Protein 6I44 (pdb70)

Nearest PDB structures (foldseek):
  6i44-assembly1_A  TM=1.002E+00  e=0.000E+00  Homo sapiens
  7qox-assembly1_A  TM=9.922E-01  e=7.176E-69  Homo sapiens
  5tjx-assembly1_A  TM=9.947E-01  e=2.016E-44  Homo sapiens
  6t7p-assembly1_A  TM=9.907E-01  e=2.516E-44  Homo sapiens
  7qot-assembly2_B  TM=9.501E-01  e=1.130E-45  Homo sapiens

Secondary structure (DSSP, 8-state):
-----EEEEEEE-S-EEEEEE-SSHHHHHHHHHHSSS--EEEEE-GGG---TTTTTEEEEE--TTS---EEEEEEEEEEE--TT-GGG--------EEEEEEESEEEEEEE-SSHHHHHHHHHTSTT-SEEEEE-TT-SSGGGTTEEEEEE-GGGS-SEEEEEEEEEEEE-SGGGT--SS------EEEEE--SEEEEEEE-SSHHHHHHHHHHSTT-SEEEEE-TT-SSGGGTTEEEEEE-TTSS-S--EEEEEEEEEE--TT-SS----SS----EET-EE--EEEEEEEESSHHHHHHHHHHSTT--EEEEE--GGGB-SS-EEEEEEE-SSSS-S-EE-S-SEEEEE--TT-------BS-EE--TTSSTTEEEEEEESSSEEEEEEEEEEETTEEEE-GGGGSS---GGGEEEE-S-SBGGG--TTS--B-EEEEEE-TT--TT--TT--EEEEESSPPPPBTTB-PPBPP-----EEEEESS-SSTT----SBPEEEE--EE-HHHHHHH-TTS---TTEEEE--TT---B--TT-TT-EEEEEETTEEEEEEEEEE-SSSS-TT--EEEEEGGGGHHHHHHHHHHH-

Solvent-accessible surface area: 25996 Å² total

Foldseek 3Di:
DFWPDKDAQKDFPDQFQDKAADQDVVLLLLCQQLFLAFFKKKFADQVQDVPQVRHSMITGGHDLVSDGDMDGGHGMMMTTHRFQVAQVRFNFDPDKAAQKDFAAAQPDKDADDDVVVLLLVLQQDLLFFKWKAADQVRPPNVRHRMIGGHAHAQSGGPHMDRHHRMMMTTHRLRLQPYPNAFDPDKDAQKDFDAAFPDKFFDQDVVLLQLVLQPGRAAFKWKFADQVDPPRVRHRIITGHAHPNRDGPDMDGHHRMMMGGHRSNHHFFHPFNFWPDKAAQKDFAAAFSDKDKDQDDVVLLVVQQVSRSFFKWKWAPPPVQDDPGIGIITGHAHSGSGGPDIDGNGRIMMGTHCSRGNWLAQFAQWAFDDFLPQQQKKFKWFPDPDIDTFEIWGDNHQFKTKFFQQSCLPPVPQQRIWMGGLDFFPVPDDPPHHTWGFPDKAQPPPDDHPAQPRGMIMTGTPGTHTDGSNHDGAHAHVPFAWKKAKFQDANFLPGDGHGGITMDTWGWDDLVLQCVLCVPDRRDPQKTWTADQQFRGWDYGSHGTTFIWTQDPNGIHGQWGFTDWDRHRHHSITTMTGGRVVCVVVVVCVVVVVD

CATH classification: 3.50.4.10 (+2 more: 3.50.4.10, 3.50.4.10)

InterPro domains:
  IPR000177 Apple domain [PR00005] (224-243)
  IPR000177 Apple domain [PR00005] (253-269)
  IPR000177 Apple domain [PR00005] (271-286)
  IPR000177 Apple domain [PS00495] (292-375)
  IPR000177 Apple domain [SM00223] (21-104)
  IPR000177 Apple domain [SM00223] (111-194)
  IPR000177 Apple domain [SM00223] (201-284)
  IPR000177 Apple domain [SM00223] (292-375)
  IPR000177 Apple domain [cd01100] (17-101)
  IPR000177 Apple domain [cd01100] (107-191)
  IPR000177 Apple domain [cd01100] (197-281)
  IPR000177 Apple domain [cd01100] (288-372)
  IPR001254 Serine proteases, trypsin domain [PF00089] (391-621)
  IPR001254 Serine proteases, trypsin domain [PS50240] (391-626)
  IPR001254 Serine proteases, trypsin domain [SM00020] (390-621)
  IPR001254 Serine proteases, trypsin domain [cd00190] (391-621)
  IPR001314 Peptidase S1A, chymotrypsin family [PR00722] (420-435)
  IPR001314 Peptidase S1A, chymotrypsin family [PR00722] (479-493)
  IPR001314 Peptidase S1A, chymotrypsin family [PR00722] (571-583)
  IPR003609 PAN/Apple domain [PF00024] (22-104)

Sequence (594 aa):
GCLTQLYENAFFRGGDVASMYTPNAQQYCQMMRCTFHPRCLLFSFLPASSINDMEKRFGCFLKDSVTGTLPKVHRTGAVSGHSLKQCGHQISACHRDIYKGVDMMRGVNFNVSKVSSVEECQKRRCTNNIRCQFFSSYATQTTFHKAEYRNNNCLLKYSSPGGTPTAIKVLSNVVESGFSLKPCALSSEIIGCHMMNIFQHLAFSDVDVARRVLTPDAFVCRTICTYHPNNCLFFTFYTNNVWKIESQRNVCLLKTSSESGTPSSSTPQENTTISGYSLLTCKRTTLPEPCHSSKKIYPGVVDDFGGEEELNNVTTFVKGVNVCQETCTKMMIRCQFFTYSLLPEDCKAEACKCFLLRLSMDGSPTRRIAYGTQGSSGYSLRLCNTVCTIVGGTQSSWGEWPWQVSLQVKLTAQRHLCGGSLIGHQWVLTAAHCFDGLPLQDDVWRIYSGIILQLSDITKDTPFSQIKEIIIHQNYKVSEGNHDIALIKLQAPLQYTEFQKPICLPSIYTNCWVVTGWGFSAEAGEIQNILQKVNIPLVTNNEEECQKRYQDYKITQRMVCAGYKEGGKDACKGDAGGPLVCKHNGMWRLVGITSWGEGCARREQPGVYTKVAEYMDWILEKTQSSD

Organism: Homo sapiens (NCBI:txid9606)

Radius of gyration: 26.04 Å; Cα contacts (8 Å, |Δi|>4): 1711; chains: 1; bounding box: 73×70×59 Å

GO terms:
  GO:0005515 protein binding (F, IPI)
  GO:0004252 serine-type endopeptidase activity (F, TAS)
  GO:0006508 proteolysis (P, TAS)
  GO:0005576 extracellular region (C, TAS)
  GO:0005886 plasma membrane (C, TAS)
  GO:0005576 extracellular region (C, IDA)
  GO:0031639 plasminogen activation (P, IDA)
  GO:0051919 positive regulation of fibrinolysis (P, IDA)
  GO:0002542 Factor XII activation (P, TAS)
  GO:0031638 zymogen activation (P, TAS)
  GO:0070062 extracellular exosome (C, HDA)
  GO:0031638 zymogen activation (P, IDA)
  GO:0006508 proteolysis (P, IDA)
  GO:0007597 blood coagulation, intrinsic pathway (P, IDA)

B-factor: mean 20.86, std 10.67, range [4.62, 79.02]

Structure (mmCIF, N/CA/C/O backbone):
data_6I44
#
_entry.id   6I44
#
_cell.length_a   90.611
_cell.length_b   129.633
_cell.length_c   55.840
_cell.angle_alpha   90.00
_cell.angle_beta   90.00
_cell.angle_gamma   90.00
#
_symmetry.space_group_name_H-M   'P 21 21 2'
#
loop_
_entity.id
_entity.type
_entity.pdbx_description
1 polymer 'Plasma kallikrein'
2 branched 2-acetamido-2-deoxy-beta-D-glucopyranose-(1-4)-2-acetamido-2-deoxy-beta-D-glucopyranose
3 non-polymer BENZAMIDINE
4 non-polymer (4S)-2-METHYL-2,4-PENTANEDIOL
5 non-polymer 2-{2-[2-(2-{2-[2-(2-ETHOXY-ETHOXY)-ETHOXY]-ETHOXY}-ETHOXY)-ETHOXY]-ETHOXY}-ETHANOL
6 non-polymer 'SULFATE ION'
7 non-polymer 'CHLORIDE ION'
8 non-polymer 'SODIUM ION'
9 non-polymer DI(HYDROXYETHYL)ETHER
10 non-polymer GLYCEROL
11 non-polymer 'FORMIC ACID'
12 non-polymer 'ACETATE ION'
13 non-polymer GLYCINE
14 non-polymer SERINE
15 water water
#
loop_
_atom_site.group_PDB
_atom_site.id
_atom_site.type_symbol
_atom_site.label_atom_id
_atom_site.label_alt_id
_atom_site.label_comp_id
_atom_site.label_asym_id
_atom_site.label_entity_id
_atom_site.label_seq_id
_atom_site.pdbx_PDB_ins_code
_atom_site.Cartn_x
_atom_site.Cartn_y
_atom_site.Cartn_z
_atom_site.occupancy
_atom_site.B_iso_or_equiv
_atom_site.auth_seq_id
_atom_site.auth_comp_id
_atom_site.auth_asym_id
_atom_site.auth_atom_id
_atom_site.pdbx_PDB_model_num
ATOM 1 N N . GLY A 1 9 ? 100.440 41.717 5.209 1.00 33.66 1 GLY A N 1
ATOM 2 C CA . GLY A 1 9 ? 100.472 40.479 6.006 1.00 25.74 1 GLY A CA 1
ATOM 3 C C . GLY A 1 9 ? 101.889 40.017 6.285 1.00 20.17 1 GLY A C 1
ATOM 4 O O . GLY A 1 9 ? 102.809 40.813 6.198 1.00 24.73 1 GLY A O 1
ATOM 5 N N . CYS A 1 10 ? 102.072 38.773 6.659 1.00 19.37 2 CYS A N 1
ATOM 6 C CA . CYS A 1 10 ? 103.394 38.210 7.007 1.00 17.90 2 CYS A CA 1
ATOM 7 C C . CYS A 1 10 ? 104.257 38.113 5.750 1.00 17.40 2 CYS A C 1
ATOM 8 O O . CYS A 1 10 ? 103.827 37.403 4.779 1.00 21.46 2 CYS A O 1
ATOM 11 N N . LEU A 1 11 ? 105.428 38.669 5.728 1.00 16.10 3 LEU A N 1
ATOM 12 C CA . LEU A 1 11 ? 106.337 38.613 4.564 1.00 15.59 3 LEU A CA 1
ATOM 13 C C . LEU A 1 11 ? 107.661 38.035 5.004 1.00 16.95 3 LEU A C 1
ATOM 14 O O . LEU A 1 11 ? 108.499 38.803 5.540 1.00 16.34 3 LEU A O 1
ATOM 19 N N . THR A 1 12 ? 107.891 36.758 4.781 1.00 16.79 4 THR A N 1
ATOM 20 C CA . THR A 1 12 ? 109.155 36.068 5.116 1.00 17.45 4 THR A CA 1
ATOM 21 C C . THR A 1 12 ? 110.136 36.082 3.948 1.00 17.36 4 THR A C 1
ATOM 22 O O . THR A 1 12 ? 111.272 35.629 4.154 1.00 19.32 4 THR A O 1
ATOM 26 N N . GLN A 1 13 ? 109.770 36.609 2.810 1.00 18.99 5 GLN A N 1
ATOM 27 C CA . GLN A 1 13 ? 110.708 36.600 1.662 1.00 21.06 5 GLN A CA 1
ATOM 28 C C . GLN A 1 13 ? 111.954 37.436 1.975 1.00 19.51 5 GLN A C 1
ATOM 29 O O . GLN A 1 13 ? 111.847 38.549 2.519 1.00 18.77 5 GLN A O 1
ATOM 35 N N . LEU A 1 14 ? 113.087 36.929 1.529 1.00 20.05 6 LEU A N 1
ATOM 36 C CA . LEU A 1 14 ? 114.370 37.641 1.579 1.00 17.16 6 LEU A CA 1
ATOM 37 C C . LEU A 1 14 ? 114.782 38.070 0.184 1.00 21.66 6 LEU A C 1
ATOM 38 O O . LEU A 1 14 ? 114.388 37.407 -0.773 1.00 25.41 6 LEU A O 1
ATOM 43 N N . TYR A 1 15 ? 115.577 39.117 0.105 1.00 16.97 7 TYR A N 1
ATOM 44 C CA . TYR A 1 15 ? 116.092 39.691 -1.159 1.00 17.14 7 TYR A CA 1
ATOM 45 C C . TYR A 1 15 ? 117.600 39.548 -1.155 1.00 17.79 7 TYR A C 1
ATOM 46 O O . TYR A 1 15 ? 118.294 40.250 -0.388 1.00 17.04 7 TYR A O 1
ATOM 55 N N . GLU A 1 16 ? 118.131 38.720 -2.065 1.00 18.39 8 GLU A N 1
ATOM 56 C CA . GLU A 1 16 ? 119.580 38.507 -2.178 1.00 18.66 8 GLU A CA 1
ATOM 57 C C . GLU A 1 16 ? 120.220 39.609 -3.003 1.00 15.40 8 GLU A C 1
ATOM 58 O O . GLU A 1 16 ? 119.581 40.167 -3.905 1.00 15.90 8 GLU A O 1
ATOM 64 N N . ASN A 1 17 ? 121.407 39.986 -2.639 1.00 13.92 9 ASN A N 1
ATOM 65 C CA . ASN A 1 17 ? 122.243 40.956 -3.339 1.00 14.65 9 ASN A CA 1
ATOM 66 C C . ASN A 1 17 ? 121.506 42.277 -3.387 1.00 14.55 9 ASN A C 1
ATOM 67 O O . ASN A 1 17 ? 121.587 42.989 -4.394 1.00 15.07 9 ASN A O 1
ATOM 72 N N . ALA A 1 18 ? 120.835 42.657 -2.294 1.00 12.62 10 ALA A N 1
ATOM 73 C CA . ALA A 1 18 ? 119.969 43.865 -2.306 1.00 13.20 10 ALA A CA 1
ATOM 74 C C . ALA A 1 18 ? 120.140 44.698 -1.043 1.00 11.47 10 ALA A C 1
ATOM 75 O O . ALA A 1 18 ? 120.220 44.072 0.043 1.00 12.62 10 ALA A O 1
ATOM 77 N N . PHE A 1 19 ? 120.118 45.987 -1.180 1.00 11.13 11 PHE A N 1
ATOM 78 C CA . PHE A 1 19 ? 120.242 46.903 -0.040 1.00 11.35 11 PHE A CA 1
ATOM 79 C C . PHE A 1 19 ? 119.191 47.977 -0.220 1.00 12.14 11 PHE A C 1
ATOM 80 O O . PHE A 1 19 ? 119.126 48.587 -1.306 1.00 11.94 11 PHE A O 1
ATOM 88 N N . PHE A 1 20 ? 118.353 48.248 0.755 1.00 10.75 12 PHE A N 1
ATOM 89 C CA . PHE A 1 20 ? 117.323 49.295 0.653 1.00 10.41 12 PHE A CA 1
ATOM 90 C C . PHE A 1 20 ? 117.921 50.652 0.861 1.00 9.96 12 PHE A C 1
ATOM 91 O O . PHE A 1 20 ? 118.718 50.885 1.785 1.00 11.47 12 PHE A O 1
ATOM 99 N N . ARG A 1 21 ? 117.539 51.660 0.055 1.00 11.03 13 ARG A N 1
ATOM 100 C CA . ARG A 1 21 ? 118.068 53.008 0.219 1.00 11.31 13 ARG A CA 1
ATOM 101 C C . ARG A 1 21 ? 117.145 53.845 1.097 1.00 11.84 13 ARG A C 1
ATOM 102 O O . ARG A 1 21 ? 115.982 53.997 0.777 1.00 12.37 13 ARG A O 1
ATOM 110 N N . GLY A 1 22 ? 117.676 54.384 2.191 1.00 11.73 14 GLY A N 1
ATOM 111 C CA . GLY A 1 22 ? 116.951 55.325 3.024 1.00 11.15 14 GLY A CA 1
ATOM 112 C C . GLY A 1 22 ? 116.035 54.635 4.048 1.00 9.86 14 GLY A C 1
ATOM 113 O O . GLY A 1 22 ? 116.106 53.400 4.265 1.00 10.87 14 GLY A O 1
ATOM 114 N N . GLY A 1 23 ? 115.162 55.445 4.606 1.00 11.16 15 GLY A N 1
ATOM 115 C CA . GLY A 1 23 ? 114.254 55.014 5.643 1.00 11.70 15 GLY A CA 1
ATOM 116 C C . GLY A 1 23 ? 114.931 54.598 6.947 1.00 10.86 15 GLY A C 1
ATOM 117 O O . GLY A 1 23 ? 114.220 54.008 7.747 1.00 11.53 15 GLY A O 1
ATOM 118 N N . ASP A 1 24 ? 116.138 54.960 7.187 1.00 10.96 16 ASP A N 1
ATOM 119 C CA . ASP A 1 24 ? 116.910 54.410 8.331 1.00 11.64 16 ASP A CA 1
ATOM 120 C C . ASP A 1 24 ? 116.348 54.935 9.644 1.00 11.96 16 ASP A C 1
ATOM 121 O O . ASP A 1 24 ? 116.235 56.152 9.827 1.00 13.70 16 ASP A O 1
ATOM 126 N N . VAL A 1 25 ? 116.051 54.001 10.536 1.00 10.90 17 VAL A N 1
ATOM 127 C CA . VAL A 1 25 ? 115.581 54.309 11.917 1.00 11.96 17 VAL A CA 1
ATOM 128 C C . VAL A 1 25 ? 116.573 53.864 12.982 1.00 11.91 17 VAL A C 1
ATOM 129 O O . VAL A 1 25 ? 116.526 54.448 14.091 1.00 13.92 17 VAL A O 1
ATOM 133 N N . ALA A 1 26 ? 117.410 52.866 12.750 1.00 10.62 18 ALA A N 1
ATOM 134 C CA . ALA A 1 26 ? 118.368 52.352 13.760 1.00 10.57 18 ALA A CA 1
ATOM 135 C C . ALA A 1 26 ? 119.390 51.507 13.049 1.00 11.71 18 ALA A C 1
ATOM 136 O O . ALA A 1 26 ? 119.068 50.939 11.988 1.00 11.55 18 ALA A O 1
ATOM 138 N N . SER A 1 27 ? 120.582 51.425 13.571 1.00 11.70 19 SER A N 1
ATOM 139 C CA . SER A 1 27 ? 121.591 50.517 13.017 1.00 12.79 19 SER A CA 1
ATOM 140 C C . SER A 1 27 ? 122.401 49.922 14.177 1.00 12.30 19 SER A C 1
ATOM 141 O O . SER A 1 27 ? 122.460 50.515 15.272 1.00 13.18 19 SER A O 1
ATOM 144 N N . MET A 1 28 ? 122.996 48.792 13.890 1.00 11.12 20 MET A N 1
ATOM 145 C CA . MET A 1 28 ? 123.709 48.022 14.935 1.00 11.20 20 MET A CA 1
ATOM 146 C C . MET A 1 28 ? 124.515 46.979 14.215 1.00 11.98 20 MET A C 1
ATOM 147 O O . MET A 1 28 ? 124.389 46.790 12.991 1.00 12.58 20 MET A O 1
ATOM 152 N N . TYR A 1 29 ? 125.328 46.227 14.930 1.00 11.20 21 TYR A N 1
ATOM 153 C CA . TYR A 1 29 ? 126.054 45.083 14.385 1.00 11.20 21 TYR A CA 1
ATOM 154 C C . TYR A 1 29 ? 125.387 43.787 14.751 1.00 10.85 21 TYR A C 1
ATOM 155 O O . TYR A 1 29 ? 124.988 43.598 15.930 1.00 11.44 21 TYR A O 1
ATOM 164 N N . THR A 1 30 ? 125.171 42.909 13.813 1.00 10.33 22 THR A N 1
ATOM 165 C CA . THR A 1 30 ? 124.566 41.613 14.048 1.00 10.14 22 THR A CA 1
ATOM 166 C C . THR A 1 30 ? 125.393 40.538 13.334 1.00 11.16 22 THR A C 1
ATOM 167 O O . THR A 1 30 ? 126.033 40.860 12.333 1.00 12.21 22 THR A O 1
ATOM 171 N N . PRO A 1 31 ? 125.407 39.306 13.805 1.00 10.91 23 PRO A N 1
ATOM 172 C CA . PRO A 1 31 ? 126.274 38.316 13.166 1.00 13.13 23 PRO A CA 1
ATOM 173 C C . PRO A 1 31 ? 125.718 37.808 11.848 1.00 14.03 23 PRO A C 1
ATOM 174 O O . PRO A 1 31 ? 126.486 37.301 11.027 1.00 13.74 23 PRO A O 1
ATOM 178 N N . ASN A 1 32 ? 124.427 37.905 11.623 1.00 12.26 24 ASN A N 1
ATOM 179 C CA . ASN A 1 32 ? 123.859 37.468 10.337 1.00 14.35 24 ASN A CA 1
ATOM 180 C C . ASN A 1 32 ? 122.574 38.219 10.078 1.00 14.08 24 ASN A C 1
ATOM 181 O O . ASN A 1 32 ? 122.104 38.995 10.932 1.00 13.43 24 ASN A O 1
ATOM 186 N N . ALA A 1 33 ? 121.993 37.952 8.933 1.00 12.54 25 ALA A N 1
ATOM 187 C CA . ALA A 1 33 ? 120.799 38.700 8.494 1.00 11.86 25 ALA A CA 1
ATOM 188 C C . ALA A 1 33 ? 119.605 38.239 9.288 1.00 12.52 25 ALA A C 1
ATOM 189 O O . ALA A 1 33 ? 118.688 39.053 9.542 1.00 11.56 25 ALA A O 1
ATOM 191 N N . GLN A 1 34 ? 119.517 37.002 9.712 1.00 11.32 26 GLN A N 1
ATOM 192 C CA A GLN A 1 34 ? 118.347 36.534 10.484 0.50 11.87 26 GLN A CA 1
ATOM 193 C CA B GLN A 1 34 ? 118.350 36.514 10.496 0.50 13.71 26 GLN A CA 1
ATOM 194 C C . GLN A 1 34 ? 118.262 37.227 11.856 1.00 11.83 26 GLN A C 1
ATOM 195 O O . GLN A 1 34 ? 117.141 37.586 12.319 1.00 11.09 26 GLN A O 1
ATOM 206 N N . TYR A 1 35 ? 119.380 37.428 12.505 1.00 10.33 27 TYR A N 1
ATOM 207 C CA . TYR A 1 35 ? 119.381 38.171 13.791 1.00 10.46 27 TYR A CA 1
ATOM 208 C C . TYR A 1 35 ? 118.985 39.616 13.500 1.00 9.94 27 TYR A C 1
ATOM 209 O O . TYR A 1 35 ? 118.189 40.196 14.248 1.00 9.78 27 TYR A O 1
ATOM 218 N N . CYS A 1 36 ? 119.492 40.245 12.450 1.00 9.72 28 CYS A N 1
ATOM 219 C CA . CYS A 1 36 ? 119.053 41.599 12.043 1.00 9.70 28 CYS A CA 1
ATOM 220 C C . CYS A 1 36 ? 117.542 41.610 11.834 1.00 9.12 28 CYS A C 1
ATOM 221 O O . CYS A 1 36 ? 116.863 42.562 12.328 1.00 9.18 28 CYS A O 1
ATOM 224 N N . GLN A 1 37 ? 116.992 40.647 11.155 1.00 8.80 29 GLN A N 1
ATOM 225 C CA . GLN A 1 37 ? 115.544 40.582 10.924 1.00 9.11 29 GLN A CA 1
ATOM 226 C C . GLN A 1 37 ? 114.804 40.510 12.259 1.00 9.77 29 GLN A C 1
ATOM 227 O O . GLN A 1 37 ? 113.732 41.153 12.413 1.00 9.88 29 GLN A O 1
ATOM 233 N N . MET A 1 38 ? 115.308 39.740 13.192 1.00 9.50 30 MET A N 1
ATOM 234 C CA A MET A 1 38 ? 114.678 39.630 14.539 0.50 9.63 30 MET A CA 1
ATOM 235 C CA B MET A 1 38 ? 114.659 39.642 14.522 0.50 10.22 30 MET A CA 1
ATOM 236 C C . MET A 1 38 ? 114.686 41.015 15.224 1.00 9.03 30 MET A C 1
ATOM 237 O O . MET A 1 38 ? 113.638 41.426 15.793 1.00 8.48 30 MET A O 1
ATOM 246 N N . ARG A 1 39 ? 115.757 41.756 15.110 1.00 8.82 31 ARG A N 1
ATOM 247 C CA . ARG A 1 39 ? 115.789 43.082 15.687 1.00 9.59 31 ARG A CA 1
ATOM 248 C C . ARG A 1 39 ? 114.740 43.950 14.991 1.00 9.13 31 ARG A C 1
ATOM 249 O O . ARG A 1 39 ? 114.082 44.766 15.620 1.00 9.53 31 ARG A O 1
ATOM 257 N N . CYS A 1 40 ? 114.604 43.825 13.670 1.00 8.08 32 CYS A N 1
ATOM 258 C CA . CYS A 1 40 ? 113.575 44.547 12.961 1.00 8.81 32 CYS A CA 1
ATOM 259 C C . CYS A 1 40 ? 112.188 44.166 13.443 1.00 8.01 32 CYS A C 1
ATOM 260 O O . CYS A 1 40 ? 111.366 45.081 13.700 1.00 8.34 32 CYS A O 1
ATOM 263 N N . THR A 1 41 ? 111.894 42.914 13.576 1.00 8.06 33 THR A N 1
ATOM 264 C CA . THR A 1 41 ? 110.611 42.457 14.085 1.00 8.23 33 THR A CA 1
ATOM 265 C C . THR A 1 41 ? 110.246 43.156 15.396 1.00 8.19 33 THR A C 1
ATOM 266 O O . THR A 1 41 ? 109.114 43.635 15.543 1.00 8.98 33 THR A O 1
ATOM 270 N N . PHE A 1 42 ? 111.165 43.182 16.372 1.00 7.99 34 PHE A N 1
ATOM 271 C CA . PHE A 1 42 ? 110.887 43.710 17.718 1.00 8.67 34 PHE A CA 1
ATOM 272 C C . PHE A 1 42 ? 111.037 45.203 17.784 1.00 9.52 34 PHE A C 1
ATOM 273 O O . PHE A 1 42 ? 110.467 45.793 18.721 1.00 11.53 34 PHE A O 1
ATOM 281 N N . HIS A 1 43 ? 111.634 45.849 16.837 1.00 8.72 35 HIS A N 1
ATOM 282 C CA . HIS A 1 43 ? 111.814 47.310 16.877 1.00 9.04 35 HIS A CA 1
ATOM 283 C C . HIS A 1 43 ? 110.452 47.955 16.646 1.00 9.38 35 HIS A C 1
ATOM 284 O O . HIS A 1 43 ? 109.705 47.519 15.798 1.00 11.29 35 HIS A O 1
ATOM 291 N N . PRO A 1 44 ? 110.041 49.017 17.341 1.00 9.00 36 PRO A N 1
ATOM 292 C CA . PRO A 1 44 ? 108.692 49.540 17.216 1.00 9.70 36 PRO A CA 1
ATOM 293 C C . PRO A 1 44 ? 108.409 50.118 15.834 1.00 9.51 36 PRO A C 1
ATOM 294 O O . PRO A 1 44 ? 107.212 50.215 15.543 1.00 11.54 36 PRO A O 1
ATOM 298 N N . ARG A 1 45 ? 109.383 50.546 15.074 1.00 9.42 37 ARG A N 1
ATOM 299 C CA . ARG A 1 45 ? 109.050 51.158 13.770 1.00 10.82 37 ARG A CA 1
ATOM 300 C C . ARG A 1 45 ? 109.598 50.371 12.604 1.00 12.81 37 ARG A C 1
ATOM 301 O O . ARG A 1 45 ? 109.077 50.568 11.479 1.00 15.09 37 ARG A O 1
ATOM 309 N N . CYS A 1 46 ? 110.439 49.400 12.759 1.00 9.48 38 CYS A N 1
ATOM 310 C CA . CYS A 1 46 ? 111.093 48.744 11.612 1.00 8.98 38 CYS A CA 1
ATOM 311 C C . CYS A 1 46 ? 110.091 47.889 10.864 1.00 8.71 38 CYS A C 1
ATOM 312 O O . CYS A 1 46 ? 109.429 46.999 11.392 1.00 9.76 38 CYS A O 1
ATOM 315 N N . LEU A 1 47 ? 110.063 48.146 9.534 1.00 8.06 39 LEU A N 1
ATOM 316 C CA . LEU A 1 47 ? 109.345 47.291 8.561 1.00 8.17 39 LEU A CA 1
ATOM 317 C C . LEU A 1 47 ? 110.302 46.520 7.632 1.00 8.71 39 LEU A C 1
ATOM 318 O O . LEU A 1 47 ? 109.843 45.489 7.120 1.00 10.02 39 LEU A O 1
ATOM 323 N N . LEU A 1 48 ? 111.454 47.049 7.400 1.00 9.25 40 LEU A N 1
ATOM 324 C CA . LEU A 1 48 ? 112.371 46.556 6.356 1.00 9.66 40 LEU A CA 1
ATOM 325 C C . LEU A 1 48 ? 113.767 46.604 6.948 1.00 10.03 40 LEU A C 1
ATOM 326 O O . LEU A 1 48 ? 114.088 47.499 7.697 1.00 9.29 40 LEU A O 1
ATOM 331 N N . PHE A 1 49 ? 114.646 45.695 6.511 1.00 9.21 41 PHE A N 1
ATOM 332 C CA . PHE A 1 49 ? 116.038 45.726 6.972 1.00 9.60 41 PHE A CA 1
ATOM 333 C C . PHE A 1 49 ? 116.956 45.425 5.810 1.00 9.53 41 PHE A C 1
ATOM 334 O O . PHE A 1 49 ? 116.549 44.779 4.825 1.00 9.99 41 PHE A O 1
ATOM 342 N N . SER A 1 50 ? 118.177 45.834 5.960 1.00 9.47 42 SER A N 1
ATOM 343 C CA . SER A 1 50 ? 119.285 45.454 5.057 1.00 10.46 42 SER A CA 1
ATOM 344 C C . SER A 1 50 ? 120.480 45.100 5.916 1.00 10.28 42 SER A C 1
ATOM 345 O O . SER A 1 50 ? 120.736 45.792 6.943 1.00 10.91 42 SER A O 1
ATOM 348 N N . PHE A 1 51 ? 121.185 44.052 5.537 1.00 10.11 43 PHE A N 1
ATOM 349 C CA . PHE A 1 51 ? 122.340 43.528 6.312 1.00 10.48 43 PHE A CA 1
ATOM 350 C C . PHE A 1 51 ? 123.545 43.353 5.391 1.00 11.73 43 PHE A C 1
ATOM 351 O O . PHE A 1 51 ? 123.378 42.872 4.235 1.00 12.75 43 PHE A O 1
ATOM 359 N N . LEU A 1 52 ? 124.710 43.723 5.907 1.00 12.31 44 LEU A N 1
ATOM 360 C CA . LEU A 1 52 ? 126.002 43.579 5.170 1.00 13.37 44 LEU A CA 1
ATOM 361 C C . LEU A 1 52 ? 126.875 42.536 5.834 1.00 14.69 44 LEU A C 1
ATOM 362 O O . LEU A 1 52 ? 127.563 42.855 6.814 1.00 16.52 44 LEU A O 1
ATOM 367 N N . PRO A 1 53 ? 126.984 41.346 5.279 1.00 16.74 45 PRO A N 1
ATOM 368 C CA . PRO A 1 53 ? 128.052 40.433 5.709 1.00 19.53 45 PRO A CA 1
ATOM 369 C C . PRO A 1 53 ? 129.449 41.048 5.490 1.00 21.83 45 PRO A C 1
ATOM 370 O O . PRO A 1 53 ? 129.645 42.004 4.753 1.00 22.70 45 PRO A O 1
ATOM 374 N N . ALA A 1 54 ? 130.437 40.621 6.306 1.00 20.86 46 ALA A N 1
ATOM 375 C CA . ALA A 1 54 ? 131.795 41.226 6.279 1.00 22.83 46 ALA A CA 1
ATOM 376 C C . ALA A 1 54 ? 132.421 41.168 4.864 1.00 24.94 46 ALA A C 1
ATOM 377 O O . ALA A 1 54 ? 133.139 42.139 4.506 1.00 26.57 46 ALA A O 1
ATOM 379 N N . SER A 1 55 ? 132.128 40.130 4.075 1.00 27.98 47 SER A N 1
ATOM 380 C CA . SER A 1 55 ? 132.650 40.001 2.684 1.00 30.82 47 SER A CA 1
ATOM 381 C C . SER A 1 55 ? 132.077 41.069 1.750 1.00 31.69 47 SER A C 1
ATOM 382 O O . SER A 1 55 ? 132.655 41.291 0.668 1.00 40.60 47 SER A O 1
ATOM 385 N N . SER A 1 56 ? 130.974 41.699 2.100 1.00 26.05 48 SER A N 1
ATOM 386 C CA . SER A 1 56 ? 130.181 42.513 1.157 1.00 27.32 48 SER A CA 1
ATOM 387 C C . SER A 1 56 ? 130.675 43.957 1.181 1.00 28.18 48 SER A C 1
ATOM 388 O O . SER A 1 56 ? 130.264 44.701 0.294 1.00 29.35 48 SER A O 1
ATOM 391 N N . ILE A 1 57 ? 131.468 44.378 2.178 1.00 25.40 49 ILE A N 1
ATOM 392 C CA . ILE A 1 57 ? 131.882 45.801 2.266 1.00 26.99 49 ILE A CA 1
ATOM 393 C C . ILE A 1 57 ? 133.282 45.881 2.888 1.00 32.16 49 ILE A C 1
ATOM 394 O O . ILE A 1 57 ? 133.553 45.154 3.872 1.00 33.47 49 ILE A O 1
ATOM 399 N N . ASN A 1 58 ? 134.182 46.639 2.246 1.00 32.66 50 ASN A N 1
ATOM 400 C CA . ASN A 1 58 ? 135.551 46.872 2.760 1.00 31.60 50 ASN A CA 1
ATOM 401 C C . ASN A 1 58 ? 135.449 47.704 4.042 1.00 30.23 50 ASN A C 1
ATOM 402 O O . ASN A 1 58 ? 136.109 47.333 5.005 1.00 38.49 50 ASN A O 1
ATOM 407 N N . ASP A 1 59 ? 134.667 48.778 4.019 1.00 30.18 51 ASP A N 1
ATOM 408 C CA . ASP A 1 59 ? 134.607 49.789 5.096 1.00 31.03 51 ASP A CA 1
ATOM 409 C C . ASP A 1 59 ? 134.398 49.061 6.418 1.00 34.36 51 ASP A C 1
ATOM 410 O O . ASP A 1 59 ? 133.330 48.445 6.627 1.00 32.95 51 ASP A O 1
ATOM 415 N N . MET A 1 60 ? 135.407 49.119 7.274 1.00 35.15 52 MET A N 1
ATOM 416 C CA . MET A 1 60 ? 135.455 48.331 8.525 1.00 36.34 52 MET A CA 1
ATOM 417 C C . MET A 1 60 ? 134.224 48.626 9.368 1.00 29.52 52 MET A C 1
ATOM 418 O O . MET A 1 60 ? 133.727 47.700 10.058 1.00 27.80 52 MET A O 1
ATOM 423 N N . GLU A 1 61 ? 133.791 49.876 9.363 1.00 28.32 53 GLU A N 1
ATOM 424 C CA . GLU A 1 61 ? 132.686 50.357 10.216 1.00 29.72 53 GLU A CA 1
ATOM 425 C C . GLU A 1 61 ? 131.358 49.739 9.759 1.00 28.53 53 GLU A C 1
ATOM 426 O O . GLU A 1 61 ? 130.426 49.776 10.549 1.00 23.42 53 GLU A O 1
ATOM 432 N N . LYS A 1 62 ? 131.253 49.249 8.521 1.00 24.10 54 LYS A N 1
ATOM 433 C CA . LYS A 1 62 ? 129.958 48.784 7.915 1.00 22.38 54 LYS A CA 1
ATOM 434 C C . LYS A 1 62 ? 129.857 47.255 7.882 1.00 19.05 54 LYS A C 1
ATOM 435 O O . LYS A 1 62 ? 128.758 46.711 7.720 1.00 17.79 54 LYS A O 1
ATOM 441 N N . ARG A 1 63 ? 130.937 46.516 8.031 1.00 19.02 55 ARG A N 1
ATOM 442 C CA . ARG A 1 63 ? 130.889 45.035 8.072 1.00 16.98 55 ARG A CA 1
ATOM 443 C C . ARG A 1 63 ? 129.982 44.527 9.253 1.00 14.89 55 ARG A C 1
ATOM 444 O O . ARG A 1 63 ? 130.124 45.079 10.365 1.00 15.43 55 ARG A O 1
ATOM 452 N N . PHE A 1 64 ? 129.130 43.555 8.999 1.00 14.34 56 PHE A N 1
ATOM 453 C CA . PHE A 1 64 ? 128.086 43.058 9.965 1.00 13.13 56 PHE A CA 1
ATOM 454 C C . PHE A 1 64 ? 127.066 44.173 10.283 1.00 13.09 56 PHE A C 1
ATOM 455 O O . PHE A 1 64 ? 126.334 44.048 11.277 1.00 12.71 56 PHE A O 1
ATOM 463 N N . GLY A 1 65 ? 126.957 45.205 9.468 1.00 12.72 57 GLY A N 1
ATOM 464 C CA . GLY A 1 65 ? 126.010 46.283 9.685 1.00 11.37 57 GLY A CA 1
ATOM 465 C C . GLY A 1 65 ? 124.599 45.822 9.379 1.00 11.18 57 GLY A C 1
ATOM 466 O O . GLY A 1 65 ? 124.304 45.240 8.353 1.00 12.07 57 GLY A O 1
ATOM 467 N N . CYS A 1 66 ? 123.726 46.081 10.350 1.00 10.96 58 CYS A N 1
ATOM 468 C CA . CYS A 1 66 ? 122.294 45.794 10.323 1.00 9.99 58 CYS A CA 1
ATOM 469 C C . CYS A 1 66 ? 121.575 47.124 10.349 1.00 9.95 58 CYS A C 1
ATOM 470 O O . CYS A 1 66 ? 121.741 47.968 11.240 1.00 11.38 58 CYS A O 1
ATOM 473 N N . PHE A 1 67 ? 120.801 47.383 9.286 1.00 9.39 59 PHE A N 1
ATOM 474 C CA . PHE A 1 67 ? 120.173 48.697 9.050 1.00 9.26 59 PHE A CA 1
ATOM 475 C C . PHE A 1 67 ? 118.679 48.519 9.082 1.00 9.50 59 PHE A C 1
ATOM 476 O O . PHE A 1 67 ? 118.084 47.924 8.172 1.00 10.92 59 PHE A O 1
ATOM 484 N N . LEU A 1 68 ? 118.042 49.028 10.127 1.00 9.06 60 LEU A N 1
ATOM 485 C CA . LEU A 1 68 ? 116.608 48.935 10.360 1.00 8.61 60 LEU A CA 1
ATOM 486 C C . LEU A 1 68 ? 115.912 50.124 9.753 1.00 8.24 60 LEU A C 1
ATOM 487 O O . LEU A 1 68 ? 116.417 51.233 9.914 1.00 8.74 60 LEU A O 1
ATOM 492 N N . LYS A 1 69 ? 114.794 49.903 9.061 1.00 8.90 61 LYS A N 1
ATOM 493 C CA . LYS A 1 69 ? 114.217 50.975 8.205 1.00 8.64 61 LYS A CA 1
ATOM 494 C C . LYS A 1 69 ? 112.714 50.983 8.330 1.00 8.13 61 LYS A C 1
ATOM 495 O O . LYS A 1 69 ? 112.051 49.945 8.551 1.00 9.64 61 LYS A O 1
ATOM 501 N N . ASP A 1 70 ? 112.104 52.150 8.099 1.00 9.80 62 ASP A N 1
ATOM 502 C CA . ASP A 1 70 ? 110.652 52.309 8.021 1.00 9.81 62 ASP A CA 1
ATOM 503 C C . ASP A 1 70 ? 110.294 53.016 6.712 1.00 9.97 62 ASP A C 1
ATOM 504 O O . ASP A 1 70 ? 111.186 53.671 6.167 1.00 11.65 62 ASP A O 1
ATOM 509 N N . SER A 1 71 ? 109.066 52.868 6.285 1.00 10.80 63 SER A N 1
ATOM 510 C CA . SER A 1 71 ? 108.558 53.591 5.109 1.00 11.69 63 SER A CA 1
ATOM 511 C C . SER A 1 71 ? 107.063 53.712 5.317 1.00 11.36 63 SER A C 1
ATOM 512 O O . SER A 1 71 ? 106.392 52.744 5.550 1.00 12.13 63 SER A O 1
ATOM 515 N N . VAL A 1 72 ? 106.561 54.903 4.948 1.00 12.97 64 VAL A N 1
ATOM 516 C CA . VAL A 1 72 ? 105.092 55.087 5.066 1.00 14.55 64 VAL A CA 1
ATOM 517 C C . VAL A 1 72 ? 104.341 54.219 4.056 1.00 16.01 64 VAL A C 1
ATOM 518 O O . VAL A 1 72 ? 103.152 53.956 4.253 1.00 17.63 64 VAL A O 1
ATOM 522 N N . THR A 1 73 ? 104.990 53.708 3.010 1.00 15.49 65 THR A N 1
ATOM 523 C CA . THR A 1 73 ? 104.320 52.808 2.053 1.00 16.49 65 THR A CA 1
ATOM 524 C C . THR A 1 73 ? 104.671 51.355 2.278 1.00 17.45 65 THR A C 1
ATOM 525 O O . THR A 1 73 ? 104.183 50.476 1.582 1.00 18.99 65 THR A O 1
ATOM 529 N N . GLY A 1 74 ? 105.574 51.060 3.226 1.00 13.65 66 GLY A N 1
ATOM 530 C CA . GLY A 1 74 ? 106.016 49.695 3.411 1.00 15.34 66 GLY A CA 1
ATOM 531 C C . GLY A 1 74 ? 107.007 49.233 2.347 1.00 13.09 66 GLY A C 1
ATOM 532 O O . GLY A 1 74 ? 107.372 48.079 2.352 1.00 15.05 66 GLY A O 1
ATOM 533 N N . THR A 1 75 ? 107.450 50.157 1.501 1.00 14.72 67 THR A N 1
ATOM 534 C CA . THR A 1 75 ? 108.354 49.820 0.384 1.00 13.72 67 THR A CA 1
ATOM 535 C C . THR A 1 75 ? 109.436 50.886 0.338 1.00 11.57 67 THR A C 1
ATOM 536 O O . THR A 1 75 ? 109.253 52.014 0.749 1.00 12.57 67 THR A O 1
ATOM 540 N N . LEU A 1 76 ? 110.601 50.528 -0.204 1.00 11.65 68 LEU A N 1
ATOM 541 C CA . LEU A 1 76 ? 111.715 51.454 -0.367 1.00 10.30 68 LEU A CA 1
ATOM 542 C C . LEU A 1 76 ? 112.422 51.143 -1.677 1.00 10.00 68 LEU A C 1
ATOM 543 O O . LEU A 1 76 ? 112.362 50.032 -2.121 1.00 10.00 68 LEU A O 1
ATOM 548 N N . PRO A 1 77 ? 113.154 52.108 -2.218 1.00 9.97 69 PRO A N 1
ATOM 549 C CA . PRO A 1 77 ? 114.045 51.813 -3.351 1.00 11.36 69 PRO A CA 1
ATOM 550 C C . PRO A 1 77 ? 115.093 50.821 -2.893 1.00 12.37 69 PRO A C 1
ATOM 551 O O . PRO A 1 77 ? 115.507 50.827 -1.680 1.00 12.01 69 PRO A O 1
ATOM 555 N N . LYS A 1 78 ? 115.566 49.968 -3.769 1.00 12.80 70 LYS A N 1
ATOM 556 C CA . LYS A 1 78 ? 116.672 49.091 -3.423 1.00 14.04 70 LYS A CA 1
ATOM 557 C C . LYS A 1 78 ? 117.684 49.021 -4.538 1.00 14.17 70 LYS A C 1
ATOM 558 O O . LYS A 1 78 ? 117.324 49.326 -5.695 1.00 14.83 70 LYS A O 1
ATOM 564 N N . VAL A 1 79 ? 118.913 48.805 -4.168 1.00 12.57 71 VAL A N 1
ATOM 565 C CA . VAL A 1 79 ? 120.022 48.738 -5.130 1.00 13.75 71 VAL A CA 1
ATOM 566 C C . VAL A 1 79 ? 120.619 47.355 -5.069 1.00 14.57 71 VAL A C 1
ATOM 567 O O . VAL A 1 79 ? 120.629 46.658 -3.989 1.00 14.63 71 VAL A O 1
ATOM 571 N N . HIS A 1 80 ? 121.218 46.971 -6.172 1.00 13.39 72 HIS A N 1
ATOM 572 C CA . HIS A 1 80 ? 121.985 45.727 -6.222 1.00 15.51 72 HIS A CA 1
ATOM 573 C C . HIS A 1 80 ? 123.278 45.955 -5.482 1.00 15.79 72 HIS A C 1
ATOM 574 O O . HIS A 1 80 ? 123.988 46.907 -5.703 1.00 19.61 72 HIS A O 1
ATOM 581 N N . ARG A 1 81 ? 123.553 45.089 -4.504 1.00 14.98 73 ARG A N 1
ATOM 582 C CA . ARG A 1 81 ? 124.840 45.150 -3.782 1.00 17.30 73 ARG A CA 1
ATOM 583 C C . ARG A 1 81 ? 125.249 43.720 -3.489 1.00 16.62 73 ARG A C 1
ATOM 584 O O . ARG A 1 81 ? 124.542 42.989 -2.752 1.00 13.95 73 ARG A O 1
ATOM 592 N N . THR A 1 82 ? 126.286 43.239 -4.163 1.00 16.61 74 THR A N 1
ATOM 593 C CA . THR A 1 82 ? 126.665 41.822 -4.039 1.00 16.41 74 THR A CA 1
ATOM 594 C C . THR A 1 82 ? 126.807 41.443 -2.533 1.00 13.69 74 THR A C 1
ATOM 595 O O . THR A 1 82 ? 127.557 42.100 -1.842 1.00 16.60 74 THR A O 1
ATOM 599 N N . GLY A 1 83 ? 126.158 40.375 -2.151 1.00 14.47 75 GLY A N 1
ATOM 600 C CA . GLY A 1 83 ? 126.296 39.839 -0.778 1.00 15.09 75 GLY A CA 1
ATOM 601 C C . GLY A 1 83 ? 125.331 40.446 0.229 1.00 17.25 75 GLY A C 1
ATOM 602 O O . GLY A 1 83 ? 125.135 39.842 1.282 1.00 15.36 75 GLY A O 1
ATOM 603 N N . ALA A 1 84 ? 124.793 41.623 -0.019 1.00 13.28 76 ALA A N 1
ATOM 604 C CA . ALA A 1 84 ? 123.848 42.260 0.929 1.00 13.03 76 ALA 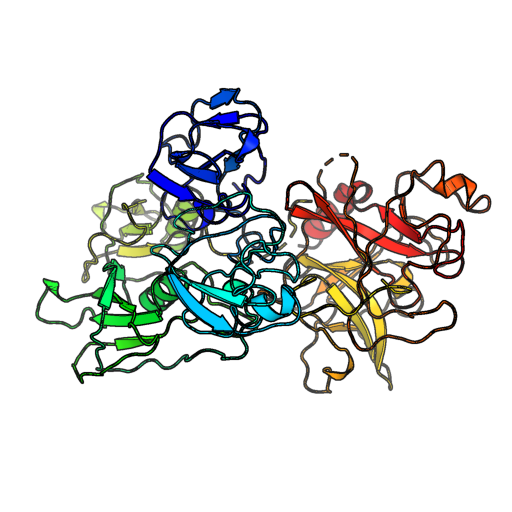A CA 1
ATOM 605 C C . ALA A 1 84 ? 122.611 41.408 0.990 1.00 12.32 76 ALA A C 1
ATOM 606 O O . ALA A 1 84 ? 122.159 40.824 -0.013 1.00 13.72 76 ALA A O 1
ATOM 608 N N . VAL A 1 85 ? 121.935 41.400 2.133 1.00 12.35 77 VAL A N 1
ATOM 609 C CA . VAL A 1 85 ? 120.695 40.665 2.312 1.00 12.50 77 VAL A CA 1
ATOM 610 C C . VAL A 1 85 ? 119.647 41.620 2.830 1.00 12.67 77 VAL A C 1
ATOM 611 O O . VAL A 1 85 ? 119.906 42.315 3.856 1.00 13.09 77 VAL A O 1
ATOM 615 N N . SER A 1 86 ? 118.487 41.682 2.220 1.00 11.46 78 SER A N 1
ATOM 616 C CA . SER A 1 86 ? 117.388 42.564 2.686 1.00 11.62 78 SER A CA 1
ATOM 617 C C . SER A 1 86 ? 116.153 41.727 2.900 1.00 11.42 78 SER A C 1
ATOM 618 O O . SER A 1 86 ? 116.020 40.627 2.434 1.00 12.05 78 SER A O 1
ATOM 621 N N . GLY A 1 87 ? 115.205 42.282 3.663 1.00 11.15 79 GLY A N 1
ATOM 622 C CA . GLY A 1 87 ? 113.968 41.590 3.947 1.00 10.42 79 GLY A CA 1
ATOM 623 C C . GLY A 1 87 ? 112.998 42.450 4.737 1.00 8.59 79 GLY A C 1
ATOM 624 O O . GLY A 1 87 ? 113.227 43.646 4.853 1.00 9.89 79 GLY A O 1
ATOM 625 N N . HIS A 1 88 ? 112.011 41.790 5.245 1.00 10.10 80 HIS A N 1
ATOM 626 C CA . HIS A 1 88 ? 110.949 42.467 6.017 1.00 9.81 80 HIS A CA 1
ATOM 627 C C . HIS A 1 88 ? 111.076 42.079 7.498 1.00 10.21 80 HIS A C 1
ATOM 628 O O . HIS A 1 88 ? 111.592 41.011 7.851 1.00 10.59 80 HIS A O 1
ATOM 635 N N . SER A 1 89 ? 110.496 42.915 8.364 1.00 10.02 81 SER A N 1
ATOM 636 C CA . SER A 1 89 ? 110.143 42.453 9.718 1.00 10.24 81 SER A CA 1
ATOM 637 C C . SER A 1 89 ? 109.215 41.261 9.644 1.00 10.54 81 SER A C 1
ATOM 638 O O . SER A 1 89 ? 108.521 41.091 8.612 1.00 10.72 81 SER A O 1
ATOM 641 N N . LEU A 1 90 ? 109.127 40.515 10.715 1.00 9.60 82 LEU A N 1
ATOM 642 C CA . LEU A 1 90 ? 108.126 39.472 10.870 1.00 9.66 82 LEU A CA 1
ATOM 643 C C . LEU A 1 90 ? 106.926 39.942 11.681 1.00 8.66 82 LEU A C 1
ATOM 644 O O . LEU A 1 90 ? 106.152 39.139 12.171 1.00 9.41 82 LEU A O 1
ATOM 649 N N . LYS A 1 91 ? 106.692 41.253 11.753 1.00 9.30 83 LYS A N 1
ATOM 650 C CA . LYS A 1 91 ? 105.413 41.723 12.263 1.00 9.58 83 LYS A CA 1
ATOM 651 C C . LYS A 1 91 ? 104.278 41.059 11.480 1.00 9.29 83 LYS A C 1
ATOM 652 O O . LYS A 1 91 ? 104.430 40.855 10.262 1.00 10.06 83 LYS A O 1
ATOM 658 N N . GLN A 1 92 ? 103.192 40.717 12.127 1.00 9.60 84 GLN A N 1
ATOM 659 C CA . GLN A 1 92 ? 102.021 40.053 11.523 1.00 10.07 84 GLN A CA 1
ATOM 660 C C . GLN A 1 92 ? 102.300 38.586 11.239 1.00 11.92 84 GLN A C 1
ATOM 661 O O . GLN A 1 92 ? 101.405 37.944 10.680 1.00 13.94 84 GLN A O 1
ATOM 667 N N . CYS A 1 93 ? 103.369 37.998 11.719 1.00 10.63 85 CYS A N 1
ATOM 668 C CA . CYS A 1 93 ? 103.692 36.577 11.387 1.00 12.12 85 CYS A CA 1
ATOM 669 C C . CYS A 1 93 ? 103.340 35.620 12.495 1.00 12.77 85 CYS A C 1
ATOM 670 O O . CYS A 1 93 ? 103.746 34.437 12.394 1.00 13.90 85 CYS A O 1
ATOM 673 N N . GLY A 1 94 ? 102.617 35.990 13.518 1.00 12.58 86 GLY A N 1
ATOM 674 C CA . GLY A 1 94 ? 102.081 35.053 14.523 1.00 13.65 86 GLY A CA 1
ATOM 675 C C . GLY A 1 94 ? 103.193 34.261 15.166 1.00 13.23 86 GLY A C 1
ATOM 676 O O . GLY A 1 94 ? 104.170 34.826 15.663 1.00 12.66 86 GLY A O 1
ATOM 677 N N . HIS A 1 95 ? 103.040 32.932 15.177 1.00 13.75 87 HIS A N 1
ATOM 678 C CA . HIS A 1 95 ? 103.972 32.071 15.933 1.00 14.46 87 HIS A CA 1
ATOM 679 C C . HIS A 1 95 ? 105.365 32.098 15.352 1.00 15.00 87 HIS A C 1
ATOM 680 O O . HIS A 1 95 ? 106.250 31.559 16.025 1.00 16.22 87 HIS A O 1
ATOM 687 N N . GLN A 1 96 ? 105.591 32.622 14.176 1.00 12.97 88 GLN A N 1
ATOM 688 C CA . GLN A 1 96 ? 106.972 32.760 13.676 1.00 14.08 88 GLN A CA 1
ATOM 689 C C . GLN A 1 96 ? 107.725 33.844 14.410 1.00 14.42 88 GLN A C 1
ATOM 690 O O . GLN A 1 96 ? 108.927 33.967 14.223 1.00 15.97 88 GLN A O 1
ATOM 696 N N . ILE A 1 97 ? 107.047 34.646 15.208 1.00 12.65 89 ILE A N 1
ATOM 697 C CA . ILE A 1 97 ? 107.722 35.729 15.957 1.00 11.92 89 ILE A CA 1
ATOM 698 C C . ILE A 1 97 ? 108.336 35.133 17.212 1.00 12.51 89 ILE A C 1
ATOM 699 O O . ILE A 1 97 ? 107.629 34.588 18.051 1.00 13.45 89 ILE A O 1
ATOM 704 N N . SER A 1 98 ? 109.658 35.302 17.362 1.00 12.13 90 SER A N 1
ATOM 705 C CA . SER A 1 98 ? 110.355 34.816 18.567 1.00 13.34 90 SER A CA 1
ATOM 706 C C . SER A 1 98 ? 111.645 35.590 18.633 1.00 10.61 90 SER A C 1
ATOM 707 O O . SER A 1 98 ? 112.243 35.928 17.632 1.00 12.14 90 SER A O 1
ATOM 710 N N . ALA A 1 99 ? 112.086 35.861 19.857 1.00 11.03 91 ALA A N 1
ATOM 711 C CA . ALA A 1 99 ? 113.405 36.408 20.111 1.00 11.79 91 ALA A CA 1
ATOM 712 C C . ALA A 1 99 ? 114.472 35.342 20.328 1.00 12.36 91 ALA A C 1
ATOM 713 O O . ALA A 1 99 ? 115.637 35.692 20.515 1.00 13.99 91 ALA A O 1
ATOM 715 N N . CYS A 1 100 ? 114.095 34.096 20.238 1.00 10.40 92 CYS A N 1
ATOM 716 C CA . CYS A 1 100 ? 115.050 32.955 20.416 1.00 11.18 92 CYS A CA 1
ATOM 717 C C . CYS A 1 100 ? 116.004 32.833 19.254 1.00 12.94 92 CYS A C 1
ATOM 718 O O . CYS A 1 100 ? 115.539 32.771 18.070 1.00 15.78 92 CYS A O 1
ATOM 721 N N . HIS A 1 101 ? 117.305 32.890 19.466 1.00 10.81 93 HIS A N 1
ATOM 722 C CA . HIS A 1 101 ? 118.277 32.805 18.368 1.00 12.22 93 HIS A CA 1
ATOM 723 C C . HIS A 1 101 ? 119.369 31.870 18.820 1.00 11.79 93 HIS A C 1
ATOM 724 O O . HIS A 1 101 ? 120.234 32.265 19.631 1.00 12.49 93 HIS A O 1
ATOM 731 N N . ARG A 1 102 ? 119.316 30.623 18.400 1.00 12.88 94 ARG A N 1
ATOM 732 C CA . ARG A 1 102 ? 120.210 29.562 18.895 1.00 12.84 94 ARG A CA 1
ATOM 733 C C . ARG A 1 102 ? 121.536 29.517 18.142 1.00 14.12 94 ARG A C 1
ATOM 734 O O . ARG A 1 102 ? 122.440 28.764 18.625 1.00 14.69 94 ARG A O 1
ATOM 742 N N . ASP A 1 103 ? 121.673 30.189 17.042 1.00 13.84 95 ASP A N 1
ATOM 743 C CA . ASP A 1 103 ? 122.848 29.934 16.176 1.00 14.98 95 ASP A CA 1
ATOM 744 C C . ASP A 1 103 ? 124.178 30.272 16.882 1.00 14.00 95 ASP A C 1
ATOM 745 O O . ASP A 1 103 ? 124.307 31.245 17.605 1.00 13.34 95 ASP A O 1
ATOM 750 N N . ILE A 1 104 ? 125.175 29.422 16.614 1.00 13.83 96 ILE A N 1
ATOM 751 C CA . ILE A 1 104 ? 126.561 29.647 17.064 1.00 15.74 96 ILE A CA 1
ATOM 752 C C . ILE A 1 104 ? 127.402 30.013 15.842 1.00 14.32 96 ILE A C 1
ATOM 753 O O . ILE A 1 104 ? 127.262 29.383 14.762 1.00 17.00 96 ILE A O 1
ATOM 758 N N . TYR A 1 105 ? 128.212 31.015 15.949 1.00 13.10 97 TYR A N 1
ATOM 759 C CA . TYR A 1 105 ? 129.012 31.607 14.879 1.00 14.74 97 TYR A CA 1
ATOM 760 C C . TYR A 1 105 ? 130.466 31.190 15.067 1.00 16.13 97 TYR A C 1
ATOM 761 O O . TYR A 1 105 ? 131.145 31.776 15.895 1.00 15.66 97 TYR A O 1
ATOM 770 N N . LYS A 1 106 ? 130.936 30.208 14.292 1.00 17.07 98 LYS A N 1
ATOM 771 C CA . LYS A 1 106 ? 132.367 29.787 14.387 1.00 19.15 98 LYS A CA 1
ATOM 772 C C . LYS A 1 106 ? 133.221 30.757 13.605 1.00 16.99 98 LYS A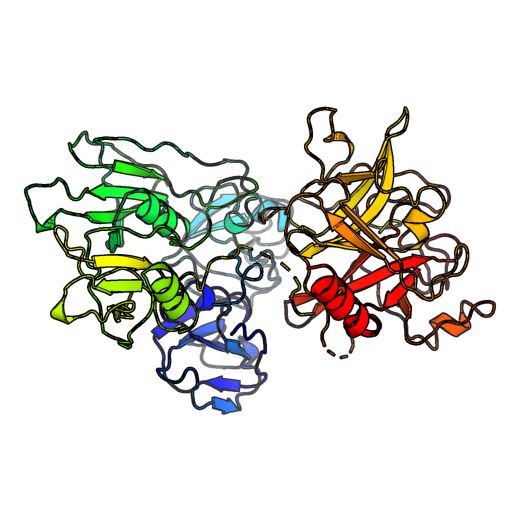 C 1
ATOM 773 O O . LYS A 1 106 ? 132.847 31.125 12.498 1.00 21.25 98 LYS A O 1
ATOM 779 N N . GLY A 1 107 ? 134.357 31.206 14.127 1.00 16.95 99 GLY A N 1
ATOM 780 C CA . GLY A 1 107 ? 135.236 32.151 13.440 1.00 16.21 99 GLY A CA 1
ATOM 781 C C . GLY A 1 107 ? 134.783 33.563 13.486 1.00 17.05 99 GLY A C 1
ATOM 782 O O . GLY A 1 107 ? 135.149 34.384 12.682 1.00 16.85 99 GLY A O 1
ATOM 783 N N . VAL A 1 108 ? 133.977 33.868 14.512 1.00 17.94 100 VAL A N 1
ATOM 784 C CA . VAL A 1 108 ? 133.397 35.201 14.710 1.00 16.29 100 VAL A CA 1
ATOM 785 C C . VAL A 1 108 ? 133.568 35.612 16.170 1.00 12.63 100 VAL A C 1
ATOM 786 O O . VAL A 1 108 ? 133.232 34.815 17.002 1.00 14.12 100 VAL A O 1
ATOM 790 N N . ASP A 1 109 ? 134.073 36.802 16.375 1.00 12.55 101 ASP A N 1
ATOM 791 C CA . ASP A 1 109 ? 134.236 37.414 17.710 1.00 14.34 101 ASP A CA 1
ATOM 792 C C . ASP A 1 109 ? 133.231 38.556 17.864 1.00 14.63 101 ASP A C 1
ATOM 793 O O . ASP A 1 109 ? 133.325 39.550 17.226 1.00 16.60 101 ASP A O 1
ATOM 798 N N . MET A 1 110 ? 132.286 38.418 18.779 1.00 15.36 102 MET A N 1
ATOM 799 C CA A MET A 1 110 ? 131.298 39.484 19.097 0.50 16.54 102 MET A CA 1
ATOM 800 C CA B MET A 1 110 ? 131.294 39.483 19.093 0.50 14.62 102 MET A CA 1
ATOM 801 C C . MET A 1 110 ? 131.740 40.249 20.363 1.00 16.18 102 MET A C 1
ATOM 802 O O . MET A 1 110 ? 131.648 39.731 21.498 1.00 23.12 102 MET A O 1
ATOM 811 N N . ARG A 1 111 ? 132.124 41.487 20.194 1.00 13.49 103 ARG A N 1
ATOM 812 C CA . ARG A 1 111 ? 132.676 42.297 21.286 1.00 15.68 103 ARG A CA 1
ATOM 813 C C . ARG A 1 111 ? 131.640 42.992 22.149 1.00 13.57 103 ARG A C 1
ATOM 814 O O . ARG A 1 111 ? 130.616 43.490 21.678 1.00 13.40 103 ARG A O 1
ATOM 822 N N . GLY A 1 112 ? 131.968 43.118 23.425 1.00 13.57 104 GLY A N 1
ATOM 823 C CA . GLY A 1 112 ? 131.179 43.882 24.378 1.00 13.86 104 GLY A CA 1
ATOM 824 C C . GLY A 1 112 ? 131.951 43.999 25.646 1.00 15.06 104 GLY A C 1
ATOM 825 O O . GLY A 1 112 ? 133.185 43.789 25.600 1.00 17.34 104 GLY A O 1
ATOM 826 N N . VAL A 1 113 ? 131.245 44.224 26.729 1.00 14.30 105 VAL A N 1
ATOM 827 C CA . VAL A 1 113 ? 131.883 44.253 28.073 1.00 14.27 105 VAL A CA 1
ATOM 828 C C . VAL A 1 113 ? 132.091 42.844 28.571 1.00 14.83 105 VAL A C 1
ATOM 829 O O . VAL A 1 113 ? 131.098 42.130 28.759 1.00 14.23 105 VAL A O 1
ATOM 833 N N . ASN A 1 114 ? 133.314 42.411 28.793 1.00 13.14 106 ASN A N 1
ATOM 834 C CA . ASN A 1 114 ? 133.706 41.024 29.099 1.00 15.79 106 ASN A CA 1
ATOM 835 C C . ASN A 1 114 ? 133.599 40.808 30.602 1.00 15.50 106 ASN A C 1
ATOM 836 O O . ASN A 1 114 ? 134.661 40.777 31.306 1.00 16.25 106 ASN A O 1
ATOM 841 N N . PHE A 1 115 ? 132.406 40.906 31.178 1.00 11.54 107 PHE A N 1
ATOM 842 C CA . PHE A 1 115 ? 132.241 41.072 32.645 1.00 11.96 107 PHE A CA 1
ATOM 843 C C . PHE A 1 115 ? 132.571 39.790 33.389 1.00 12.29 107 PHE A C 1
ATOM 844 O O . PHE A 1 115 ? 132.677 39.853 34.645 1.00 13.40 107 PHE A O 1
ATOM 852 N N . ASN A 1 116 ? 132.664 38.639 32.747 1.00 12.10 108 ASN A N 1
ATOM 853 C CA . ASN A 1 116 ? 132.897 37.363 33.446 1.00 12.41 108 ASN A CA 1
ATOM 854 C C . ASN A 1 116 ? 133.644 36.452 32.514 1.00 12.76 108 ASN A C 1
ATOM 855 O O . ASN A 1 116 ? 133.285 36.348 31.334 1.00 13.10 108 ASN A O 1
ATOM 860 N N . VAL A 1 117 ? 134.728 35.842 32.972 1.00 12.87 109 VAL A N 1
ATOM 861 C CA . VAL A 1 117 ? 135.593 34.995 32.137 1.00 14.12 109 VAL A CA 1
ATOM 862 C C . VAL A 1 117 ? 135.892 33.723 32.921 1.00 16.06 109 VAL A C 1
ATOM 863 O O . VAL A 1 117 ? 136.314 33.824 34.122 1.00 20.28 109 VAL A O 1
ATOM 867 N N . SER A 1 118 ? 135.719 32.571 32.333 1.00 14.35 110 SER A N 1
ATOM 868 C CA . SER A 1 118 ? 135.830 31.269 33.038 1.00 18.77 110 SER A CA 1
ATOM 869 C C . SER A 1 118 ? 136.313 30.230 32.046 1.00 18.57 110 SER A C 1
ATOM 870 O O . SER A 1 118 ? 136.115 30.377 30.883 1.00 19.36 110 SER A O 1
ATOM 873 N N . LYS A 1 119 ? 136.878 29.146 32.519 1.00 17.97 111 LYS A N 1
ATOM 874 C CA . LYS A 1 119 ? 137.216 28.039 31.609 1.00 20.12 111 LYS A CA 1
ATOM 875 C C . LYS A 1 119 ? 136.025 27.146 31.339 1.00 14.89 111 LYS A C 1
ATOM 876 O O . LYS A 1 119 ? 135.224 26.829 32.277 1.00 21.21 111 LYS A O 1
ATOM 882 N N . VAL A 1 120 ? 135.895 26.686 30.114 1.00 14.76 112 VAL A N 1
ATOM 883 C CA . VAL A 1 120 ? 134.879 25.721 29.687 1.00 14.82 112 VAL A CA 1
ATOM 884 C C . VAL A 1 120 ? 135.478 24.757 28.689 1.00 14.85 112 VAL A C 1
ATOM 885 O O . VAL A 1 120 ? 136.549 24.977 28.193 1.00 15.56 112 VAL A O 1
ATOM 889 N N . SER A 1 121 ? 134.764 23.698 28.357 1.00 14.87 113 SER A N 1
ATOM 890 C CA . SER A 1 121 ? 135.242 22.622 27.479 1.00 15.98 113 SER A CA 1
ATOM 891 C C . SER A 1 121 ? 134.633 22.676 26.103 1.00 17.27 113 SER A C 1
ATOM 892 O O . SER A 1 121 ? 135.031 21.910 25.226 1.00 19.47 113 SER A O 1
ATOM 895 N N . SER A 1 122 ? 133.608 23.520 25.871 1.00 15.27 114 SER A N 1
ATOM 896 C CA . SER A 1 122 ? 132.910 23.557 24.564 1.00 16.40 114 SER A CA 1
ATOM 897 C C . SER A 1 122 ? 132.162 24.879 24.449 1.00 13.57 114 SER A C 1
ATOM 898 O O . SER A 1 122 ? 131.862 25.501 25.473 1.00 13.94 114 SER A O 1
ATOM 901 N N . VAL A 1 123 ? 131.836 25.203 23.234 1.00 14.16 115 VAL A N 1
ATOM 902 C CA . VAL A 1 123 ? 131.038 26.413 22.967 1.00 14.81 115 VAL A CA 1
ATOM 903 C C . VAL A 1 123 ? 129.652 26.201 23.533 1.00 13.76 115 VAL A C 1
ATOM 904 O O . VAL A 1 123 ? 129.051 27.196 24.068 1.00 14.24 115 VAL A O 1
ATOM 908 N N . GLU A 1 124 ? 129.103 25.001 23.509 1.00 14.03 116 GLU A N 1
ATOM 909 C CA . GLU A 1 124 ? 127.759 24.755 24.077 1.00 16.53 116 GLU A CA 1
ATOM 910 C C . GLU A 1 124 ? 127.754 25.041 25.571 1.00 14.61 116 GLU A C 1
ATOM 911 O O . GLU A 1 124 ? 126.754 25.563 26.155 1.00 15.27 116 GLU A O 1
ATOM 917 N N . GLU A 1 125 ? 128.822 24.715 26.300 1.00 13.97 117 GLU A N 1
ATOM 918 C CA . GLU A 1 125 ? 128.843 24.948 27.747 1.00 12.98 117 GLU A CA 1
ATOM 919 C C . GLU A 1 125 ? 128.937 26.465 27.990 1.00 12.99 117 GLU A C 1
ATOM 920 O O . GLU A 1 125 ? 128.358 26.971 28.936 1.00 13.16 117 GLU A O 1
ATOM 926 N N . CYS A 1 126 ? 129.663 27.159 27.175 1.00 11.60 118 CYS A N 1
ATOM 927 C CA . CYS A 1 126 ? 129.780 28.619 27.282 1.00 12.50 118 CYS A CA 1
ATOM 928 C C . CYS A 1 126 ? 128.376 29.215 27.093 1.00 12.47 118 CYS A C 1
ATOM 929 O O . CYS A 1 126 ? 127.931 30.102 27.835 1.00 11.80 118 CYS A O 1
ATOM 932 N N . GLN A 1 127 ? 127.654 28.746 26.064 1.00 11.58 119 GLN A N 1
ATOM 933 C CA . GLN A 1 127 ? 126.297 29.264 25.809 1.00 10.74 119 GLN A CA 1
ATOM 934 C C . GLN A 1 127 ? 125.423 29.008 27.014 1.00 11.63 119 GLN A C 1
ATOM 935 O O . GLN A 1 127 ? 124.612 29.914 27.372 1.00 11.49 119 GLN A O 1
ATOM 941 N N . LYS A 1 128 ? 125.480 27.864 27.643 1.00 11.53 120 LYS A N 1
ATOM 942 C CA . LYS A 1 128 ? 124.659 27.564 28.814 1.00 11.96 120 LYS A CA 1
ATOM 943 C C . LYS A 1 128 ? 125.046 28.518 29.932 1.00 11.71 120 LYS A C 1
ATOM 944 O O . LYS A 1 128 ? 124.164 29.013 30.674 1.00 12.63 120 LYS A O 1
ATOM 950 N N . ARG A 1 129 ? 126.311 28.785 30.122 1.00 10.68 121 ARG A N 1
ATOM 951 C CA A ARG A 1 129 ? 126.741 29.740 31.184 0.50 12.61 121 ARG A CA 1
ATOM 952 C CA B ARG A 1 129 ? 126.733 29.729 31.175 0.50 11.03 121 ARG A CA 1
ATOM 953 C C . ARG A 1 129 ? 126.130 31.126 30.919 1.00 11.50 121 ARG A C 1
ATOM 954 O O . ARG A 1 129 ? 125.679 31.809 31.867 1.00 12.22 121 ARG A O 1
ATOM 969 N N . CYS A 1 130 ? 126.165 31.549 29.667 1.00 11.31 122 CYS A N 1
ATOM 970 C CA . CYS A 1 130 ? 125.581 32.850 29.262 1.00 9.89 122 CYS A CA 1
ATOM 971 C C . CYS A 1 130 ? 124.072 32.842 29.543 1.00 10.12 122 CYS A C 1
ATOM 972 O O . CYS A 1 130 ? 123.550 33.758 30.242 1.00 10.54 122 CYS A O 1
ATOM 975 N N . THR A 1 131 ? 123.392 31.792 29.157 1.00 9.24 123 THR A N 1
ATOM 976 C CA . THR A 1 131 ? 121.949 31.701 29.392 1.00 9.68 123 THR A CA 1
ATOM 977 C C . THR A 1 131 ? 121.649 31.836 30.868 1.00 11.66 123 THR A C 1
ATOM 978 O O . THR A 1 131 ? 120.669 32.508 31.258 1.00 12.10 123 THR A O 1
ATOM 982 N N . ASN A 1 132 ? 122.426 31.224 31.759 1.00 10.91 124 ASN A N 1
ATOM 983 C CA . ASN A 1 132 ? 122.140 31.149 33.206 1.00 11.57 124 ASN A CA 1
ATOM 984 C C . ASN A 1 132 ? 122.794 32.260 34.000 1.00 12.07 124 ASN A C 1
ATOM 985 O O . ASN A 1 132 ? 122.728 32.237 35.266 1.00 14.86 124 ASN A O 1
ATOM 990 N N . ASN A 1 133 ? 123.445 33.217 33.385 1.00 10.14 125 ASN A N 1
ATOM 991 C CA . ASN A 1 133 ? 123.972 34.399 34.059 1.00 10.64 125 ASN A CA 1
ATOM 992 C C . ASN A 1 133 ? 123.062 35.583 33.762 1.00 10.68 125 ASN A C 1
ATOM 993 O O . ASN A 1 133 ? 122.902 35.943 32.611 1.00 10.76 125 ASN A O 1
ATOM 998 N N . ILE A 1 134 ? 122.538 36.236 34.788 1.00 11.80 126 ILE A N 1
ATOM 999 C CA . ILE A 1 134 ? 121.476 37.257 34.614 1.00 13.30 126 ILE A CA 1
ATOM 1000 C C . ILE A 1 134 ? 121.944 38.408 33.722 1.00 12.35 126 ILE A C 1
ATOM 1001 O O . ILE A 1 134 ? 121.102 38.970 33.023 1.00 13.01 126 ILE A O 1
ATOM 1006 N N . ARG A 1 135 ? 123.217 38.776 33.737 1.00 11.18 127 ARG A N 1
ATOM 1007 C CA . ARG A 1 135 ? 123.684 39.946 32.957 1.00 10.65 127 ARG A CA 1
ATOM 1008 C C . ARG A 1 135 ? 124.133 39.539 31.544 1.00 10.34 127 ARG A C 1
ATOM 1009 O O . ARG A 1 135 ? 124.391 40.457 30.715 1.00 13.57 127 ARG A O 1
ATOM 1017 N N . CYS A 1 136 ? 124.269 38.271 31.234 1.00 8.76 128 CYS A N 1
ATOM 1018 C CA . CYS A 1 136 ? 124.863 37.897 29.944 1.00 9.62 128 CYS A CA 1
ATOM 1019 C C . CYS A 1 136 ? 123.883 38.028 28.775 1.00 8.92 128 CYS A C 1
ATOM 1020 O O . CYS A 1 136 ? 122.786 37.446 28.859 1.00 10.17 128 CYS A O 1
ATOM 1023 N N . GLN A 1 137 ? 124.265 38.748 27.756 1.00 8.64 129 GLN A N 1
ATOM 1024 C CA . GLN A 1 137 ? 123.440 38.851 26.517 1.00 8.73 129 GLN A CA 1
ATOM 1025 C C . GLN A 1 137 ? 124.038 38.002 25.390 1.00 8.54 129 GLN A C 1
ATOM 1026 O O . GLN A 1 137 ? 123.313 37.461 24.555 1.00 9.49 129 GLN A O 1
ATOM 1032 N N . PHE A 1 138 ? 125.367 37.915 25.337 1.00 8.83 130 PHE A N 1
ATOM 1033 C CA . PHE A 1 138 ? 126.068 37.203 24.245 1.00 9.10 130 PHE A CA 1
ATOM 1034 C C . PHE A 1 138 ? 127.426 36.790 24.771 1.00 9.79 130 PHE A C 1
ATOM 1035 O O . PHE A 1 138 ? 127.847 37.324 25.779 1.00 10.09 130 PHE A O 1
ATOM 1043 N N . PHE A 1 139 ? 128.110 35.929 24.065 1.00 9.75 131 PHE A N 1
ATOM 1044 C CA . PHE A 1 139 ? 129.389 35.382 24.577 1.00 10.96 131 PHE A CA 1
ATOM 1045 C C . PHE A 1 139 ? 130.312 35.104 23.427 1.00 12.96 131 PHE A C 1
ATOM 1046 O O . PHE A 1 139 ? 129.934 34.993 22.288 1.00 11.41 131 PHE A O 1
ATOM 1054 N N . SER A 1 140 ? 131.592 34.931 23.786 1.00 13.06 132 SER A N 1
ATOM 1055 C CA A SER A 1 140 ? 132.588 34.316 22.898 0.50 12.88 132 SER A CA 1
ATOM 1056 C CA B SER A 1 140 ? 132.620 34.369 22.883 0.50 14.19 132 SER A CA 1
ATOM 1057 C C . SER A 1 140 ? 133.361 33.255 23.628 1.00 13.74 132 SER A C 1
ATOM 1058 O O . SER A 1 140 ? 133.627 33.400 24.855 1.00 13.27 132 SER A O 1
ATOM 1063 N N . TYR A 1 141 ? 133.653 32.180 22.923 1.00 14.72 133 TYR A N 1
ATOM 1064 C CA . TYR A 1 141 ? 134.419 31.003 23.410 1.00 14.15 133 TYR A CA 1
ATOM 1065 C C . TYR A 1 141 ? 135.710 30.969 22.594 1.00 15.80 133 TYR A C 1
ATOM 1066 O O . TYR A 1 141 ? 135.654 30.869 21.376 1.00 15.39 133 TYR A O 1
ATOM 1075 N N . ALA A 1 142 ? 136.874 31.080 23.253 1.00 15.08 134 ALA A N 1
ATOM 1076 C CA . ALA A 1 142 ? 138.175 31.012 22.607 1.00 16.44 134 ALA A CA 1
ATOM 1077 C C . ALA A 1 142 ? 138.667 29.550 22.687 1.00 13.53 134 ALA A C 1
ATOM 1078 O O . ALA A 1 142 ? 138.717 29.036 23.755 1.00 14.38 134 ALA A O 1
ATOM 1080 N N . THR A 1 143 ? 138.858 28.912 21.556 1.00 16.10 135 THR A N 1
ATOM 1081 C CA . THR A 1 143 ? 139.171 27.472 21.536 1.00 16.52 135 THR A CA 1
ATOM 1082 C C . THR A 1 143 ? 140.645 27.252 21.956 1.00 19.34 135 THR A C 1
ATOM 1083 O O . THR A 1 143 ? 141.415 28.235 22.170 1.00 20.11 135 THR A O 1
ATOM 1087 N N . GLN A 1 144 ? 141.065 25.987 21.987 1.00 19.51 136 GLN A N 1
ATOM 1088 C CA . GLN A 1 144 ? 142.456 25.605 22.343 1.00 20.95 136 GLN A CA 1
ATOM 1089 C C . GLN A 1 144 ? 143.456 26.251 21.430 1.00 20.88 136 GLN A C 1
ATOM 1090 O O . GLN A 1 144 ? 144.646 26.263 21.807 1.00 25.06 136 GLN A O 1
ATOM 1096 N N . THR A 1 145 ? 143.108 26.683 20.249 1.00 18.80 137 THR A N 1
ATOM 1097 C CA A THR A 1 145 ? 144.050 27.259 19.268 0.50 21.56 137 THR A CA 1
ATOM 1098 C CA B THR A 1 145 ? 144.071 27.266 19.284 0.50 22.10 137 THR A CA 1
ATOM 1099 C C . THR A 1 145 ? 143.912 28.784 19.149 1.00 19.75 137 THR A C 1
ATOM 1100 O O . THR A 1 145 ? 144.578 29.325 18.283 1.00 22.92 137 THR A O 1
ATOM 1107 N N . PHE A 1 146 ? 143.152 29.404 20.028 1.00 18.97 138 PHE A N 1
ATOM 1108 C CA . PHE A 1 146 ? 143.011 30.886 19.988 1.00 20.45 138 PHE A CA 1
ATOM 1109 C C . PHE A 1 146 ? 144.416 31.501 20.052 1.00 21.67 138 PHE A C 1
ATOM 1110 O O . PHE A 1 146 ? 145.306 31.053 20.767 1.00 20.31 138 PHE A O 1
ATOM 1118 N N . HIS A 1 147 ? 144.637 32.567 19.295 1.00 21.55 139 HIS A N 1
ATOM 1119 C CA . HIS A 1 147 ? 145.981 33.163 19.179 1.00 21.86 139 HIS A CA 1
ATOM 1120 C C . HIS A 1 147 ? 146.501 33.694 20.527 1.00 19.81 139 HIS A C 1
ATOM 1121 O O . HIS A 1 147 ? 147.751 33.684 20.659 1.00 24.72 139 HIS A O 1
ATOM 1128 N N . LYS A 1 148 ? 145.669 34.220 21.401 1.00 19.82 140 LYS A N 1
ATOM 1129 C CA . LYS A 1 148 ? 146.093 34.743 22.719 1.00 21.50 140 LYS A CA 1
ATOM 1130 C C . LYS A 1 148 ? 146.063 33.573 23.674 1.00 18.16 140 LYS A C 1
ATOM 1131 O O . LYS A 1 148 ? 144.966 33.103 24.031 1.00 17.48 140 LYS A O 1
ATOM 1137 N N . ALA A 1 149 ? 147.217 33.059 24.037 1.00 15.05 141 ALA A N 1
ATOM 1138 C CA . ALA A 1 149 ? 147.308 31.856 24.911 1.00 14.94 141 ALA A CA 1
ATOM 1139 C C . ALA A 1 149 ? 146.513 32.005 26.181 1.00 13.77 141 ALA A C 1
ATOM 1140 O O . ALA A 1 149 ? 145.905 31.029 26.634 1.00 13.93 141 ALA A O 1
ATOM 1142 N N . GLU A 1 150 ? 146.416 33.219 26.735 1.00 13.93 142 GLU A N 1
ATOM 1143 C CA . GLU A 1 150 ? 145.787 33.472 28.034 1.00 13.27 142 GLU A CA 1
ATOM 1144 C C . GLU A 1 150 ? 144.244 33.469 27.953 1.00 12.36 142 GLU A C 1
ATOM 1145 O O . GLU A 1 150 ? 143.665 33.426 29.014 1.00 16.62 142 GLU A O 1
ATOM 1151 N N . TYR A 1 151 ? 143.695 33.315 26.774 1.00 14.04 143 TYR A N 1
ATOM 1152 C CA . TYR A 1 151 ? 142.233 33.163 26.600 1.00 15.55 143 TYR A CA 1
ATOM 1153 C C . TYR A 1 151 ? 141.895 31.772 26.111 1.00 15.16 143 TYR A C 1
ATOM 1154 O O . TYR A 1 151 ? 140.721 31.471 25.965 1.00 14.02 143 TYR A O 1
ATOM 1163 N N . ARG A 1 152 ? 142.858 30.891 25.841 1.00 12.91 144 ARG A N 1
ATOM 1164 C CA . ARG A 1 152 ? 142.489 29.548 25.316 1.00 12.87 144 ARG A CA 1
ATOM 1165 C C . ARG A 1 152 ? 141.582 28.842 26.309 1.00 11.81 144 ARG A C 1
ATOM 1166 O O . ARG A 1 152 ? 141.820 28.818 27.496 1.00 13.53 144 ARG A O 1
ATOM 1174 N N . ASN A 1 153 ? 140.522 28.208 25.777 1.00 13.40 145 ASN A N 1
ATOM 1175 C CA . ASN A 1 153 ? 139.510 27.451 26.549 1.00 14.01 145 ASN A CA 1
ATOM 1176 C C . ASN A 1 153 ? 138.662 28.351 27.446 1.00 14.08 145 ASN A C 1
ATOM 1177 O O . ASN A 1 153 ? 138.049 27.765 28.378 1.00 19.35 145 ASN A O 1
ATOM 1182 N N . ASN A 1 154 ? 138.674 29.647 27.228 1.00 13.54 146 ASN A N 1
ATOM 1183 C CA A ASN A 1 154 ? 137.876 30.541 28.104 0.50 13.98 146 ASN A CA 1
ATOM 1184 C CA B ASN A 1 154 ? 137.893 30.559 28.099 0.50 14.53 146 ASN A CA 1
ATOM 1185 C C . ASN A 1 154 ? 136.569 30.964 27.395 1.00 14.16 146 ASN A C 1
ATOM 1186 O O . ASN A 1 154 ? 136.515 31.139 26.165 1.00 14.06 146 ASN A O 1
ATOM 1195 N N . CYS A 1 155 ? 135.589 31.106 28.245 1.00 14.55 147 CYS A N 1
ATOM 1196 C CA . CYS A 1 155 ? 134.218 31.563 27.930 1.00 12.04 147 CYS A CA 1
ATOM 1197 C C . CYS A 1 155 ? 134.099 32.980 28.456 1.00 12.36 147 CYS A C 1
ATOM 1198 O O . CYS A 1 155 ? 134.307 33.206 29.663 1.00 13.11 147 CYS A O 1
ATOM 1201 N N . LEU A 1 156 ? 133.846 33.939 27.615 1.00 11.72 148 LEU A N 1
ATOM 1202 C CA . LEU A 1 156 ? 133.728 35.350 27.966 1.00 11.42 148 LEU A CA 1
ATOM 1203 C C . LEU A 1 156 ? 132.243 35.702 27.876 1.00 11.36 148 LEU A C 1
ATOM 1204 O O . LEU A 1 156 ? 131.649 35.649 26.747 1.00 11.29 148 LEU A O 1
ATOM 1209 N N . LEU A 1 157 ? 131.647 36.066 28.997 1.00 10.16 149 LEU A N 1
ATOM 1210 C CA . LEU A 1 157 ? 130.235 36.531 29.065 1.00 10.22 149 LEU A CA 1
ATOM 1211 C C . LEU A 1 157 ? 130.249 38.015 28.847 1.00 10.19 149 LEU A C 1
ATOM 1212 O O . LEU A 1 157 ? 131.060 38.744 29.423 1.00 10.26 149 LEU A O 1
ATOM 1217 N N . LYS A 1 158 ? 129.272 38.558 28.100 1.00 9.32 150 LYS A N 1
ATOM 1218 C CA . LYS A 1 158 ? 129.285 39.941 27.663 1.00 9.67 150 LYS A CA 1
ATOM 1219 C C . LYS A 1 158 ? 127.922 40.637 27.694 1.00 8.69 150 LYS A C 1
ATOM 1220 O O . LYS A 1 158 ? 126.862 39.933 27.567 1.00 9.03 150 LYS A O 1
ATOM 1226 N N . TYR A 1 159 ? 127.931 41.924 27.834 1.00 8.98 151 TYR A N 1
ATOM 1227 C CA . TYR A 1 159 ? 126.737 42.752 27.603 1.00 9.76 151 TYR A CA 1
ATOM 1228 C C . TYR A 1 159 ? 127.150 44.002 26.868 1.00 10.30 151 TYR A C 1
ATOM 1229 O O . TYR A 1 159 ? 128.356 44.311 26.782 1.00 11.10 151 TYR A O 1
ATOM 1238 N N . SER A 1 160 ? 126.186 44.718 26.340 1.00 10.49 152 SER A N 1
ATOM 1239 C CA A SER A 1 160 ? 126.440 45.976 25.614 0.50 10.43 152 SER A CA 1
ATOM 1240 C CA B SER A 1 160 ? 126.479 46.015 25.717 0.50 12.03 152 SER A CA 1
ATOM 1241 C C . SER A 1 160 ? 125.184 46.793 25.607 1.00 11.06 152 SER A C 1
ATOM 1242 O O . SER A 1 160 ? 124.091 46.253 25.734 1.00 12.85 152 SER A O 1
ATOM 1247 N N . PRO A 1 161 ? 125.234 48.100 25.318 1.00 11.92 153 PRO A N 1
ATOM 1248 C CA . PRO A 1 161 ? 124.004 48.843 25.127 1.00 13.73 153 PRO A CA 1
ATOM 1249 C C . PRO A 1 161 ? 123.186 48.258 23.976 1.00 12.86 153 PRO A C 1
ATOM 1250 O O . PRO A 1 161 ? 123.704 48.023 22.860 1.00 14.84 153 PRO A O 1
ATOM 1254 N N . GLY A 1 162 ? 121.914 48.017 24.204 1.00 11.01 154 GLY A N 1
ATOM 1255 C CA . GLY A 1 162 ? 121.040 47.453 23.198 1.00 11.48 154 GLY A CA 1
ATOM 1256 C C . GLY A 1 162 ? 121.212 45.972 23.006 1.00 11.36 154 GLY A C 1
ATOM 1257 O O . GLY A 1 162 ? 120.485 45.375 22.208 1.00 10.93 154 GLY A O 1
ATOM 1258 N N . GLY A 1 163 ? 122.129 45.313 23.697 1.00 10.37 155 GLY A N 1
ATOM 1259 C CA . GLY A 1 163 ? 122.311 43.877 23.529 1.00 11.41 155 GLY A CA 1
ATOM 1260 C C . GLY A 1 163 ? 122.927 43.440 22.227 1.00 10.41 155 GLY A C 1
ATOM 1261 O O . GLY A 1 163 ? 122.903 42.251 21.971 1.00 12.41 155 GLY A O 1
ATOM 1262 N N . THR A 1 164 ? 123.464 44.362 21.453 1.00 10.72 156 THR A N 1
ATOM 1263 C CA . THR A 1 164 ? 124.152 44.018 20.183 1.00 12.44 156 THR A CA 1
ATOM 1264 C C . THR A 1 164 ? 125.631 44.302 20.382 1.00 11.50 156 THR A C 1
ATOM 1265 O O . THR A 1 164 ? 126.016 45.214 21.082 1.00 11.94 156 THR A O 1
ATOM 1269 N N . PRO A 1 165 ? 126.497 43.500 19.759 1.00 11.94 157 PRO A N 1
ATOM 1270 C CA . PRO A 1 165 ? 127.925 43.705 19.963 1.00 13.50 157 PRO A CA 1
ATOM 1271 C C . PRO A 1 165 ? 128.390 45.086 19.561 1.00 13.78 157 PRO A C 1
ATOM 1272 O O . PRO A 1 165 ? 127.904 45.662 18.552 1.00 13.89 157 PRO A O 1
ATOM 1276 N N . THR A 1 166 ? 129.366 45.626 20.243 1.00 13.90 158 THR A N 1
ATOM 1277 C CA . THR A 1 166 ? 129.886 46.954 19.873 1.00 15.95 158 THR A CA 1
ATOM 1278 C C . THR A 1 166 ? 130.721 46.842 18.607 1.00 15.24 158 THR A C 1
ATOM 1279 O O . THR A 1 166 ? 130.946 47.903 17.994 1.00 17.53 158 THR A O 1
ATOM 1283 N N . ALA A 1 167 ? 131.238 45.665 18.341 1.00 14.24 159 ALA A N 1
ATOM 1284 C CA . ALA A 1 167 ? 131.982 45.335 17.111 1.00 15.89 159 ALA A CA 1
ATOM 1285 C C . ALA A 1 167 ? 131.871 43.844 16.899 1.00 14.12 159 ALA A C 1
ATOM 1286 O O . ALA A 1 167 ? 131.733 43.092 17.892 1.00 14.47 159 ALA A O 1
ATOM 1288 N N . ILE A 1 168 ? 131.907 43.410 15.657 1.00 15.38 160 ILE A N 1
ATOM 1289 C CA . ILE A 1 168 ? 131.940 41.991 15.294 1.00 14.23 160 ILE A CA 1
ATOM 1290 C C . ILE A 1 168 ? 133.123 41.793 14.341 1.00 18.46 160 ILE A C 1
ATOM 1291 O O . ILE A 1 168 ? 133.167 42.526 13.353 1.00 18.49 160 ILE A O 1
ATOM 1296 N N . LYS A 1 169 ? 134.026 40.856 14.658 1.00 18.63 161 LYS A N 1
ATOM 1297 C CA . LYS A 1 169 ? 135.224 40.605 13.815 1.00 20.49 161 LYS A CA 1
ATOM 1298 C C . LYS A 1 169 ? 135.222 39.166 13.338 1.00 20.59 161 LYS A C 1
ATOM 1299 O O . LYS A 1 169 ? 134.910 38.256 14.077 1.00 19.14 161 LYS A O 1
ATOM 1305 N N . VAL A 1 170 ? 135.629 38.949 12.082 1.00 22.05 162 VAL A N 1
ATOM 1306 C CA . VAL A 1 170 ? 136.012 37.604 11.610 1.00 20.46 162 VAL A CA 1
ATOM 1307 C C . VAL A 1 170 ? 137.383 37.296 12.236 1.00 18.47 162 VAL A C 1
ATOM 1308 O O . VAL A 1 170 ? 138.317 38.064 12.067 1.00 22.46 162 VAL A O 1
ATOM 1312 N N . LEU A 1 171 ? 137.447 36.236 13.003 1.00 19.17 163 LEU A N 1
ATOM 1313 C CA . LEU A 1 171 ? 138.657 35.894 13.771 1.00 18.74 163 LEU A CA 1
ATOM 1314 C C . LEU A 1 171 ? 138.618 34.394 13.963 1.00 19.28 163 LEU A C 1
ATOM 1315 O O . LEU A 1 171 ? 137.692 33.857 14.536 1.00 17.41 163 LEU A O 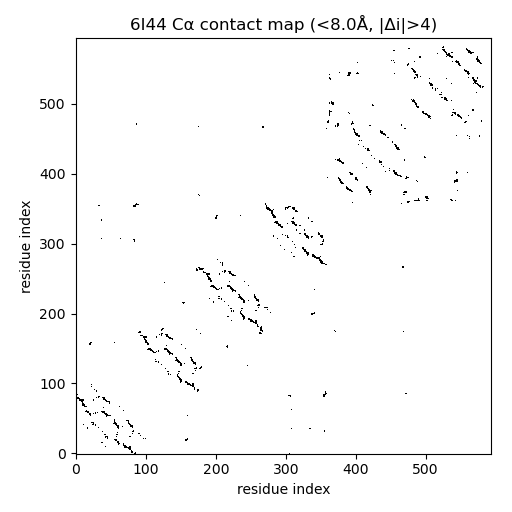1
ATOM 1320 N N . SER A 1 172 ? 139.701 33.692 13.536 1.00 19.87 164 SER A N 1
ATOM 1321 C CA . SER A 1 172 ? 139.793 32.237 13.682 1.00 19.49 164 SER A CA 1
ATOM 1322 C C . SER A 1 172 ? 139.831 31.812 15.155 1.00 15.29 164 SER A C 1
ATOM 1323 O O . SER A 1 172 ? 140.319 32.586 15.959 1.00 17.34 164 SER A O 1
ATOM 1326 N N . ASN A 1 173 ? 139.270 30.671 15.469 1.00 17.10 165 ASN A N 1
ATOM 1327 C CA . ASN A 1 173 ? 139.398 29.936 16.747 1.00 18.14 165 ASN A CA 1
ATOM 1328 C C . ASN A 1 173 ? 138.651 30.658 17.887 1.00 17.26 165 ASN A C 1
ATOM 1329 O O . ASN A 1 173 ? 139.005 30.482 19.036 1.00 16.21 165 ASN A O 1
ATOM 1334 N N . VAL A 1 174 ? 137.662 31.470 17.506 1.00 18.30 166 VAL A N 1
ATOM 1335 C CA A VAL A 1 174 ? 136.667 32.117 18.430 0.50 16.57 166 VAL A CA 1
ATOM 1336 C CA B VAL A 1 174 ? 136.679 32.038 18.471 0.50 17.54 166 VAL A CA 1
ATOM 1337 C C . VAL A 1 174 ? 135.267 31.698 17.956 1.00 16.38 166 VAL A C 1
ATOM 1338 O O . VAL A 1 174 ? 135.057 31.740 16.723 1.00 16.85 166 VAL A O 1
ATOM 1345 N N . GLU A 1 175 ? 134.366 31.361 18.874 1.00 13.80 167 GLU A N 1
ATOM 1346 C CA . GLU A 1 175 ? 132.997 30.942 18.513 1.00 13.87 167 GLU A CA 1
ATOM 1347 C C . GLU A 1 175 ? 132.037 31.744 19.379 1.00 14.28 167 GLU A C 1
ATOM 1348 O O . GLU A 1 175 ? 132.172 31.711 20.613 1.00 15.30 167 GLU A O 1
ATOM 1354 N N . SER A 1 176 ? 131.098 32.463 18.773 1.00 13.10 168 SER A N 1
ATOM 1355 C CA . SER A 1 176 ? 130.256 33.423 19.524 1.00 12.30 168 SER A CA 1
ATOM 1356 C C . SER A 1 176 ? 128.794 33.063 19.340 1.00 12.08 168 SER A C 1
ATOM 1357 O O . SER A 1 176 ? 128.380 32.352 18.430 1.00 13.49 168 SER A O 1
ATOM 1360 N N . GLY A 1 177 ? 127.962 33.550 20.236 1.00 10.63 169 GLY A N 1
ATOM 1361 C CA . GLY A 1 177 ? 126.510 33.316 20.171 1.00 10.86 169 GLY A CA 1
ATOM 1362 C C . GLY A 1 177 ? 125.813 34.140 21.237 1.00 10.15 169 GLY A C 1
ATOM 1363 O O . GLY A 1 177 ? 126.423 34.972 21.895 1.00 9.76 169 GLY A O 1
ATOM 1364 N N . PHE A 1 178 ? 124.517 33.915 21.359 1.00 10.09 170 PHE A N 1
ATOM 1365 C CA . PHE A 1 178 ? 123.660 34.696 22.259 1.00 9.17 170 PHE A CA 1
ATOM 1366 C C . PHE A 1 178 ? 123.205 33.848 23.430 1.00 10.26 170 PHE A C 1
ATOM 1367 O O . PHE A 1 178 ? 123.113 32.616 23.361 1.00 10.92 170 PHE A O 1
ATOM 1375 N N . SER A 1 179 ? 122.839 34.521 24.515 1.00 9.66 171 SER A N 1
ATOM 1376 C CA . SER A 1 179 ? 122.083 33.888 25.596 1.00 9.79 171 SER A CA 1
ATOM 1377 C C . SER A 1 179 ? 120.797 33.265 25.051 1.00 9.66 171 SER A C 1
ATOM 1378 O O . SER A 1 179 ? 120.151 33.918 24.207 1.00 10.20 171 SER A O 1
ATOM 1381 N N . LEU A 1 180 ? 120.382 32.152 25.600 1.00 8.11 172 LEU A N 1
ATOM 1382 C CA . LEU A 1 180 ? 119.143 31.466 25.225 1.00 9.08 172 LEU A CA 1
ATOM 1383 C C . LEU A 1 180 ? 118.042 31.775 26.209 1.00 8.55 172 LEU A C 1
ATOM 1384 O O . LEU A 1 180 ? 116.997 31.077 26.196 1.00 9.36 172 LEU A O 1
ATOM 1389 N N . LYS A 1 181 ? 118.137 32.845 26.993 1.00 7.76 173 LYS A N 1
ATOM 1390 C CA . LYS A 1 181 ? 117.010 33.342 27.800 1.00 7.83 173 LYS A CA 1
ATOM 1391 C C . LYS A 1 181 ? 115.739 33.468 26.961 1.00 8.41 173 LYS A C 1
ATOM 1392 O O . LYS A 1 181 ? 114.666 33.051 27.357 1.00 8.71 173 LYS A O 1
ATOM 1398 N N . PRO A 1 182 ? 115.789 34.072 25.774 1.00 8.46 174 PRO A N 1
ATOM 1399 C CA . PRO A 1 182 ? 114.523 34.263 25.019 1.00 10.08 174 PRO A CA 1
ATOM 1400 C C . PRO A 1 182 ? 114.008 32.974 24.375 1.00 10.43 174 PRO A C 1
ATOM 1401 O O . PRO A 1 182 ? 112.934 33.010 23.766 1.00 12.10 174 PRO A O 1
ATOM 1405 N N . CYS A 1 183 ? 114.733 31.870 24.510 1.00 9.36 175 CYS A N 1
ATOM 1406 C CA . CYS A 1 183 ? 114.247 30.526 24.189 1.00 9.67 175 CYS A CA 1
ATOM 1407 C C . CYS A 1 183 ? 113.557 29.904 25.355 1.00 9.72 175 CYS A C 1
ATOM 1408 O O . CYS A 1 183 ? 113.131 28.732 25.268 1.00 11.33 175 CYS A O 1
ATOM 1411 N N . ALA A 1 184 ? 113.456 30.597 26.484 1.00 9.20 176 ALA A N 1
ATOM 1412 C CA . ALA A 1 184 ? 112.831 30.088 27.696 1.00 9.32 176 ALA A CA 1
ATOM 1413 C C . ALA A 1 184 ? 113.614 28.903 28.273 1.00 9.71 176 ALA A C 1
ATOM 1414 O O . ALA A 1 184 ? 113.039 28.079 28.928 1.00 11.18 176 ALA A O 1
ATOM 1416 N N . LEU A 1 185 ? 114.920 28.985 28.161 1.00 10.63 177 LEU A N 1
ATOM 1417 C CA . LEU A 1 185 ? 115.818 27.890 28.602 1.00 11.20 177 LEU A CA 1
ATOM 1418 C C . LEU A 1 185 ? 116.543 28.227 29.889 1.00 12.50 177 LEU A C 1
ATOM 1419 O O . LEU A 1 185 ? 117.344 27.367 30.342 1.00 13.69 177 LEU A O 1
ATOM 1424 N N . SER A 1 186 ? 116.372 29.377 30.524 1.00 12.25 178 SER A N 1
ATOM 1425 C CA A SER A 1 186 ? 117.141 29.680 31.746 0.50 13.77 178 SER A CA 1
ATOM 1426 C CA B SER A 1 186 ? 117.175 29.666 31.729 0.50 14.00 178 SER A CA 1
ATOM 1427 C C . SER A 1 186 ? 116.802 28.701 32.858 1.00 16.96 178 SER A C 1
ATOM 1428 O O . SER A 1 186 ? 115.610 28.364 33.035 1.00 20.39 178 SER A O 1
ATOM 1433 N N . GLU A 1 187 ? 117.814 28.320 33.609 1.00 19.23 179 GLU A N 1
ATOM 1434 C CA . GLU A 1 187 ? 117.620 27.545 34.838 1.00 24.47 179 GLU A CA 1
ATOM 1435 C C . GLU A 1 187 ? 117.524 28.541 35.989 1.00 21.16 179 GLU A C 1
ATOM 1436 O O . GLU A 1 187 ? 117.350 28.063 37.130 1.00 35.00 179 GLU A O 1
ATOM 1442 N N A ILE A 1 188 ? 117.686 29.835 35.856 0.50 25.19 180 ILE A N 1
ATOM 1443 N N B ILE A 1 188 ? 117.655 29.853 35.803 0.50 25.17 180 ILE A N 1
ATOM 1444 C CA A ILE A 1 188 ? 117.627 30.524 37.165 0.50 28.71 180 ILE A CA 1
ATOM 1445 C CA B ILE A 1 188 ? 117.743 30.743 36.995 0.50 26.82 180 ILE A CA 1
ATOM 1446 C C A ILE A 1 188 ? 116.127 30.616 37.486 0.50 27.41 180 ILE A C 1
ATOM 1447 C C B ILE A 1 188 ? 116.321 31.222 37.327 0.50 28.05 180 ILE A C 1
ATOM 1448 O O A ILE A 1 188 ? 115.677 30.163 38.560 0.50 26.96 180 ILE A O 1
ATOM 1449 O O B ILE A 1 188 ? 116.167 31.783 38.466 0.50 29.25 180 ILE A O 1
ATOM 1458 N N . GLY A 1 189 ? 115.366 30.845 36.430 1.00 25.33 181 GLY A N 1
ATOM 1459 C CA . GLY A 1 189 ? 113.915 31.067 36.499 1.00 25.12 181 GLY A CA 1
ATOM 1460 C C . GLY A 1 189 ? 113.671 32.536 36.664 1.00 22.04 181 GLY A C 1
ATOM 1461 O O . GLY A 1 189 ? 114.658 33.273 36.652 1.00 23.29 181 GLY A O 1
ATOM 1462 N N . CYS A 1 190 ? 112.466 32.880 37.026 1.00 26.61 182 CYS A N 1
ATOM 1463 C CA . CYS A 1 190 ? 112.121 34.315 37.043 1.00 24.60 182 CYS A CA 1
ATOM 1464 C C . CYS A 1 190 ? 111.239 34.637 38.230 1.00 24.92 182 CYS A C 1
ATOM 1465 O O . CYS A 1 190 ? 110.559 33.756 38.780 1.00 26.38 182 CYS A O 1
ATOM 1468 N N . HIS A 1 191 ? 111.321 35.877 38.628 1.00 21.34 183 HIS A N 1
ATOM 1469 C CA . HIS A 1 191 ? 110.530 36.386 39.743 1.00 20.98 183 HIS A CA 1
ATOM 1470 C C . HIS A 1 191 ? 109.276 37.019 39.146 1.00 16.35 183 HIS A C 1
ATOM 1471 O O . HIS A 1 191 ? 109.379 38.061 38.530 1.00 14.47 183 HIS A O 1
ATOM 1478 N N . MET A 1 192 ? 108.135 36.400 39.384 1.00 14.90 184 MET A N 1
ATOM 1479 C CA A MET A 1 192 ? 106.783 36.936 39.061 0.50 14.43 184 MET A CA 1
ATOM 1480 C CA B MET A 1 192 ? 106.807 36.977 39.023 0.50 14.85 184 MET A CA 1
ATOM 1481 C C . MET A 1 192 ? 106.299 37.966 40.090 1.00 14.41 184 MET A C 1
ATOM 1482 O O . MET A 1 192 ? 105.212 38.548 39.957 1.00 15.91 184 MET A O 1
ATOM 1491 N N . ASN A 1 193 ? 107.120 38.184 41.085 1.00 14.98 185 ASN A N 1
ATOM 1492 C CA . ASN A 1 193 ? 106.758 39.041 42.219 1.00 17.68 185 ASN A CA 1
ATOM 1493 C C . ASN A 1 193 ? 106.382 40.412 41.695 1.00 16.13 185 ASN A C 1
ATOM 1494 O O . ASN A 1 193 ? 107.145 40.977 40.941 1.00 16.44 185 ASN A O 1
ATOM 1499 N N . ILE A 1 194 ? 105.294 40.963 42.160 1.00 15.72 186 ILE A N 1
ATOM 1500 C CA . ILE A 1 194 ? 104.911 42.377 41.950 1.00 15.66 186 ILE A CA 1
ATOM 1501 C C . ILE A 1 194 ? 104.883 43.015 43.323 1.00 16.36 186 ILE A C 1
ATOM 1502 O O . ILE A 1 194 ? 104.134 42.487 44.195 1.00 19.02 186 ILE A O 1
ATOM 1507 N N . PHE A 1 195 ? 105.669 44.042 43.567 1.00 12.47 187 PHE A N 1
ATOM 1508 C CA . PHE A 1 195 ? 105.724 44.715 44.895 1.00 13.83 187 PHE A CA 1
ATOM 1509 C C . PHE A 1 195 ? 104.844 45.941 44.836 1.00 13.79 187 PHE A C 1
ATOM 1510 O O . PHE A 1 195 ? 105.144 46.888 44.114 1.00 13.04 187 PHE A O 1
ATOM 1518 N N . GLN A 1 196 ? 103.775 45.972 45.622 1.00 12.88 188 GLN A N 1
ATOM 1519 C CA . GLN A 1 196 ? 102.892 47.143 45.725 1.00 13.68 188 GLN A CA 1
ATOM 1520 C C . GLN A 1 196 ? 103.504 48.178 46.613 1.00 13.48 188 GLN A C 1
ATOM 1521 O O . GLN A 1 196 ? 104.116 47.850 47.650 1.00 14.04 188 GLN A O 1
ATOM 1527 N N . HIS A 1 197 ? 103.340 49.420 46.266 1.00 12.34 189 HIS A N 1
ATOM 1528 C CA . HIS A 1 197 ? 103.796 50.590 47.029 1.00 12.63 189 HIS A CA 1
ATOM 1529 C C . HIS A 1 197 ? 105.278 50.457 47.318 1.00 13.24 189 HIS A C 1
ATOM 1530 O O . HIS A 1 197 ? 105.789 50.767 48.425 1.00 13.06 189 HIS A O 1
ATOM 1537 N N . LEU A 1 198 ? 106.063 50.211 46.283 1.00 11.20 190 LEU A N 1
ATOM 1538 C CA . LEU A 1 198 ? 107.515 50.035 46.392 1.00 11.43 190 LEU A CA 1
ATOM 1539 C C . LEU A 1 198 ? 108.187 50.464 45.091 1.00 9.62 190 LEU A C 1
ATOM 1540 O O . LEU A 1 198 ? 107.713 50.065 44.018 1.00 11.12 190 LEU A O 1
ATOM 1545 N N . ALA A 1 199 ? 109.227 51.244 45.219 1.00 10.01 191 ALA A N 1
ATOM 1546 C CA . ALA A 1 199 ? 110.024 51.777 44.098 1.00 8.87 191 ALA A CA 1
ATOM 1547 C C . ALA A 1 199 ? 111.440 51.194 44.149 1.00 10.09 191 ALA A C 1
ATOM 1548 O O . ALA A 1 199 ? 112.028 51.007 45.244 1.00 11.97 191 ALA A O 1
ATOM 1550 N N . PHE A 1 200 ? 112.058 51.043 42.991 1.00 9.74 192 PHE A N 1
ATOM 1551 C CA . PHE A 1 200 ? 113.476 50.755 42.824 1.00 9.66 192 PHE A CA 1
ATOM 1552 C C . PHE A 1 200 ? 114.189 52.043 42.410 1.00 9.76 192 PHE A C 1
ATOM 1553 O O . PHE A 1 200 ? 113.529 53.021 41.963 1.00 11.07 192 PHE A O 1
ATOM 1561 N N . SER A 1 201 ? 115.502 52.063 42.498 1.00 11.35 193 SER A N 1
ATOM 1562 C CA . SER A 1 201 ? 116.358 53.195 42.104 1.00 11.45 193 SER A CA 1
ATOM 1563 C C . SER A 1 201 ? 117.387 53.050 40.987 1.00 12.19 193 SER A C 1
ATOM 1564 O O . SER A 1 201 ? 117.043 53.214 39.826 1.00 12.22 193 SER A O 1
ATOM 1567 N N . ASP A 1 202 ? 118.557 52.616 41.243 1.00 11.54 194 ASP A N 1
ATOM 1568 C CA . ASP A 1 202 ? 119.541 52.092 40.262 1.00 11.67 194 ASP A CA 1
ATOM 1569 C C . ASP A 1 202 ? 119.780 52.917 39.001 1.00 12.55 194 ASP A C 1
ATOM 1570 O O . ASP A 1 202 ? 120.012 54.129 39.075 1.00 13.47 194 ASP A O 1
ATOM 1575 N N . VAL A 1 203 ? 119.805 52.271 37.855 1.00 11.99 195 VAL A N 1
ATOM 1576 C CA . VAL A 1 203 ? 120.104 53.013 36.598 1.00 12.56 195 VAL A CA 1
ATOM 1577 C C . VAL A 1 203 ? 118.867 52.925 35.703 1.00 12.02 195 VAL A C 1
ATOM 1578 O O . VAL A 1 203 ? 118.423 51.814 35.368 1.00 12.12 195 VAL A O 1
ATOM 1582 N N . ASP A 1 204 ? 118.298 54.060 35.331 1.00 12.47 196 ASP A N 1
ATOM 1583 C CA . ASP A 1 204 ? 117.173 54.131 34.378 1.00 12.47 196 ASP A CA 1
ATOM 1584 C C . ASP A 1 204 ? 117.665 53.972 32.929 1.00 13.68 196 ASP A C 1
ATOM 1585 O O . ASP A 1 204 ? 118.518 54.796 32.508 1.00 16.66 196 ASP A O 1
ATOM 1590 N N . VAL A 1 205 ? 117.202 52.975 32.219 1.00 11.44 197 VAL A N 1
ATOM 1591 C CA . VAL A 1 205 ? 117.636 52.752 30.822 1.00 12.23 197 VAL A CA 1
ATOM 1592 C C . VAL A 1 205 ? 116.584 53.273 29.876 1.00 13.89 197 VAL A C 1
ATOM 1593 O O . VAL A 1 205 ? 116.935 53.535 28.713 1.00 16.18 197 VAL A O 1
ATOM 1597 N N . ALA A 1 206 ? 115.352 53.444 30.277 1.00 12.34 198 ALA A N 1
ATOM 1598 C CA . ALA A 1 206 ? 114.318 54.011 29.397 1.00 12.39 198 ALA A CA 1
ATOM 1599 C C . ALA A 1 206 ? 113.157 54.472 30.230 1.00 10.61 198 ALA A C 1
ATOM 1600 O O . ALA A 1 206 ? 113.000 53.985 31.391 1.00 11.49 198 ALA A O 1
ATOM 1602 N N . ARG A 1 207 ? 112.319 55.316 29.708 1.00 11.07 199 ARG A N 1
ATOM 1603 C CA A ARG A 1 207 ? 111.143 55.874 30.388 0.50 12.62 199 ARG A CA 1
ATOM 1604 C CA B ARG A 1 207 ? 111.144 55.878 30.388 0.50 12.83 199 ARG A CA 1
ATOM 1605 C C . ARG A 1 207 ? 110.001 55.905 29.382 1.00 13.07 199 ARG A C 1
ATOM 1606 O O . ARG A 1 207 ? 110.165 56.543 28.298 1.00 15.87 199 ARG A O 1
ATOM 1621 N N . VAL A 1 208 ? 108.909 55.211 29.668 1.00 9.85 200 VAL A N 1
ATOM 1622 C CA . VAL A 1 208 ? 107.765 55.205 28.729 1.00 10.01 200 VAL A CA 1
ATOM 1623 C C . VAL A 1 208 ? 106.509 55.290 29.522 1.00 10.20 200 VAL A C 1
ATOM 1624 O O . VAL A 1 208 ? 106.526 55.063 30.759 1.00 12.25 200 VAL A O 1
ATOM 1628 N N . LEU A 1 209 ? 105.402 55.650 28.929 1.00 8.97 201 LEU A N 1
ATOM 1629 C CA . LEU A 1 209 ? 104.112 55.677 29.634 1.00 9.25 201 LEU A CA 1
ATOM 1630 C C . LEU A 1 209 ? 103.394 54.361 29.349 1.00 8.78 201 LEU A C 1
ATOM 1631 O O . LEU A 1 209 ? 103.322 53.938 28.187 1.00 9.97 201 LEU A O 1
ATOM 1636 N N . THR A 1 210 ? 102.839 53.728 30.380 1.00 7.99 202 THR A N 1
ATOM 1637 C CA . THR A 1 210 ? 102.049 52.488 30.243 1.00 7.93 202 THR A CA 1
ATOM 1638 C C . THR A 1 210 ? 100.751 52.641 31.019 1.00 8.38 202 THR A C 1
ATOM 1639 O O . THR A 1 210 ? 100.721 53.409 32.001 1.00 9.38 202 THR A O 1
ATOM 1643 N N . PRO A 1 211 ? 99.698 51.920 30.639 1.00 8.82 203 PRO A N 1
ATOM 1644 C CA . PRO A 1 211 ? 98.437 52.040 31.369 1.00 9.75 203 PRO A CA 1
ATOM 1645 C C . PRO A 1 211 ? 98.510 51.328 32.714 1.00 11.41 203 PRO A C 1
ATOM 1646 O O . PRO A 1 211 ? 97.758 51.674 33.646 1.00 13.49 203 PRO A O 1
ATOM 1650 N N . ASP A 1 212 ? 99.369 50.328 32.857 1.00 10.49 204 ASP A N 1
ATOM 1651 C CA . ASP A 1 212 ? 99.441 49.540 34.097 1.00 10.57 204 ASP A CA 1
ATOM 1652 C C . ASP A 1 212 ? 100.838 48.942 34.242 1.00 9.70 204 ASP A C 1
ATOM 1653 O O . ASP A 1 212 ? 101.649 49.094 33.322 1.00 9.24 204 ASP A O 1
ATOM 1658 N N . ALA A 1 213 ? 101.128 48.352 35.350 1.00 9.48 205 ALA A N 1
ATOM 1659 C CA . ALA A 1 213 ? 102.441 47.781 35.644 1.00 8.36 205 ALA A CA 1
ATOM 1660 C C . ALA A 1 213 ? 102.714 46.540 34.808 1.00 8.58 205 ALA A C 1
ATOM 1661 O O . ALA A 1 213 ? 103.884 46.226 34.632 1.00 8.45 205 ALA A O 1
ATOM 1663 N N . PHE A 1 214 ? 101.690 45.845 34.330 1.00 8.95 206 PHE A N 1
ATOM 1664 C CA . PHE A 1 214 ? 101.879 44.584 33.583 1.00 9.37 206 PHE A CA 1
ATOM 1665 C C . PHE A 1 214 ? 102.396 44.848 32.205 1.00 9.00 206 PHE A C 1
ATOM 1666 O O . PHE A 1 214 ? 103.291 44.155 31.733 1.00 9.81 206 PHE A O 1
ATOM 1674 N N . VAL A 1 215 ? 101.901 45.899 31.562 1.00 9.12 207 VAL A N 1
ATOM 1675 C CA . VAL A 1 215 ? 102.494 46.345 30.281 1.00 9.16 207 VAL A CA 1
ATOM 1676 C C . VAL A 1 215 ? 103.947 46.755 30.520 1.00 8.30 207 VAL A C 1
ATOM 1677 O O . VAL A 1 215 ? 104.825 46.397 29.735 1.00 8.85 207 VAL A O 1
ATOM 1681 N N . CYS A 1 216 ? 104.190 47.513 31.594 1.00 7.85 208 CYS A N 1
ATOM 1682 C CA . CYS A 1 216 ? 105.574 47.904 31.914 1.00 7.74 208 CYS A CA 1
ATOM 1683 C C . CYS A 1 216 ? 106.489 46.652 32.012 1.00 7.36 208 CYS A C 1
ATOM 1684 O O . CYS A 1 216 ? 107.591 46.654 31.467 1.00 7.94 208 CYS A O 1
ATOM 1687 N N . ARG A 1 217 ? 106.010 45.639 32.739 1.00 6.99 209 ARG A N 1
ATOM 1688 C CA . ARG A 1 217 ? 106.804 44.412 32.916 1.00 6.95 209 ARG A CA 1
ATOM 1689 C C . ARG A 1 217 ? 107.091 43.778 31.549 1.00 7.36 209 ARG A C 1
ATOM 1690 O O . ARG A 1 217 ? 108.216 43.229 31.368 1.00 7.77 209 ARG A O 1
ATOM 1698 N N . THR A 1 218 ? 106.099 43.656 30.673 1.00 7.54 210 THR A N 1
ATOM 1699 C CA . THR A 1 218 ? 106.361 43.035 29.362 1.00 7.49 210 THR A CA 1
ATOM 1700 C C . THR A 1 218 ? 107.364 43.862 28.576 1.00 8.12 210 THR A C 1
ATOM 1701 O O . THR A 1 218 ? 108.238 43.311 27.919 1.00 8.02 210 THR A O 1
ATOM 1705 N N . ILE A 1 219 ? 107.239 45.198 28.591 1.00 7.20 211 ILE A N 1
ATOM 1706 C CA . ILE A 1 219 ? 108.224 46.049 27.900 1.00 8.37 211 ILE A CA 1
ATOM 1707 C C . ILE A 1 219 ? 109.595 45.799 28.503 1.00 8.33 211 ILE A C 1
ATOM 1708 O O . ILE A 1 219 ? 110.589 45.632 27.752 1.00 8.67 211 ILE A O 1
ATOM 1713 N N . CYS A 1 220 ? 109.729 45.748 29.826 1.00 7.85 212 CYS A N 1
ATOM 1714 C CA . CYS A 1 220 ? 111.028 45.442 30.423 1.00 7.31 212 CYS A CA 1
ATOM 1715 C C . CYS A 1 220 ? 111.575 44.105 29.940 1.00 7.01 212 CYS A C 1
ATOM 1716 O O . CYS A 1 220 ? 112.763 44.033 29.595 1.00 8.69 212 CYS A O 1
ATOM 1719 N N . THR A 1 221 ? 110.732 43.088 29.894 1.00 7.31 213 THR A N 1
ATOM 1720 C CA . THR A 1 221 ? 111.146 41.737 29.498 1.00 7.95 213 THR A CA 1
ATOM 1721 C C . THR A 1 221 ? 111.868 41.793 28.157 1.00 8.45 213 THR A C 1
ATOM 1722 O O . THR A 1 221 ? 112.874 41.066 27.967 1.00 9.79 213 THR A O 1
ATOM 1726 N N . TYR A 1 222 ? 111.334 42.530 27.188 1.00 8.73 214 TYR A N 1
ATOM 1727 C CA . TYR A 1 222 ? 111.870 42.529 25.827 1.00 9.17 214 TYR A CA 1
ATOM 1728 C C . TYR A 1 222 ? 112.837 43.657 25.578 1.00 10.05 214 TYR A C 1
ATOM 1729 O O . TYR A 1 222 ? 113.307 43.813 24.448 1.00 11.96 214 TYR A O 1
ATOM 1738 N N . HIS A 1 223 ? 113.148 44.466 26.564 1.00 9.29 215 HIS A N 1
ATOM 1739 C CA . HIS A 1 223 ? 114.116 45.549 26.377 1.00 9.77 215 HIS A CA 1
ATOM 1740 C C . HIS A 1 223 ? 115.474 45.003 26.733 1.00 11.20 215 HIS A C 1
ATOM 1741 O O . HIS A 1 223 ? 115.678 44.530 27.843 1.00 11.37 215 HIS A O 1
ATOM 1748 N N . PRO A 1 224 ? 116.488 45.006 25.833 1.00 11.74 216 PRO A N 1
ATOM 1749 C CA . PRO A 1 224 ? 117.775 44.407 26.133 1.00 13.43 216 PRO A CA 1
ATOM 1750 C C . PRO A 1 224 ? 118.491 44.926 27.368 1.00 14.20 216 PRO A C 1
ATOM 1751 O O . PRO A 1 224 ? 119.173 44.108 28.017 1.00 17.99 216 PRO A O 1
ATOM 1755 N N . ASN A 1 225 ? 118.244 46.163 27.715 1.00 13.33 217 ASN A N 1
ATOM 1756 C CA A ASN A 1 225 ? 118.986 46.481 28.966 0.50 14.11 217 ASN A CA 1
ATOM 1757 C CA B ASN A 1 225 ? 118.919 46.851 28.857 0.50 15.07 217 ASN A CA 1
ATOM 1758 C C . ASN A 1 225 ? 118.105 46.692 30.176 1.00 13.70 217 ASN A C 1
ATOM 1759 O O . ASN A 1 225 ? 118.612 47.224 31.199 1.00 15.64 217 ASN A O 1
ATOM 1768 N N . CYS A 1 226 ? 116.951 46.041 30.203 1.00 11.92 218 CYS A N 1
ATOM 1769 C CA . CYS A 1 226 ? 116.065 46.118 31.415 1.00 10.42 218 CYS A CA 1
ATOM 1770 C C . CYS A 1 226 ? 116.163 44.855 32.197 1.00 11.30 218 CYS A C 1
ATOM 1771 O O . CYS A 1 226 ? 115.880 43.785 31.653 1.00 11.85 218 CYS A O 1
ATOM 1774 N N . LEU A 1 227 ? 116.422 44.937 33.504 1.00 9.60 219 LEU A N 1
ATOM 1775 C CA . LEU A 1 227 ? 116.319 43.819 34.415 1.00 10.48 219 LEU A CA 1
ATOM 1776 C C . LEU A 1 227 ? 115.156 43.947 35.399 1.00 8.92 219 LEU A C 1
ATOM 1777 O O . LEU A 1 227 ? 114.699 42.917 35.912 1.00 9.47 219 LEU A O 1
ATOM 1782 N N . PHE A 1 228 ? 114.710 45.143 35.682 1.00 8.47 220 PHE A N 1
ATOM 1783 C CA . PHE A 1 228 ? 113.609 45.312 36.678 1.00 8.20 220 PHE A CA 1
ATOM 1784 C C . PHE A 1 228 ? 113.008 46.674 36.386 1.00 8.17 220 PHE A C 1
ATOM 1785 O O . PHE A 1 228 ? 113.578 47.452 35.591 1.00 7.87 220 PHE A O 1
ATOM 1793 N N . PHE A 1 229 ? 111.895 47.002 37.007 1.00 7.39 221 PHE A N 1
ATOM 1794 C CA . PHE A 1 229 ? 111.179 48.228 36.647 1.00 7.47 221 PHE A CA 1
ATOM 1795 C C . PHE A 1 229 ? 110.419 48.793 37.834 1.00 7.50 221 PHE A C 1
ATOM 1796 O O . PHE A 1 229 ? 110.124 48.033 38.795 1.00 7.90 221 PHE A O 1
ATOM 1804 N N . THR A 1 230 ? 110.048 50.039 37.758 1.00 7.20 222 THR A N 1
ATOM 1805 C CA . THR A 1 230 ? 109.087 50.656 38.645 1.00 7.93 222 THR A CA 1
ATOM 1806 C C . THR A 1 230 ? 108.049 51.425 37.844 1.00 7.81 222 THR A C 1
ATOM 1807 O O . THR A 1 230 ? 108.435 52.202 36.933 1.00 9.10 222 THR A O 1
ATOM 1811 N N . PHE A 1 231 ? 106.793 51.190 38.154 1.00 7.81 223 PHE A N 1
ATOM 1812 C CA . PHE A 1 231 ? 105.644 51.853 37.502 1.00 7.92 223 PHE A CA 1
ATOM 1813 C C . PHE A 1 231 ? 105.016 52.821 38.500 1.00 8.30 223 PHE A C 1
ATOM 1814 O O . PHE A 1 231 ? 104.731 52.373 39.633 1.00 9.06 223 PHE A O 1
ATOM 1822 N N . TYR A 1 232 ? 104.674 53.991 38.063 1.00 8.44 224 TYR A N 1
ATOM 1823 C CA . TYR A 1 232 ? 103.956 54.995 38.873 1.00 8.73 224 TYR A CA 1
ATOM 1824 C C . TYR A 1 232 ? 102.531 55.065 38.404 1.00 8.86 224 TYR A C 1
ATOM 1825 O O . TYR A 1 232 ? 102.315 55.341 37.221 1.00 9.62 224 TYR A O 1
ATOM 1834 N N . THR A 1 233 ? 101.544 54.776 39.222 1.00 9.78 225 THR A N 1
ATOM 1835 C CA . THR A 1 233 ? 100.162 54.607 38.775 1.00 10.63 225 THR A CA 1
ATOM 1836 C C . THR A 1 233 ? 99.483 55.959 38.459 1.00 10.99 225 THR A C 1
ATOM 1837 O O . THR A 1 233 ? 100.038 57.014 38.746 1.00 11.24 225 THR A O 1
ATOM 1841 N N . ASN A 1 234 ? 98.316 55.854 37.854 1.00 13.38 226 ASN A N 1
ATOM 1842 C CA A ASN A 1 234 ? 97.550 57.072 37.517 0.50 13.92 226 ASN A CA 1
ATOM 1843 C CA B ASN A 1 234 ? 97.520 57.051 37.516 0.50 14.64 226 ASN A CA 1
ATOM 1844 C C . ASN A 1 234 ? 96.945 57.739 38.754 1.00 15.95 226 ASN A C 1
ATOM 1845 O O . ASN A 1 234 ? 96.455 58.866 38.586 1.00 18.96 226 ASN A O 1
ATOM 1854 N N . VAL A 1 235 ? 97.088 57.165 39.939 1.00 14.22 227 VAL A N 1
ATOM 1855 C CA . VAL A 1 235 ? 96.528 57.732 41.206 1.00 15.75 227 VAL A CA 1
ATOM 1856 C C . VAL A 1 235 ? 97.385 58.925 41.637 1.00 18.43 227 VAL A C 1
ATOM 1857 O O . VAL A 1 235 ? 96.897 59.757 42.415 1.00 19.38 227 VAL A O 1
ATOM 1861 N N . TRP A 1 236 ? 98.638 59.037 41.203 1.00 17.51 228 TRP A N 1
ATOM 1862 C CA . TRP A 1 236 ? 99.511 60.172 41.607 1.00 17.15 228 TRP A CA 1
ATOM 1863 C C . TRP A 1 236 ? 98.786 61.509 41.465 1.00 20.68 228 TRP A C 1
ATOM 1864 O O . TRP A 1 236 ? 98.299 61.794 40.382 1.00 21.01 228 TRP A O 1
ATOM 1875 N N . LYS A 1 237 ? 98.884 62.339 42.503 1.00 23.29 229 LYS A N 1
ATOM 1876 C CA . LYS A 1 237 ? 98.295 63.701 42.470 1.00 29.30 229 LYS A CA 1
ATOM 1877 C C . LYS A 1 237 ? 99.222 64.565 41.631 1.00 31.50 229 LYS A C 1
ATOM 1878 O O . LYS A 1 237 ? 98.757 65.427 40.874 1.00 33.78 229 LYS A O 1
ATOM 1884 N N . ILE A 1 238 ? 100.513 64.249 41.673 1.00 26.43 230 ILE A N 1
ATOM 1885 C CA . ILE A 1 238 ? 101.483 64.970 40.815 1.00 25.53 230 ILE A CA 1
ATOM 1886 C C . ILE A 1 238 ? 101.311 64.478 39.400 1.00 23.71 230 ILE A C 1
ATOM 1887 O O . ILE A 1 238 ? 101.705 63.305 39.085 1.00 21.25 230 ILE A O 1
ATOM 1892 N N . GLU A 1 239 ? 100.792 65.308 38.500 1.00 25.48 231 GLU A N 1
ATOM 1893 C CA . GLU A 1 239 ? 100.427 64.890 37.134 1.00 23.73 231 GLU A CA 1
ATOM 1894 C C . GLU A 1 239 ? 101.617 64.320 36.366 1.00 25.92 231 GLU A C 1
ATOM 1895 O O . GLU A 1 239 ? 101.437 63.315 35.664 1.00 23.07 231 GLU A O 1
ATOM 1901 N N . SER A 1 240 ? 102.796 64.950 36.419 1.00 20.73 232 SER A N 1
ATOM 1902 C CA . SER A 1 240 ? 103.946 64.531 35.608 1.00 19.37 232 SER A CA 1
ATOM 1903 C C . SER A 1 240 ? 104.466 63.166 36.104 1.00 16.18 232 SER A C 1
ATOM 1904 O O . SER A 1 240 ? 105.330 62.670 35.467 1.00 18.95 232 SER A O 1
ATOM 1907 N N . GLN A 1 241 ? 104.035 62.686 37.256 1.00 16.84 233 GLN A N 1
ATOM 1908 C CA . GLN A 1 241 ? 104.526 61.363 37.716 1.00 14.16 233 GLN A CA 1
ATOM 1909 C C . GLN A 1 241 ? 103.645 60.227 37.123 1.00 13.52 233 GLN A C 1
ATOM 1910 O O . GLN A 1 241 ? 104.076 59.066 37.113 1.00 13.40 233 GLN A O 1
ATOM 1916 N N . ARG A 1 242 ? 102.427 60.489 36.695 1.00 11.58 234 ARG A N 1
ATOM 1917 C CA . ARG A 1 242 ? 101.417 59.454 36.409 1.00 10.69 234 ARG A CA 1
ATOM 1918 C C . ARG A 1 242 ? 101.826 58.613 35.214 1.00 10.75 234 ARG A C 1
ATOM 1919 O O . ARG A 1 242 ? 102.208 59.125 34.164 1.00 12.34 234 ARG A O 1
ATOM 1927 N N . ASN A 1 243 ? 101.637 57.312 35.375 1.00 10.29 235 ASN A N 1
ATOM 1928 C CA . ASN A 1 243 ? 101.767 56.295 34.295 1.00 9.79 235 ASN A CA 1
ATOM 1929 C C . ASN A 1 243 ? 103.178 56.112 33.846 1.00 10.20 235 ASN A C 1
ATOM 1930 O O . ASN A 1 243 ? 103.372 55.506 32.762 1.00 10.45 235 ASN A O 1
ATOM 1935 N N . VAL A 1 244 ? 104.147 56.610 34.542 1.00 9.61 236 VAL A N 1
ATOM 1936 C CA . VAL A 1 244 ? 105.545 56.498 34.143 1.00 9.29 236 VAL A CA 1
ATOM 1937 C C . VAL A 1 244 ? 106.005 55.065 34.437 1.00 9.81 236 VAL A C 1
ATOM 1938 O O . VAL A 1 244 ? 105.899 54.601 35.573 1.00 9.62 236 VAL A O 1
ATOM 1942 N N . CYS A 1 245 ? 106.556 54.431 33.415 1.00 9.00 237 CYS A N 1
ATOM 1943 C CA . CYS A 1 245 ? 107.226 53.100 33.509 1.00 8.27 237 CYS A CA 1
ATOM 1944 C C . CYS A 1 245 ? 108.714 53.328 33.356 1.00 8.59 237 CYS A C 1
ATOM 1945 O O . CYS A 1 245 ? 109.153 53.770 32.259 1.00 8.63 237 CYS A O 1
ATOM 1948 N N . LEU A 1 246 ? 109.478 53.131 34.425 1.00 9.39 238 LEU A N 1
ATOM 1949 C CA . LEU A 1 246 ? 110.938 53.244 34.403 1.00 9.42 238 LEU A CA 1
ATOM 1950 C C . LEU A 1 246 ? 111.559 51.890 34.227 1.00 9.34 238 LEU A C 1
ATOM 1951 O O . LEU A 1 246 ? 111.348 51.001 35.129 1.00 10.07 238 LEU A O 1
ATOM 1956 N N . LEU A 1 247 ? 112.290 51.651 33.162 1.00 8.86 239 LEU A N 1
ATOM 1957 C CA . LEU A 1 247 ? 113.007 50.436 32.908 1.00 9.16 239 LEU A CA 1
ATOM 1958 C C . LEU A 1 247 ? 114.399 50.577 33.488 1.00 8.63 239 LEU A C 1
ATOM 1959 O O . LEU A 1 247 ? 115.045 51.633 33.247 1.00 10.16 239 LEU A O 1
ATOM 1964 N N . LYS A 1 248 ? 114.857 49.611 34.246 1.00 8.39 240 LYS A N 1
ATOM 1965 C CA . LYS A 1 248 ? 116.070 49.777 35.066 1.00 8.55 240 LYS A CA 1
ATOM 1966 C C . LYS A 1 248 ? 117.016 48.611 34.938 1.00 8.83 240 LYS A C 1
ATOM 1967 O O . LYS A 1 248 ? 116.660 47.485 34.647 1.00 9.24 240 LYS A O 1
ATOM 1973 N N . THR A 1 249 ? 118.267 48.886 35.332 1.00 10.27 241 THR A N 1
ATOM 1974 C CA . THR A 1 249 ? 119.286 47.874 35.539 1.00 10.96 241 THR A CA 1
ATOM 1975 C C . THR A 1 249 ? 120.210 48.267 36.693 1.00 10.16 241 THR A C 1
ATOM 1976 O O . THR A 1 249 ? 120.094 49.379 37.189 1.00 10.58 241 THR A O 1
ATOM 1980 N N . SER A 1 250 ? 121.106 47.340 37.019 1.00 12.69 242 SER A N 1
ATOM 1981 C CA A SER A 1 250 ? 122.143 47.567 38.048 0.50 14.82 242 SER A CA 1
ATOM 1982 C CA B SER A 1 250 ? 122.134 47.555 38.058 0.50 16.94 242 SER A CA 1
ATOM 1983 C C . SER A 1 250 ? 123.449 46.849 37.690 1.00 19.42 242 SER A C 1
ATOM 1984 O O . SER A 1 250 ? 123.454 45.594 37.257 1.00 29.04 242 SER A O 1
ATOM 1989 N N . GLU A 1 251 ? 124.518 47.488 38.152 1.00 19.82 243 GLU A N 1
ATOM 1990 C CA . GLU A 1 251 ? 125.891 47.015 37.882 1.00 28.87 243 GLU A CA 1
ATOM 1991 C C . GLU A 1 251 ? 125.998 45.570 38.345 1.00 25.19 243 GLU A C 1
ATOM 1992 O O . GLU A 1 251 ? 126.720 44.792 37.700 1.00 32.88 243 GLU A O 1
ATOM 1998 N N . SER A 1 252 ? 125.226 45.184 39.356 1.00 20.70 244 SER A N 1
ATOM 1999 C CA . SER A 1 252 ? 125.251 43.820 39.909 1.00 23.54 244 SER A CA 1
ATOM 2000 C C . SER A 1 252 ? 124.298 42.880 39.170 1.00 20.98 244 SER A C 1
ATOM 2001 O O . SER A 1 252 ? 124.434 41.664 39.394 1.00 30.85 244 SER A O 1
ATOM 2004 N N . GLY A 1 253 ? 123.267 43.402 38.493 1.00 19.57 245 GLY A N 1
ATOM 2005 C CA . GLY A 1 253 ? 122.170 42.644 37.897 1.00 19.55 245 GLY A CA 1
ATOM 2006 C C . GLY A 1 253 ? 120.940 42.512 38.766 1.00 21.08 245 GLY A C 1
ATOM 2007 O O . GLY A 1 253 ? 119.884 42.111 38.270 1.00 24.24 245 GLY A O 1
ATOM 2008 N N . THR A 1 254 ? 121.034 42.871 40.026 1.00 17.12 246 THR A N 1
ATOM 2009 C CA . THR A 1 254 ? 119.855 42.842 40.937 1.00 17.76 246 THR A CA 1
ATOM 2010 C C . THR A 1 254 ? 119.678 44.214 41.571 1.00 12.49 246 THR A C 1
ATOM 2011 O O . THR A 1 254 ? 120.629 44.967 41.667 1.00 14.55 246 THR A O 1
ATOM 2015 N N . PRO A 1 255 ? 118.461 44.566 42.016 1.00 14.03 247 PRO A N 1
ATOM 2016 C CA . PRO A 1 255 ? 118.280 45.897 42.620 1.00 12.76 247 PRO A CA 1
ATOM 2017 C C . PRO A 1 255 ? 119.147 46.091 43.860 1.00 14.07 247 PRO A C 1
ATOM 2018 O O . PRO A 1 255 ? 119.258 45.126 44.659 1.00 15.58 247 PRO A O 1
ATOM 2022 N N . SER A 1 256 ? 119.767 47.226 43.957 1.00 12.33 248 SER A N 1
ATOM 2023 C CA . SER A 1 256 ? 120.709 47.556 45.053 1.00 12.79 248 SER A CA 1
ATOM 2024 C C . SER A 1 256 ? 119.941 48.173 46.208 1.00 12.98 248 SER A C 1
ATOM 2025 O O . SER A 1 256 ? 120.591 48.370 47.257 1.00 12.96 248 SER A O 1
ATOM 2028 N N . SER A 1 257 ? 118.682 48.525 46.053 1.00 12.22 249 SER A N 1
ATOM 2029 C CA . SER A 1 257 ? 117.908 49.164 47.133 1.00 12.44 249 SER A CA 1
ATOM 2030 C C . SER A 1 257 ? 116.460 49.052 46.778 1.00 12.47 249 SER A C 1
ATOM 2031 O O . SER A 1 257 ? 116.107 48.810 45.611 1.00 12.77 249 SER A O 1
ATOM 2034 N N . SER A 1 258 ? 115.598 49.308 47.729 1.00 12.07 250 SER A N 1
ATOM 2035 C CA . SER A 1 258 ? 114.154 49.462 47.534 1.00 11.50 250 SER A CA 1
ATOM 2036 C C . SER A 1 258 ? 113.650 50.566 48.434 1.00 13.03 250 SER A C 1
ATOM 2037 O O . SER A 1 258 ? 114.252 50.770 49.511 1.00 13.46 250 SER A O 1
ATOM 2040 N N . THR A 1 259 ? 112.625 51.253 48.024 1.00 11.86 251 THR A N 1
ATOM 2041 C CA . THR A 1 259 ? 112.104 52.436 48.749 1.00 11.97 251 THR A CA 1
ATOM 2042 C C . THR A 1 259 ? 110.595 52.330 48.780 1.00 12.86 251 THR A C 1
ATOM 2043 O O . THR A 1 259 ? 109.916 52.371 47.738 1.00 12.12 251 THR A O 1
ATOM 2047 N N . PRO A 1 260 ? 109.951 52.231 49.940 1.00 12.42 252 PRO A N 1
ATOM 2048 C CA . PRO A 1 260 ? 108.501 52.241 50.038 1.00 12.40 252 PRO A CA 1
ATOM 2049 C C . PRO A 1 260 ? 108.001 53.585 49.524 1.00 13.83 252 PRO A C 1
ATOM 2050 O O . PRO A 1 260 ? 108.594 54.633 49.714 1.00 14.63 252 PRO A O 1
ATOM 2054 N N . GLN A 1 261 ? 106.953 53.466 48.684 1.00 12.17 253 GLN A N 1
ATOM 2055 C CA . GLN A 1 261 ? 106.389 54.670 48.077 1.00 14.20 253 GLN A CA 1
ATOM 2056 C C . GLN A 1 261 ? 104.978 54.380 47.611 1.00 14.13 253 GLN A C 1
ATOM 2057 O O . GLN A 1 261 ? 104.767 53.466 46.794 1.00 12.02 253 GLN A O 1
ATOM 2063 N N . GLU A 1 262 ? 104.010 55.167 48.038 1.00 15.81 254 GLU A N 1
ATOM 2064 C CA . GLU A 1 262 ? 102.610 54.885 47.685 1.00 14.94 254 GLU A CA 1
ATOM 2065 C C . GLU A 1 262 ? 102.454 55.043 46.151 1.00 11.95 254 GLU A C 1
ATOM 2066 O O . GLU A 1 262 ? 103.059 55.926 45.577 1.00 13.13 254 GLU A O 1
ATOM 2072 N N . ASN A 1 263 ? 101.569 54.250 45.626 1.00 11.07 255 ASN A N 1
ATOM 2073 C CA . ASN A 1 263 ? 101.127 54.342 44.202 1.00 12.11 255 ASN A CA 1
ATOM 2074 C C . ASN A 1 263 ? 102.273 54.063 43.258 1.00 12.01 255 ASN A C 1
ATOM 2075 O O . ASN A 1 263 ? 102.270 54.574 42.126 1.00 12.04 255 ASN A O 1
ATOM 2080 N N . THR A 1 264 ? 103.184 53.217 43.672 1.00 11.83 256 THR A N 1
ATOM 2081 C CA A THR A 1 264 ? 104.313 52.729 42.840 0.50 12.66 256 THR A CA 1
ATOM 2082 C CA B THR A 1 264 ? 104.318 52.724 42.825 0.50 11.33 256 THR A CA 1
ATOM 2083 C C . THR A 1 264 ? 104.306 51.202 42.877 1.00 11.92 256 THR A C 1
ATOM 2084 O O . THR A 1 264 ? 103.986 50.617 43.951 1.00 13.84 256 THR A O 1
ATOM 2091 N N . ILE A 1 265 ? 104.593 50.568 41.753 1.00 10.10 257 ILE A N 1
ATOM 2092 C CA . ILE A 1 265 ? 104.521 49.109 41.627 1.00 10.91 257 ILE A CA 1
ATOM 2093 C C . ILE A 1 265 ? 105.812 48.655 40.964 1.00 11.13 257 ILE A C 1
ATOM 2094 O O . ILE A 1 265 ? 106.120 49.173 39.844 1.00 10.29 257 ILE A O 1
ATOM 2099 N N . SER A 1 266 ? 106.545 47.742 41.544 1.00 9.17 258 SER A N 1
ATOM 2100 C CA . SER A 1 266 ? 107.829 47.287 40.978 1.00 8.99 258 SER A CA 1
ATOM 2101 C C . SER A 1 266 ? 107.800 45.819 40.722 1.00 8.99 258 SER A C 1
ATOM 2102 O O . SER A 1 266 ? 107.074 45.037 41.344 1.00 9.92 258 SER A O 1
ATOM 2105 N N . GLY A 1 267 ? 108.695 45.379 39.840 1.00 8.47 259 GLY A N 1
ATOM 2106 C CA . GLY A 1 267 ? 108.835 43.958 39.497 1.00 8.86 259 GLY A CA 1
ATOM 2107 C C . GLY A 1 267 ? 110.065 43.751 38.644 1.00 8.35 259 GLY A C 1
ATOM 2108 O O . GLY A 1 267 ? 110.919 44.632 38.533 1.00 7.97 259 GLY A O 1
ATOM 2109 N N . TYR A 1 268 ? 110.111 42.603 38.015 1.00 8.72 260 TYR A N 1
ATOM 2110 C CA . TYR A 1 268 ? 111.304 42.112 37.323 1.00 8.52 260 TYR A CA 1
ATOM 2111 C C . TYR A 1 268 ? 111.000 41.808 35.864 1.00 8.11 260 TYR A C 1
ATOM 2112 O O . TYR A 1 268 ? 109.882 41.469 35.489 1.00 8.69 260 TYR A O 1
ATOM 2121 N N . SER A 1 269 ? 112.055 41.859 35.040 1.00 8.52 261 SER A N 1
ATOM 2122 C CA . SER A 1 269 ? 112.000 41.235 33.700 1.00 8.63 261 SER A CA 1
ATOM 2123 C C . SER A 1 269 ? 111.624 39.782 33.845 1.00 8.96 261 SER A C 1
ATOM 2124 O O . SER A 1 269 ? 112.104 39.092 34.768 1.00 9.68 261 SER A O 1
ATOM 2127 N N . LEU A 1 270 ? 110.822 39.289 32.937 1.00 8.13 262 LEU A N 1
ATOM 2128 C CA . LEU A 1 270 ? 110.454 37.859 32.858 1.00 8.45 262 LEU A CA 1
ATOM 2129 C C . LEU A 1 270 ? 111.278 37.131 31.787 1.00 8.90 262 LEU A C 1
ATOM 2130 O O . LEU A 1 270 ? 110.892 35.978 31.439 1.00 10.01 262 LEU A O 1
ATOM 2135 N N . LEU A 1 271 ? 112.349 37.696 31.303 1.00 8.40 263 LEU A N 1
ATOM 2136 C CA . LEU A 1 271 ? 113.132 37.047 30.224 1.00 9.97 263 LEU A CA 1
ATOM 2137 C C . LEU A 1 271 ? 113.760 35.742 30.685 1.00 10.13 263 LEU A C 1
ATOM 2138 O O . LEU A 1 271 ? 114.006 34.854 29.816 1.00 11.46 263 LEU A O 1
ATOM 2143 N N . THR A 1 272 ? 113.972 35.538 31.972 1.00 9.85 264 THR A N 1
ATOM 2144 C CA . THR A 1 272 ? 114.608 34.286 32.507 1.00 10.81 264 THR A CA 1
ATOM 2145 C C . THR A 1 272 ? 113.572 33.246 32.894 1.00 12.34 264 THR A C 1
ATOM 2146 O O . THR A 1 272 ? 113.964 32.206 33.441 1.00 13.15 264 THR A O 1
ATOM 2150 N N . CYS A 1 273 ? 112.299 33.433 32.573 1.00 11.47 265 CYS A N 1
ATOM 2151 C CA . CYS A 1 273 ? 111.302 32.379 32.870 1.00 12.06 265 CYS A CA 1
ATOM 2152 C C . CYS A 1 273 ? 111.546 31.135 32.001 1.00 11.64 265 CYS A C 1
ATOM 2153 O O . CYS A 1 273 ? 112.018 31.225 30.885 1.00 12.13 265 CYS A O 1
ATOM 2156 N N . LYS A 1 274 ? 111.239 29.996 32.611 1.00 14.06 266 LYS A N 1
ATOM 2157 C CA . LYS A 1 274 ? 111.372 28.677 31.914 1.00 14.84 266 LYS A CA 1
ATOM 2158 C C . LYS A 1 274 ? 110.115 28.358 31.122 1.00 12.74 266 LYS A C 1
ATOM 2159 O O . LYS A 1 274 ? 108.977 28.716 31.553 1.00 13.35 266 LYS A O 1
ATOM 2165 N N . ARG A 1 275 ? 110.277 27.771 29.947 1.00 11.89 267 ARG A N 1
ATOM 2166 C CA . ARG A 1 275 ? 109.218 27.156 29.107 1.00 13.64 267 ARG A CA 1
ATOM 2167 C C . ARG A 1 275 ? 108.398 28.162 28.311 1.00 13.15 267 ARG A C 1
ATOM 2168 O O . ARG A 1 275 ? 108.119 27.939 27.118 1.00 13.22 267 ARG A O 1
ATOM 2176 N N . THR A 1 276 ? 107.939 29.205 28.989 1.00 13.65 268 THR A N 1
ATOM 2177 C CA A THR A 1 276 ? 107.021 30.199 28.384 0.50 15.17 268 THR A CA 1
ATOM 2178 C CA B THR A 1 276 ? 107.080 30.199 28.318 0.50 15.21 268 THR A CA 1
ATOM 2179 C C . THR A 1 276 ? 107.415 31.636 28.778 1.00 14.58 268 THR A C 1
ATOM 2180 O O . THR A 1 276 ? 107.703 31.832 29.979 1.00 15.92 268 THR A O 1
ATOM 2187 N N . LEU A 1 277 ? 107.450 32.555 27.790 1.00 22.08 269 LEU A N 1
ATOM 2188 C CA . LEU A 1 277 ? 107.714 33.957 28.084 1.00 14.04 269 LEU A CA 1
ATOM 2189 C C . LEU A 1 277 ? 106.409 34.697 27.905 1.00 11.15 269 LEU A C 1
ATOM 2190 O O . LEU A 1 277 ? 105.530 34.228 27.186 1.00 12.86 269 LEU A O 1
ATOM 2195 N N . PRO A 1 278 ? 106.229 35.866 28.534 1.00 10.84 270 PRO A N 1
ATOM 2196 C CA . PRO A 1 278 ? 105.054 36.636 28.192 1.00 10.72 270 PRO A CA 1
ATOM 2197 C C . PRO A 1 278 ? 105.017 36.946 26.711 1.00 10.09 270 PRO A C 1
ATOM 2198 O O . PRO A 1 278 ? 106.032 37.248 26.085 1.00 10.92 270 PRO A O 1
ATOM 2202 N N . GLU A 1 279 ? 103.819 37.011 26.179 1.00 10.33 271 GLU A N 1
ATOM 2203 C CA . GLU A 1 279 ? 103.665 37.343 24.777 1.00 11.03 271 GLU A CA 1
ATOM 2204 C C . GLU A 1 279 ? 104.145 38.790 24.557 1.00 10.58 271 GLU A C 1
ATOM 2205 O O . GLU A 1 279 ? 103.923 39.648 25.395 1.00 10.48 271 GLU A O 1
ATOM 2211 N N . PRO A 1 280 ? 104.830 39.124 23.459 1.00 9.92 272 PRO A N 1
ATOM 2212 C CA . PRO A 1 280 ? 105.416 40.454 23.265 1.00 10.72 272 PRO A CA 1
ATOM 2213 C C . PRO A 1 280 ? 104.427 41.482 22.698 1.00 11.42 272 PRO A C 1
ATOM 2214 O O . PRO A 1 280 ? 104.724 42.180 21.723 1.00 12.52 272 PRO A O 1
ATOM 2218 N N . CYS A 1 281 ? 103.226 41.437 23.229 1.00 12.02 273 CYS A N 1
ATOM 2219 C CA . CYS A 1 281 ? 102.152 42.346 22.822 1.00 11.88 273 CYS A CA 1
ATOM 2220 C C . CYS A 1 281 ? 101.313 42.588 24.033 1.00 12.05 273 CYS A C 1
ATOM 2221 O O . CYS A 1 281 ? 101.365 41.781 25.000 1.00 14.92 273 CYS A O 1
ATOM 2224 N N . HIS A 1 282 ? 100.520 43.649 24.010 1.00 9.79 274 HIS A N 1
ATOM 2225 C CA . HIS A 1 282 ? 99.667 44.020 25.135 1.00 10.76 274 HIS A CA 1
ATOM 2226 C C . HIS A 1 282 ? 98.224 43.893 24.628 1.00 10.70 274 HIS A C 1
ATOM 2227 O O . HIS A 1 282 ? 97.794 44.764 23.842 1.00 11.89 274 HIS A O 1
ATOM 2234 N N . SER A 1 283 ? 97.506 42.877 25.011 1.00 10.67 275 SER A N 1
ATOM 2235 C CA A SER A 1 283 ? 96.234 42.597 24.316 0.50 10.95 275 SER A CA 1
ATOM 2236 C CA B SER A 1 283 ? 96.225 42.483 24.405 0.50 11.97 275 SER A CA 1
ATOM 2237 C C . SER A 1 283 ? 94.997 43.181 25.002 1.00 12.02 275 SER A C 1
ATOM 2238 O O . SER A 1 283 ? 93.912 43.150 24.376 1.00 14.01 275 SER A O 1
ATOM 2243 N N . LYS A 1 284 ? 95.125 43.736 26.174 1.00 11.89 276 LYS A N 1
ATOM 2244 C CA A LYS A 1 284 ? 93.973 44.308 26.918 0.50 13.58 276 LYS A CA 1
ATOM 2245 C CA B LYS A 1 284 ? 93.935 44.295 26.844 0.50 12.80 276 LYS A CA 1
ATOM 2246 C C . LYS A 1 284 ? 93.540 45.648 26.292 1.00 11.87 276 LYS A C 1
ATOM 2247 O O . LYS A 1 284 ? 94.419 46.467 25.921 1.00 14.27 276 LYS A O 1
ATOM 2258 N N . ILE A 1 285 ? 92.249 45.903 26.300 1.00 12.52 277 ILE A N 1
ATOM 2259 C CA . ILE A 1 285 ? 91.637 47.188 25.940 1.00 13.49 277 ILE A CA 1
ATOM 2260 C C . ILE A 1 285 ? 91.328 47.895 27.231 1.00 13.11 277 ILE A C 1
ATOM 2261 O O . ILE A 1 285 ? 90.859 47.271 28.210 1.00 13.97 277 ILE A O 1
ATOM 2266 N N . TYR A 1 286 ? 91.619 49.181 27.296 1.00 11.98 278 TYR A N 1
ATOM 2267 C CA . TYR A 1 286 ? 91.524 50.058 28.486 1.00 13.29 278 TYR A CA 1
ATOM 2268 C C . TYR A 1 286 ? 90.404 51.067 28.294 1.00 13.75 278 TYR A C 1
ATOM 2269 O O . TYR A 1 286 ? 90.528 52.054 27.542 1.00 13.84 278 TYR A O 1
ATOM 2278 N N . PRO A 1 287 ? 89.288 50.918 29.012 1.00 15.46 279 PRO A N 1
ATOM 2279 C CA . PRO A 1 287 ? 88.177 51.840 28.875 1.00 15.00 279 PRO A CA 1
ATOM 2280 C C . PRO A 1 287 ? 88.494 53.169 29.550 1.00 13.93 279 PRO A C 1
ATOM 2281 O O . PRO A 1 287 ? 89.197 53.230 30.555 1.00 16.55 279 PRO A O 1
ATOM 2285 N N . GLY A 1 288 ? 87.963 54.239 29.005 1.00 14.62 280 GLY A N 1
ATOM 2286 C CA . GLY A 1 288 ? 88.027 55.566 29.613 1.00 13.90 280 GLY A CA 1
ATOM 2287 C C . GLY A 1 288 ? 89.343 56.248 29.448 1.00 14.65 280 GLY A C 1
ATOM 2288 O O . GLY A 1 288 ? 89.619 57.239 30.135 1.00 15.72 280 GLY A O 1
ATOM 2289 N N . VAL A 1 289 ? 90.200 55.798 28.550 1.00 13.22 281 VAL A N 1
ATOM 2290 C CA A VAL A 1 289 ? 91.524 56.437 28.441 0.50 12.00 281 VAL A CA 1
ATOM 2291 C CA B VAL A 1 289 ? 91.601 56.252 28.420 0.50 12.12 281 VAL A CA 1
ATOM 2292 C C . VAL A 1 289 ? 91.844 56.691 26.976 1.00 10.44 281 VAL A C 1
ATOM 2293 O O . VAL A 1 289 ? 91.338 55.978 26.074 1.00 11.23 281 VAL A O 1
ATOM 2300 N N . ASP A 1 290 ? 92.618 57.729 26.789 1.00 10.27 282 ASP A N 1
ATOM 2301 C CA A ASP A 1 290 ? 93.116 58.181 25.476 0.50 10.08 282 ASP A CA 1
ATOM 2302 C CA B ASP A 1 290 ? 93.120 58.182 25.473 0.50 10.71 282 ASP A CA 1
ATOM 2303 C C . ASP A 1 290 ? 94.628 57.999 25.451 1.00 10.43 282 ASP A C 1
ATOM 2304 O O . ASP A 1 290 ? 95.312 58.315 26.413 1.00 11.48 282 ASP A O 1
ATOM 2313 N N . PHE A 1 291 ? 95.121 57.429 24.348 1.00 9.78 283 PHE A N 1
ATOM 2314 C CA . PHE A 1 291 ? 96.554 57.182 24.105 1.00 9.83 283 PHE A CA 1
ATOM 2315 C C . PHE A 1 291 ? 97.053 58.160 23.066 1.00 9.48 283 PHE A C 1
ATOM 2316 O O . PHE A 1 291 ? 96.778 57.929 21.841 1.00 11.88 283 PHE A O 1
ATOM 2324 N N . GLY A 1 292 ? 97.843 59.129 23.445 1.00 9.90 284 GLY A N 1
ATOM 2325 C CA . GLY A 1 292 ? 98.323 60.144 22.500 1.00 10.20 284 GLY A CA 1
ATOM 2326 C C . GLY A 1 292 ? 99.410 59.605 21.619 1.00 10.38 284 GLY A C 1
ATOM 2327 O O . GLY A 1 292 ? 100.214 58.733 22.008 1.00 10.44 284 GLY A O 1
ATOM 2328 N N . GLY A 1 293 ? 99.520 60.080 20.404 1.00 9.83 285 GLY A N 1
ATOM 2329 C CA . GLY A 1 293 ? 100.605 59.812 19.495 1.00 9.59 285 GLY A CA 1
ATOM 2330 C C . GLY A 1 293 ? 100.384 60.464 18.157 1.00 10.30 285 GLY A C 1
ATOM 2331 O O . GLY A 1 293 ? 99.381 61.219 17.993 1.00 11.84 285 GLY A O 1
ATOM 2332 N N . GLU A 1 294 ? 101.276 60.240 17.243 1.00 9.93 286 GLU A N 1
ATOM 2333 C CA A GLU A 1 294 ? 101.079 60.709 15.846 0.50 10.56 286 GLU A CA 1
ATOM 2334 C CA B GLU A 1 294 ? 101.064 60.732 15.857 0.50 11.25 286 GLU A CA 1
ATOM 2335 C C . GLU A 1 294 ? 99.925 59.972 15.198 1.00 11.76 286 GLU A C 1
ATOM 2336 O O . GLU A 1 294 ? 99.772 58.755 15.397 1.00 11.50 286 GLU A O 1
ATOM 2347 N N . GLU A 1 295 ? 99.078 60.705 14.471 1.00 10.93 287 GLU A N 1
ATOM 2348 C CA . GLU A 1 295 ? 97.933 60.128 13.804 1.00 11.50 287 GLU A CA 1
ATOM 2349 C C . GLU A 1 295 ? 98.350 59.450 12.510 1.00 12.71 287 GLU A C 1
ATOM 2350 O O . GLU A 1 295 ? 98.909 60.133 11.631 1.00 14.98 287 GLU A O 1
ATOM 2356 N N . LEU A 1 296 ? 98.025 58.189 12.345 1.00 12.59 288 LEU A N 1
ATOM 2357 C CA . LEU A 1 296 ? 98.307 57.442 11.099 1.00 13.09 288 LEU A CA 1
ATOM 2358 C C . LEU A 1 296 ? 97.073 57.509 10.237 1.00 14.07 288 LEU A C 1
ATOM 2359 O O . LEU A 1 296 ? 97.223 57.691 9.007 1.00 16.74 288 LEU A O 1
ATOM 2364 N N . ASN A 1 297 ? 95.913 57.288 10.811 1.00 13.87 289 ASN A N 1
ATOM 2365 C CA A ASN A 1 297 ? 94.653 57.179 10.048 0.50 14.77 289 ASN A CA 1
ATOM 2366 C CA B ASN A 1 297 ? 94.651 57.193 10.049 0.50 14.60 289 ASN A CA 1
ATOM 2367 C C . ASN A 1 297 ? 93.466 57.262 11.014 1.00 14.74 289 ASN A C 1
ATOM 2368 O O . ASN A 1 297 ? 93.616 57.016 12.212 1.00 14.70 289 ASN A O 1
ATOM 2377 N N . VAL A 1 298 ? 92.320 57.633 10.499 1.00 13.29 290 VAL A N 1
ATOM 2378 C CA . VAL A 1 298 ? 91.060 57.655 11.257 1.00 14.88 290 VAL A CA 1
ATOM 2379 C C . VAL A 1 298 ? 90.003 57.033 10.391 1.00 15.57 290 VAL A C 1
ATOM 2380 O O . VAL A 1 298 ? 89.912 57.458 9.217 1.00 18.16 290 VAL A O 1
ATOM 2384 N N . THR A 1 299 ? 89.276 56.062 10.874 1.00 13.99 291 THR A N 1
ATOM 2385 C CA A THR A 1 299 ? 88.127 55.479 10.137 0.50 17.79 291 THR A CA 1
ATOM 2386 C CA B THR A 1 299 ? 88.165 55.407 10.144 0.50 16.48 291 THR A CA 1
ATOM 2387 C C . THR A 1 299 ? 87.020 55.097 11.103 1.00 17.42 291 THR A C 1
ATOM 2388 O O . THR A 1 299 ? 87.248 54.834 12.318 1.00 17.97 291 THR A O 1
ATOM 2395 N N . PHE A 1 300 ? 85.814 55.001 10.577 1.00 16.33 292 PHE A N 1
ATOM 2396 C CA . PHE A 1 300 ? 84.687 54.635 11.415 1.00 15.48 292 PHE A CA 1
ATOM 2397 C C . PHE A 1 300 ? 84.595 53.131 11.451 1.00 15.24 292 PHE A C 1
ATOM 2398 O O . PHE A 1 300 ? 84.598 52.525 10.320 1.00 17.74 292 PHE A O 1
ATOM 2406 N N . VAL A 1 301 ? 84.475 52.528 12.616 1.00 13.69 293 VAL A N 1
ATOM 2407 C CA . VAL A 1 301 ? 84.351 51.053 12.721 1.00 14.71 293 VAL A CA 1
ATOM 2408 C C . VAL A 1 301 ? 83.318 50.692 13.762 1.00 14.77 293 VAL A C 1
ATOM 2409 O O . VAL A 1 301 ? 83.020 51.479 14.725 1.00 14.70 293 VAL A O 1
ATOM 2413 N N . LYS A 1 302 ? 82.828 49.461 13.722 1.00 16.85 294 LYS A N 1
ATOM 2414 C CA . LYS A 1 302 ? 81.764 48.973 14.609 1.00 16.85 294 LYS A CA 1
ATOM 2415 C C . LYS A 1 302 ? 82.372 48.420 15.880 1.00 18.21 294 LYS A C 1
ATOM 2416 O O . LYS A 1 302 ? 82.471 47.168 16.039 1.00 20.14 294 LYS A O 1
ATOM 2422 N N . GLY A 1 303 ? 82.767 49.317 16.777 1.00 15.85 295 GLY A N 1
ATOM 2423 C CA . GLY A 1 303 ? 83.195 48.923 18.111 1.00 15.77 295 GLY A CA 1
ATOM 2424 C C . GLY A 1 303 ? 84.715 48.782 18.305 1.00 13.06 295 GLY A C 1
ATOM 2425 O O . GLY A 1 303 ? 85.479 48.706 17.351 1.00 13.99 295 GLY A O 1
ATOM 2426 N N . VAL A 1 304 ? 85.080 48.755 19.569 1.00 13.87 296 VAL A N 1
ATOM 2427 C CA . VAL A 1 304 ? 86.499 48.900 19.935 1.00 13.35 296 VAL A CA 1
ATOM 2428 C C . VAL A 1 304 ? 87.278 47.653 19.512 1.00 14.89 296 VAL A C 1
ATOM 2429 O O . VAL A 1 304 ? 88.435 47.793 19.204 1.00 13.23 296 VAL A O 1
ATOM 2433 N N . ASN A 1 305 ? 86.694 46.465 19.528 1.00 13.97 297 ASN A N 1
ATOM 2434 C CA . ASN A 1 305 ? 87.415 45.235 19.121 1.00 13.88 297 ASN A CA 1
ATOM 2435 C C . ASN A 1 305 ? 87.715 45.332 17.642 1.00 13.89 297 ASN A C 1
ATOM 2436 O O . ASN A 1 305 ? 88.818 44.961 17.238 1.00 13.77 297 ASN A O 1
ATOM 2441 N N . VAL A 1 306 ? 86.832 45.846 16.808 1.00 14.12 298 VAL A N 1
ATOM 2442 C CA . VAL A 1 306 ? 87.150 46.058 15.388 1.00 13.51 298 VAL A CA 1
ATOM 2443 C C . VAL A 1 306 ? 88.231 47.134 15.285 1.00 12.53 298 VAL A C 1
ATOM 2444 O O . VAL A 1 306 ? 89.078 47.103 14.374 1.00 13.31 298 VAL A O 1
ATOM 2448 N N . CYS A 1 307 ? 88.177 48.175 16.111 1.00 12.13 299 CYS A N 1
ATOM 2449 C CA . CYS A 1 307 ? 89.265 49.182 16.069 1.00 11.92 299 CYS A CA 1
ATOM 2450 C C . CYS A 1 307 ? 90.621 48.469 16.303 1.00 10.89 299 CYS A C 1
ATOM 2451 O O . CYS A 1 307 ? 91.543 48.790 15.613 1.00 10.86 299 CYS A O 1
ATOM 2454 N N . GLN A 1 308 ? 90.697 47.621 17.312 1.00 10.67 300 GLN A N 1
ATOM 2455 C CA . GLN A 1 308 ? 91.950 46.872 17.567 1.00 11.09 300 GLN A CA 1
ATOM 2456 C C . GLN A 1 308 ? 92.355 46.092 16.324 1.00 12.02 300 GLN A C 1
ATOM 2457 O O . GLN A 1 308 ? 93.539 46.086 15.965 1.00 11.97 300 GLN A O 1
ATOM 2463 N N . GLU A 1 309 ? 91.394 45.416 15.711 1.00 11.43 301 GLU A N 1
ATOM 2464 C CA . GLU A 1 309 ? 91.683 44.591 14.500 1.00 12.22 301 GLU A CA 1
ATOM 2465 C C . GLU A 1 309 ? 92.214 45.475 13.403 1.00 11.84 301 GLU A C 1
ATOM 2466 O O . GLU A 1 309 ? 93.144 45.098 12.652 1.00 13.44 301 GLU A O 1
ATOM 2472 N N . THR A 1 310 ? 91.647 46.668 13.248 1.00 11.58 302 THR A N 1
ATOM 2473 C CA . THR A 1 310 ? 92.039 47.598 12.205 1.00 12.19 302 THR A CA 1
ATOM 2474 C C . THR A 1 310 ? 93.491 48.036 12.446 1.00 11.04 302 THR A C 1
ATOM 2475 O O . THR A 1 310 ? 94.274 48.138 11.548 1.00 13.45 302 THR A O 1
ATOM 2479 N N . CYS A 1 311 ? 93.823 48.365 13.696 1.00 11.76 303 CYS A N 1
ATOM 2480 C CA . CYS A 1 311 ? 95.188 48.741 14.039 1.00 11.04 3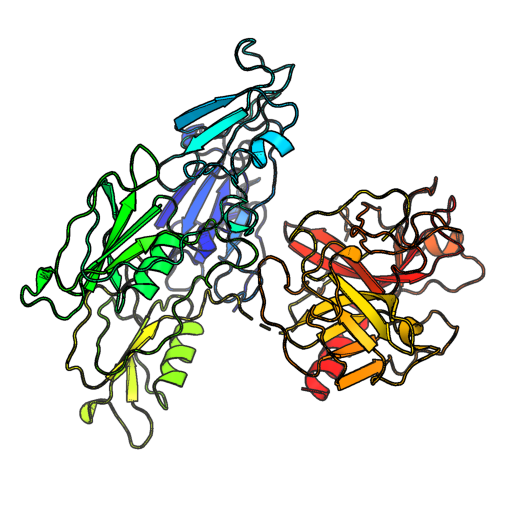03 CYS A CA 1
ATOM 2481 C C . CYS A 1 311 ? 96.138 47.563 13.742 1.00 10.78 303 CYS A C 1
ATOM 2482 O O . CYS A 1 311 ? 97.133 47.801 13.107 1.00 10.96 303 CYS A O 1
ATOM 2485 N N . THR A 1 312 ? 95.782 46.370 14.164 1.00 10.83 304 THR A N 1
ATOM 2486 C CA . THR A 1 312 ? 96.655 45.195 13.952 1.00 11.30 304 THR A CA 1
ATOM 2487 C C . THR A 1 312 ? 96.919 45.003 12.457 1.00 13.01 304 THR A C 1
ATOM 2488 O O . THR A 1 312 ? 98.051 44.665 12.104 1.00 13.95 304 THR A O 1
ATOM 2492 N N . LYS A 1 313 ? 95.927 45.187 11.579 1.00 11.68 305 LYS A N 1
ATOM 2493 C CA . LYS A 1 313 ? 96.075 44.925 10.136 1.00 13.62 305 LYS A CA 1
ATOM 2494 C C . LYS A 1 313 ? 96.854 46.021 9.471 1.00 12.66 305 LYS A C 1
ATOM 2495 O O . LYS A 1 313 ? 97.450 45.755 8.408 1.00 14.98 305 LYS A O 1
ATOM 2501 N N . MET A 1 314 ? 96.864 47.236 9.999 1.00 11.82 306 MET A N 1
ATOM 2502 C CA A MET A 1 314 ? 97.654 48.349 9.473 0.50 12.37 306 MET A CA 1
ATOM 2503 C CA B MET A 1 314 ? 97.663 48.348 9.472 0.50 12.15 306 MET A CA 1
ATOM 2504 C C . MET A 1 314 ? 99.040 48.341 10.142 1.00 12.01 306 MET A C 1
ATOM 2505 O O . MET A 1 314 ? 99.201 48.806 11.283 1.00 11.65 306 MET A O 1
ATOM 2514 N N . ILE A 1 315 ? 99.995 47.740 9.470 1.00 10.87 307 ILE A N 1
ATOM 2515 C CA . ILE A 1 315 ? 101.247 47.318 10.152 1.00 11.57 307 ILE A CA 1
ATOM 2516 C C . ILE A 1 315 ? 102.004 48.450 10.816 1.00 11.19 307 ILE A C 1
ATOM 2517 O O . ILE A 1 315 ? 102.670 48.125 11.837 1.00 11.14 307 ILE A O 1
ATOM 2522 N N . ARG A 1 316 ? 101.885 49.691 10.417 1.00 9.49 308 ARG A N 1
ATOM 2523 C CA . ARG A 1 316 ? 102.559 50.795 11.123 1.00 9.68 308 ARG A CA 1
ATOM 2524 C C . ARG A 1 316 ? 101.795 51.263 12.359 1.00 9.55 308 ARG A C 1
ATOM 2525 O O . ARG A 1 316 ? 102.376 52.036 13.117 1.00 9.96 308 ARG A O 1
ATOM 2533 N N . CYS A 1 317 ? 100.551 50.895 12.533 1.00 9.09 309 CYS A N 1
ATOM 2534 C CA . CYS A 1 317 ? 99.791 51.264 13.733 1.00 9.24 309 CYS A CA 1
ATOM 2535 C C . CYS A 1 317 ? 100.440 50.543 14.928 1.00 9.17 309 CYS A C 1
ATOM 2536 O O . CYS A 1 317 ? 100.671 49.328 14.906 1.00 9.83 309 CYS A O 1
ATOM 2539 N N . GLN A 1 318 ? 100.664 51.293 16.008 1.00 8.26 310 GLN A N 1
ATOM 2540 C CA . GLN A 1 318 ? 101.183 50.755 17.274 1.00 7.92 310 GLN A CA 1
ATOM 2541 C C . GLN A 1 318 ? 100.108 50.670 18.332 1.00 8.08 310 GLN A C 1
ATOM 2542 O O . GLN A 1 318 ? 100.157 49.797 19.203 1.00 8.84 310 GLN A O 1
ATOM 2548 N N . PHE A 1 319 ? 99.148 51.593 18.328 1.00 8.41 311 PHE A N 1
ATOM 2549 C CA . PHE A 1 319 ? 98.136 51.708 19.391 1.00 8.59 311 PHE A CA 1
ATOM 2550 C C . PHE A 1 319 ? 97.023 52.586 18.836 1.00 8.91 311 PHE A C 1
ATOM 2551 O O . PHE A 1 319 ? 97.168 53.197 17.781 1.00 9.27 311 PHE A O 1
ATOM 2559 N N . PHE A 1 320 ? 95.905 52.565 19.546 1.00 8.63 312 PHE A N 1
ATOM 2560 C CA . PHE A 1 320 ? 94.694 53.236 19.003 1.00 8.64 312 PHE A CA 1
ATOM 2561 C C . PHE A 1 320 ? 93.866 53.777 20.138 1.00 8.44 312 PHE A C 1
ATOM 2562 O O . PHE A 1 320 ? 93.972 53.344 21.287 1.00 8.82 312 PHE A O 1
ATOM 2570 N N . THR A 1 321 ? 92.958 54.681 19.749 1.00 8.98 313 THR A N 1
ATOM 2571 C CA . THR A 1 321 ? 91.871 55.161 20.627 1.00 9.52 313 THR A CA 1
ATOM 2572 C C . THR A 1 321 ? 90.583 55.144 19.817 1.00 9.10 313 THR A C 1
ATOM 2573 O O . THR A 1 321 ? 90.587 55.703 18.715 1.00 10.46 313 THR A O 1
ATOM 2577 N N . TYR A 1 322 ? 89.595 54.497 20.394 1.00 9.36 314 TYR A N 1
ATOM 2578 C CA . TYR A 1 322 ? 88.228 54.416 19.835 1.00 9.88 314 TYR A CA 1
ATOM 2579 C C . TYR A 1 322 ? 87.386 55.424 20.592 1.00 9.51 314 TYR A C 1
ATOM 2580 O O . TYR A 1 322 ? 87.248 55.308 21.776 1.00 10.50 314 TYR A O 1
ATOM 2589 N N . SER A 1 323 ? 86.836 56.386 19.887 1.00 10.18 315 SER A N 1
ATOM 2590 C CA . SER A 1 323 ? 86.042 57.455 20.525 1.00 10.77 315 SER A CA 1
ATOM 2591 C C . SER A 1 323 ? 84.580 57.052 20.696 1.00 12.34 315 SER A C 1
ATOM 2592 O O . SER A 1 323 ? 83.958 56.599 19.731 1.00 16.05 315 SER A O 1
ATOM 2595 N N . LEU A 1 324 ? 84.015 57.329 21.858 1.00 12.57 316 LEU A N 1
ATOM 2596 C CA . LEU A 1 324 ? 82.579 57.099 22.163 1.00 14.82 316 LEU A CA 1
ATOM 2597 C C . LEU A 1 324 ? 81.873 58.454 22.283 1.00 15.83 316 LEU A C 1
ATOM 2598 O O . LEU A 1 324 ? 80.687 58.504 22.701 1.00 16.24 316 LEU A O 1
ATOM 2603 N N . LEU A 1 325 ? 82.500 59.532 21.852 1.00 13.81 317 LEU A N 1
ATOM 2604 C CA . LEU A 1 325 ? 81.797 60.855 21.892 1.00 13.99 317 LEU A CA 1
ATOM 2605 C C . LEU A 1 325 ? 80.695 60.826 20.860 1.00 14.10 317 LEU A C 1
ATOM 2606 O O . LEU A 1 325 ? 80.880 60.363 19.741 1.00 13.87 317 LEU A O 1
ATOM 2611 N N . PRO A 1 326 ? 79.507 61.433 21.138 1.00 15.31 318 PRO A N 1
ATOM 2612 C CA . PRO A 1 326 ? 78.440 61.398 20.145 1.00 14.85 318 PRO A CA 1
ATOM 2613 C C . PRO A 1 326 ? 78.800 62.016 18.801 1.00 15.48 318 PRO A C 1
ATOM 2614 O O . PRO A 1 326 ? 78.416 61.501 17.800 1.00 16.45 318 PRO A O 1
ATOM 2618 N N . GLU A 1 327 ? 79.611 63.078 18.825 1.00 13.99 319 GLU A N 1
ATOM 2619 C CA . GLU A 1 327 ? 80.041 63.763 17.592 1.00 14.17 319 GLU A CA 1
ATOM 2620 C C . GLU A 1 327 ? 80.989 62.868 16.764 1.00 14.86 319 GLU A C 1
ATOM 2621 O O . GLU A 1 327 ? 81.209 63.169 15.582 1.00 15.73 319 GLU A O 1
ATOM 2627 N N . ASP A 1 328 ? 81.518 61.802 17.358 1.00 13.96 320 ASP A N 1
ATOM 2628 C CA . ASP A 1 328 ? 82.449 60.869 16.677 1.00 14.03 320 ASP A CA 1
ATOM 2629 C C . ASP A 1 328 ? 81.759 59.586 16.321 1.00 15.21 320 ASP A C 1
ATOM 2630 O O . ASP A 1 328 ? 82.456 58.652 15.854 1.00 15.86 320 ASP A O 1
ATOM 2635 N N . CYS A 1 329 ? 80.453 59.478 16.504 1.00 16.54 321 CYS A N 1
ATOM 2636 C CA . CYS A 1 329 ? 79.723 58.204 16.324 1.00 19.71 321 CYS A CA 1
ATOM 2637 C C . CYS A 1 329 ? 78.521 58.331 15.416 1.00 24.59 321 CYS A C 1
ATOM 2638 O O . CYS A 1 329 ? 77.793 59.346 15.490 1.00 26.69 321 CYS A O 1
ATOM 2641 N N . LYS A 1 330 ? 78.273 57.245 14.714 1.00 24.30 322 LYS A N 1
ATOM 2642 C CA . LYS A 1 330 ? 76.993 56.947 14.020 1.00 24.68 322 LYS A CA 1
ATOM 2643 C C . LYS A 1 330 ? 76.232 55.942 14.858 1.00 28.31 322 LYS A C 1
ATOM 2644 O O . LYS A 1 330 ? 76.668 55.613 15.976 1.00 27.81 322 LYS A O 1
ATOM 2650 N N . ALA A 1 331 ? 75.104 55.454 14.327 1.00 26.56 323 ALA A N 1
ATOM 2651 C CA . ALA A 1 331 ? 74.234 54.495 15.024 1.00 31.16 323 ALA A CA 1
ATOM 2652 C C . ALA A 1 331 ? 75.066 53.320 15.526 1.00 30.83 323 ALA A C 1
ATOM 2653 O O . ALA A 1 331 ? 74.822 52.851 16.668 1.00 35.23 323 ALA A O 1
ATOM 2655 N N . GLU A 1 332 ? 75.971 52.799 14.698 1.00 28.05 324 GLU A N 1
ATOM 2656 C CA . GLU A 1 332 ? 76.664 51.551 15.115 1.00 31.96 324 GLU A CA 1
ATOM 2657 C C . GLU A 1 332 ? 78.170 51.613 14.859 1.00 29.90 324 GLU A C 1
ATOM 2658 O O . GLU A 1 332 ? 78.765 50.518 14.884 1.00 36.29 324 GLU A O 1
ATOM 2664 N N . ALA A 1 333 ? 78.750 52.770 14.519 1.00 21.05 325 ALA A N 1
ATOM 2665 C CA . ALA A 1 333 ? 80.202 52.874 14.238 1.00 19.41 325 ALA A CA 1
ATOM 2666 C C . ALA A 1 333 ? 80.720 54.201 14.760 1.00 21.25 325 ALA A C 1
ATOM 2667 O O . ALA A 1 333 ? 80.103 55.246 14.504 1.00 21.33 325 ALA A O 1
ATOM 2669 N N . CYS A 1 334 ? 81.924 54.177 15.322 1.00 15.10 326 CYS A N 1
ATOM 2670 C CA . CYS A 1 334 ? 82.551 55.415 15.840 1.00 14.26 326 CYS A CA 1
ATOM 2671 C C . CYS A 1 334 ? 83.953 55.560 15.284 1.00 12.11 326 CYS A C 1
ATOM 2672 O O . CYS A 1 334 ? 84.560 54.583 14.759 1.00 13.03 326 CYS A O 1
ATOM 2675 N N . LYS A 1 335 ? 84.549 56.726 15.425 1.00 12.55 327 LYS A N 1
ATOM 2676 C CA . LYS A 1 335 ? 85.908 57.003 14.943 1.00 12.93 327 LYS A CA 1
ATOM 2677 C C . LYS A 1 335 ? 86.952 56.170 15.718 1.00 11.33 327 LYS A C 1
ATOM 2678 O O . LYS A 1 335 ? 86.960 56.159 16.957 1.00 12.34 327 LYS A O 1
ATOM 2684 N N . CYS A 1 336 ? 87.808 55.553 14.940 1.00 12.05 328 CYS A N 1
ATOM 2685 C CA . CYS A 1 336 ? 88.953 54.735 15.417 1.00 11.88 328 CYS A CA 1
ATOM 2686 C C . CYS A 1 336 ? 90.179 55.466 14.969 1.00 11.09 328 CYS A C 1
ATOM 2687 O O . CYS A 1 336 ? 90.454 55.597 13.770 1.00 12.14 328 CYS A O 1
ATOM 2690 N N . PHE A 1 337 ? 90.952 55.999 15.918 1.00 9.30 329 PHE A N 1
ATOM 2691 C CA . PHE A 1 337 ? 92.177 56.754 15.688 1.00 10.30 329 PHE A CA 1
ATOM 2692 C C . PHE A 1 337 ? 93.366 55.793 15.779 1.00 10.17 329 PHE A C 1
ATOM 2693 O O . PHE A 1 337 ? 93.650 55.298 16.893 1.00 11.30 329 PHE A O 1
ATOM 2701 N N . LEU A 1 338 ? 94.015 55.548 14.664 1.00 10.13 330 LEU A N 1
ATOM 2702 C CA A LEU A 1 338 ? 95.230 54.692 14.550 0.50 9.84 330 LEU A CA 1
ATOM 2703 C CA B LEU A 1 338 ? 95.215 54.679 14.568 0.50 10.61 330 LEU A CA 1
ATOM 2704 C C . LEU A 1 338 ? 96.434 55.584 14.744 1.00 9.41 330 LEU A C 1
ATOM 2705 O O . LEU A 1 338 ? 96.617 56.592 14.069 1.00 10.71 330 LEU A O 1
ATOM 2714 N N . ARG A 1 339 ? 97.316 55.193 15.674 1.00 9.04 331 ARG A N 1
ATOM 2715 C CA . ARG A 1 339 ? 98.420 56.047 16.098 1.00 9.11 331 ARG A CA 1
ATOM 2716 C C . ARG A 1 339 ? 99.751 55.303 16.227 1.00 8.63 331 ARG A C 1
ATOM 2717 O O . ARG A 1 339 ? 99.770 54.057 16.277 1.00 8.88 331 ARG A O 1
ATOM 2725 N N . LEU A 1 340 ? 100.809 56.078 16.292 1.00 8.14 332 LEU A N 1
ATOM 2726 C CA . LEU A 1 340 ? 102.156 55.540 16.525 1.00 8.30 332 LEU A CA 1
ATOM 2727 C C . LEU A 1 340 ? 103.032 56.573 17.167 1.00 9.44 332 LEU A C 1
ATOM 2728 O O . LEU A 1 340 ? 102.657 57.780 17.187 1.00 10.48 332 LEU A O 1
ATOM 2733 N N . SER A 1 341 ? 104.138 56.158 17.736 1.00 9.08 333 SER A N 1
ATOM 2734 C CA . SER A 1 341 ? 105.120 57.047 18.346 1.00 9.52 333 SER A CA 1
ATOM 2735 C C . SER A 1 341 ? 106.501 56.555 17.961 1.00 9.28 333 SER A C 1
ATOM 2736 O O . SER A 1 341 ? 106.669 55.561 17.255 1.00 10.13 333 SER A O 1
ATOM 2739 N N . MET A 1 342 ? 107.499 57.230 18.437 1.00 10.90 334 MET A N 1
ATOM 2740 C CA . MET A 1 342 ? 108.889 56.781 18.136 1.00 11.73 334 MET A CA 1
ATOM 2741 C C . MET A 1 342 ? 109.239 55.474 18.805 1.00 12.52 334 MET A C 1
ATOM 2742 O O . MET A 1 342 ? 110.083 54.725 18.324 1.00 13.04 334 MET A O 1
ATOM 2747 N N . ASP A 1 343 ? 108.639 55.168 19.947 1.00 13.39 335 ASP A N 1
ATOM 2748 C CA . ASP A 1 343 ? 109.048 53.968 20.725 1.00 13.29 335 ASP A CA 1
ATOM 2749 C C . ASP A 1 343 ? 107.961 52.948 20.989 1.00 12.84 335 ASP A C 1
ATOM 2750 O O . ASP A 1 343 ? 108.190 51.928 21.670 1.00 13.73 335 ASP A O 1
ATOM 2755 N N . GLY A 1 344 ? 106.793 53.060 20.394 1.00 11.41 336 GLY A N 1
ATOM 2756 C CA . GLY A 1 344 ? 105.721 52.106 20.489 1.00 12.14 336 GLY A CA 1
ATOM 2757 C C . GLY A 1 344 ? 104.783 52.329 21.687 1.00 9.61 336 GLY A C 1
ATOM 2758 O O . GLY A 1 344 ? 103.825 51.624 21.789 1.00 11.93 336 GLY A O 1
ATOM 2759 N N . SER A 1 345 ? 105.087 53.324 22.517 1.00 11.37 337 SER A N 1
ATOM 2760 C CA . SER A 1 345 ? 104.240 53.627 23.694 1.00 10.19 337 SER A CA 1
ATOM 2761 C C . SER A 1 345 ? 103.529 54.962 23.444 1.00 10.77 337 SER A C 1
ATOM 2762 O O . SER A 1 345 ? 104.046 55.861 22.749 1.00 10.00 337 SER A O 1
ATOM 2765 N N . PRO A 1 346 ? 102.371 55.189 24.083 1.00 9.13 338 PRO A N 1
ATOM 2766 C CA . PRO A 1 346 ? 101.703 56.478 23.890 1.00 8.95 338 PRO A CA 1
ATOM 2767 C C . PRO A 1 346 ? 102.556 57.612 24.435 1.00 10.54 338 PRO A C 1
ATOM 2768 O O . PRO A 1 346 ? 103.281 57.466 25.395 1.00 10.63 338 PRO A O 1
ATOM 2772 N N . THR A 1 347 ? 102.381 58.786 23.883 1.00 9.79 339 THR A N 1
ATOM 2773 C CA . THR A 1 347 ? 103.085 59.978 24.334 1.00 10.49 339 THR A CA 1
ATOM 2774 C C . THR A 1 347 ? 102.319 60.636 25.483 1.00 10.89 339 THR A C 1
ATOM 2775 O O . THR A 1 347 ? 102.916 61.557 26.129 1.00 12.72 339 THR A O 1
ATOM 2779 N N . ARG A 1 348 ? 101.114 60.256 25.678 1.00 9.51 340 ARG A N 1
ATOM 2780 C CA A ARG A 1 348 ? 100.124 60.770 26.724 0.50 10.42 340 ARG A CA 1
ATOM 2781 C CA B ARG A 1 348 ? 100.273 60.786 26.809 0.50 10.67 340 ARG A CA 1
ATOM 2782 C C . ARG A 1 348 ? 99.081 59.763 27.052 1.00 10.19 340 ARG A C 1
ATOM 2783 O O . ARG A 1 348 ? 98.673 58.991 26.120 1.00 10.84 340 ARG A O 1
ATOM 2798 N N . ILE A 1 349 ? 98.812 59.513 28.318 1.00 9.74 341 ILE A N 1
ATOM 2799 C CA . ILE A 1 349 ? 97.726 58.619 28.715 1.00 9.61 341 ILE A CA 1
ATOM 2800 C C . ILE A 1 349 ? 96.760 59.466 29.522 1.00 11.88 341 ILE A C 1
ATOM 2801 O O . ILE A 1 349 ? 97.156 59.928 30.620 1.00 14.43 341 ILE A O 1
ATOM 2806 N N . ALA A 1 350 ? 95.603 59.756 28.979 1.00 11.16 342 ALA A N 1
ATOM 2807 C CA . ALA A 1 350 ? 94.622 60.695 29.582 1.00 12.58 342 ALA A CA 1
ATOM 2808 C C . ALA A 1 350 ? 93.405 59.933 30.011 1.00 13.05 342 ALA A C 1
ATOM 2809 O O . ALA A 1 350 ? 92.803 59.259 29.190 1.00 16.45 342 ALA A O 1
ATOM 2811 N N . TYR A 1 351 ? 93.005 60.070 31.256 1.00 12.68 343 TYR A N 1
ATOM 2812 C CA . TYR A 1 351 ? 91.830 59.408 31.839 1.00 13.94 343 TYR A CA 1
ATOM 2813 C C . TYR A 1 351 ? 90.642 60.349 31.854 1.00 15.20 343 TYR A C 1
ATOM 2814 O O . TYR A 1 351 ? 90.778 61.482 31.485 1.00 18.19 343 TYR A O 1
ATOM 2823 N N . GLY A 1 352 ? 89.505 59.757 32.172 1.00 16.46 344 GLY A N 1
ATOM 2824 C CA . GLY A 1 352 ? 88.242 60.521 32.160 1.00 18.40 344 GLY A CA 1
ATOM 2825 C C . GLY A 1 352 ? 87.791 60.802 30.749 1.00 19.55 344 GLY A C 1
ATOM 2826 O O . GLY A 1 352 ? 86.968 61.697 30.534 1.00 26.13 344 GLY A O 1
ATOM 2827 N N . THR A 1 353 ? 88.250 60.008 29.789 1.00 17.97 345 THR A N 1
ATOM 2828 C CA . THR A 1 353 ? 88.014 60.112 28.324 1.00 18.34 345 THR A CA 1
ATOM 2829 C C . THR A 1 353 ? 86.705 59.381 27.992 1.00 16.12 345 THR A C 1
ATOM 2830 O O . THR A 1 353 ? 86.419 58.368 28.625 1.00 16.80 345 THR A O 1
ATOM 2834 N N . GLN A 1 354 ? 85.975 59.774 26.940 1.00 14.05 346 GLN A N 1
ATOM 2835 C CA . GLN A 1 354 ? 84.858 58.982 26.435 1.00 15.84 346 GLN A CA 1
ATOM 2836 C C . GLN A 1 354 ? 85.391 58.157 25.283 1.00 16.76 346 GLN A C 1
ATOM 2837 O O . GLN A 1 354 ? 85.300 58.555 24.163 1.00 16.39 346 GLN A O 1
ATOM 2843 N N . GLY A 1 355 ? 85.925 57.008 25.606 1.00 18.92 347 GLY A N 1
ATOM 2844 C CA . GLY A 1 355 ? 86.574 56.203 24.555 1.00 16.48 347 GLY A CA 1
ATOM 2845 C C . GLY A 1 355 ? 87.395 55.161 25.251 1.00 15.61 347 GLY A C 1
ATOM 2846 O O . GLY A 1 355 ? 87.431 55.125 26.487 1.00 17.02 347 GLY A O 1
ATOM 2847 N N . SER A 1 356 ? 87.994 54.302 24.448 1.00 13.88 348 SER A N 1
ATOM 2848 C CA . SER A 1 356 ? 88.735 53.124 24.917 1.00 12.85 348 SER A CA 1
ATOM 2849 C C . SER A 1 356 ? 89.994 52.986 24.061 1.00 11.62 348 SER A C 1
ATOM 2850 O O . SER A 1 356 ? 89.928 53.252 22.836 1.00 11.72 348 SER A O 1
ATOM 2853 N N . SER A 1 357 ? 91.098 52.602 24.689 1.00 9.52 349 SER A N 1
ATOM 2854 C CA . SER A 1 357 ? 92.416 52.532 24.003 1.00 9.26 349 SER A CA 1
ATOM 2855 C C . SER A 1 357 ? 93.005 51.126 24.107 1.00 9.48 349 SER A C 1
ATOM 2856 O O . SER A 1 357 ? 92.683 50.371 25.016 1.00 10.71 349 SER A O 1
ATOM 2859 N N . GLY A 1 358 ? 93.935 50.859 23.229 1.00 8.23 350 GLY A N 1
ATOM 2860 C CA . GLY A 1 358 ? 94.686 49.601 23.271 1.00 8.11 350 GLY A CA 1
ATOM 2861 C C . GLY A 1 358 ? 95.766 49.645 22.253 1.00 7.83 350 GLY A C 1
ATOM 2862 O O . GLY A 1 358 ? 96.129 50.696 21.727 1.00 8.27 350 GLY A O 1
ATOM 2863 N N . TYR A 1 359 ? 96.388 48.471 22.108 1.00 8.38 351 TYR A N 1
ATOM 2864 C CA . TYR A 1 359 ? 97.587 48.332 21.267 1.00 8.36 351 TYR A CA 1
ATOM 2865 C C . TYR A 1 359 ? 97.321 47.438 20.083 1.00 7.74 351 TYR A C 1
ATOM 2866 O O . TYR A 1 359 ? 96.415 46.590 20.069 1.00 8.50 351 TYR A O 1
ATOM 2875 N N . SER A 1 360 ? 98.180 47.592 19.077 1.00 8.94 352 SER A N 1
ATOM 2876 C CA . SER A 1 360 ? 98.270 46.634 17.967 1.00 9.78 352 SER A CA 1
ATOM 2877 C C . SER A 1 360 ? 98.600 45.243 18.468 1.00 10.12 352 SER A C 1
ATOM 2878 O O . SER A 1 360 ? 99.437 45.117 19.400 1.00 9.95 352 SER A O 1
ATOM 2881 N N . LEU A 1 361 ? 98.017 44.238 17.816 1.00 9.62 353 LEU A N 1
ATOM 2882 C CA . LEU A 1 361 ? 98.406 42.826 18.092 1.00 10.48 353 LEU A CA 1
ATOM 2883 C C . LEU A 1 361 ? 99.332 42.309 16.998 1.00 9.77 353 LEU A C 1
ATOM 2884 O O . LEU A 1 361 ? 99.491 41.068 16.864 1.00 10.07 353 LEU A O 1
ATOM 2889 N N . ARG A 1 362 ? 100.005 43.182 16.280 1.00 9.09 354 ARG A N 1
ATOM 2890 C CA . ARG A 1 362 ? 100.918 42.748 15.184 1.00 9.87 354 ARG A CA 1
ATOM 2891 C C . ARG A 1 362 ? 102.016 41.838 15.717 1.00 9.34 354 ARG A C 1
ATOM 2892 O O . ARG A 1 362 ? 102.550 41.053 14.855 1.00 10.30 354 ARG A O 1
ATOM 2900 N N . LEU A 1 363 ? 102.422 41.892 16.977 1.00 9.73 355 LEU A N 1
ATOM 2901 C CA . LEU A 1 363 ? 103.536 41.022 17.425 1.00 11.51 355 LEU A CA 1
ATOM 2902 C C . LEU A 1 363 ? 103.002 39.904 18.248 1.00 14.16 355 LEU A C 1
ATOM 2903 O O . LEU A 1 363 ? 103.842 39.159 18.819 1.00 15.05 355 LEU A O 1
ATOM 2908 N N . CYS A 1 364 ? 101.714 39.737 18.334 1.00 13.21 356 CYS A N 1
ATOM 2909 C CA . CYS A 1 364 ? 101.201 38.636 19.136 1.00 16.17 356 CYS A CA 1
ATOM 2910 C C . CYS A 1 364 ? 101.639 37.383 18.430 1.00 18.16 356 CYS A C 1
ATOM 2911 O O . CYS A 1 364 ? 101.679 37.352 17.204 1.00 17.85 356 CYS A O 1
ATOM 2914 N N . ASN A 1 365 ? 102.088 36.407 19.181 1.00 21.75 357 ASN A N 1
ATOM 2915 C CA . ASN A 1 365 ? 102.747 35.244 18.552 1.00 22.54 357 ASN A CA 1
ATOM 2916 C C . ASN A 1 365 ? 101.917 34.021 18.858 1.00 26.99 357 ASN A C 1
ATOM 2917 O O . ASN A 1 365 ? 102.478 32.927 18.821 1.00 26.36 357 ASN A O 1
ATOM 2922 N N . THR A 1 366 ? 100.613 34.207 18.994 1.00 28.17 358 THR A N 1
ATOM 2923 C CA . THR A 1 366 ? 99.681 33.105 19.354 1.00 38.37 358 THR A CA 1
ATOM 2924 C C . THR A 1 366 ? 98.551 33.065 18.316 1.00 46.70 358 THR A C 1
ATOM 2925 O O . THR A 1 366 ? 98.862 33.286 17.118 1.00 50.92 358 THR A O 1
ATOM 2929 N N . VAL A 1 371 ? 96.693 27.111 9.665 1.00 42.60 363 VAL A N 1
ATOM 2930 C CA . VAL A 1 371 ? 98.056 26.527 9.425 1.00 38.89 363 VAL A CA 1
ATOM 2931 C C . VAL A 1 371 ? 98.929 27.595 8.746 1.00 39.60 363 VAL A C 1
ATOM 2932 O O . VAL A 1 371 ? 98.378 28.527 8.130 1.00 41.76 363 VAL A O 1
ATOM 2936 N N . CYS A 1 372 ? 100.251 27.471 8.881 1.00 34.41 364 CYS A N 1
ATOM 2937 C CA . CYS A 1 372 ? 101.304 28.407 8.397 1.00 30.60 364 CYS A CA 1
ATOM 2938 C C . CYS A 1 372 ? 101.934 27.829 7.129 1.00 33.77 364 CYS A C 1
ATOM 2939 O O . CYS A 1 372 ? 102.285 26.634 7.201 1.00 31.03 364 CYS A O 1
ATOM 2942 N N . THR A 1 373 ? 102.135 28.603 6.050 1.00 34.85 365 THR A N 1
ATOM 2943 C CA . THR A 1 373 ? 102.806 28.104 4.800 1.00 43.53 365 THR A CA 1
ATOM 2944 C C . THR A 1 373 ? 103.993 28.990 4.394 1.00 44.73 365 THR A C 1
ATOM 2945 O O . THR A 1 373 ? 104.026 30.162 4.832 1.00 42.65 365 THR A O 1
ATOM 2949 N N . ILE A 1 380 ? 114.713 6.565 16.075 1.00 13.85 372 ILE A N 1
ATOM 2950 C CA . ILE A 1 380 ? 115.841 7.155 15.321 1.00 12.70 372 ILE A CA 1
ATOM 2951 C C . ILE A 1 380 ? 117.118 6.341 15.566 1.00 13.37 372 ILE A C 1
ATOM 2952 O O . ILE A 1 380 ? 117.477 6.159 16.730 1.00 14.25 372 ILE A O 1
ATOM 2957 N N . VAL A 1 381 ? 117.687 5.909 14.474 1.00 13.14 373 VAL A N 1
ATOM 2958 C CA . VAL A 1 381 ? 118.965 5.161 14.521 1.00 14.36 373 VAL A CA 1
ATOM 2959 C C . VAL A 1 381 ? 120.056 6.207 14.202 1.00 14.13 373 VAL A C 1
ATOM 2960 O O . VAL A 1 381 ? 119.955 6.921 13.204 1.00 15.81 373 VAL A O 1
ATOM 2964 N N . GLY A 1 382 ? 121.131 6.133 14.995 1.00 17.13 374 GLY A N 1
ATOM 2965 C CA . GLY A 1 382 ? 122.373 6.872 14.752 1.00 19.43 374 GLY A CA 1
ATOM 2966 C C . GLY A 1 382 ? 122.243 8.342 15.079 1.00 20.34 374 GLY A C 1
ATOM 2967 O O . GLY A 1 382 ? 123.008 9.144 14.479 1.00 20.42 374 GLY A O 1
ATOM 2968 N N . GLY A 1 383 ? 121.247 8.667 15.883 1.00 17.37 375 GLY A N 1
ATOM 2969 C CA . GLY A 1 383 ? 120.960 10.080 16.228 1.00 18.35 375 GLY A CA 1
ATOM 2970 C C . GLY A 1 383 ? 121.540 10.426 17.570 1.00 20.38 375 GLY A C 1
ATOM 2971 O O . GLY A 1 383 ? 122.299 9.633 18.213 1.00 20.63 375 GLY A O 1
ATOM 2972 N N . THR A 1 384 ? 121.212 11.626 18.032 1.00 19.15 376 THR A N 1
ATOM 2973 C CA . THR A 1 384 ? 121.594 12.060 19.397 1.00 21.13 376 THR A CA 1
ATOM 2974 C C . THR A 1 384 ? 120.417 12.683 20.143 1.00 19.73 376 THR A C 1
ATOM 2975 O O . THR A 1 384 ? 119.340 12.882 19.560 1.00 17.43 376 THR A O 1
ATOM 2979 N N . GLN A 1 385 ? 120.570 12.895 21.432 1.00 20.45 377 GLN A N 1
ATOM 2980 C CA . GLN A 1 385 ? 119.458 13.434 22.234 1.00 21.80 377 GLN A CA 1
ATOM 2981 C C . GLN A 1 385 ? 119.208 14.909 21.897 1.00 20.23 377 GLN A C 1
ATOM 2982 O O . GLN A 1 385 ? 120.131 15.663 21.612 1.00 22.23 377 GLN A O 1
ATOM 2988 N N . SER A 1 386 ? 117.924 15.218 21.801 1.00 19.18 378 SER A N 1
ATOM 2989 C CA . SER A 1 386 ? 117.399 16.580 21.640 1.00 18.90 378 SER A CA 1
ATOM 2990 C C . SER A 1 386 ? 117.395 17.287 22.980 1.00 20.46 378 SER A C 1
ATOM 2991 O O . SER A 1 386 ? 117.512 16.638 24.019 1.00 22.85 378 SER A O 1
ATOM 2994 N N . SER A 1 387 ? 117.175 18.605 22.934 1.00 19.61 379 SER A N 1
ATOM 2995 C CA . SER A 1 387 ? 117.021 19.417 24.153 1.00 20.42 379 SER A CA 1
ATOM 2996 C C . SER A 1 387 ? 115.706 20.194 24.079 1.00 17.41 379 SER A C 1
ATOM 2997 O O . SER A 1 387 ? 115.081 20.241 23.044 1.00 16.62 379 SER A O 1
ATOM 3000 N N . TRP A 1 388 ? 115.334 20.843 25.180 1.00 19.82 380 TRP A N 1
ATOM 3001 C CA . TRP A 1 388 ? 114.080 21.617 25.287 1.00 19.58 380 TRP A CA 1
ATOM 3002 C C . TRP A 1 388 ? 113.931 22.682 24.212 1.00 17.60 380 TRP A C 1
ATOM 3003 O O . TRP A 1 388 ? 114.892 23.432 23.953 1.00 16.47 380 TRP A O 1
ATOM 3014 N N . GLY A 1 389 ? 112.785 22.731 23.559 1.00 16.75 381 GLY A N 1
ATOM 3015 C CA . GLY A 1 389 ? 112.443 23.737 22.573 1.00 17.99 381 GLY A CA 1
ATOM 3016 C C . GLY A 1 389 ? 113.077 23.590 21.212 1.00 12.84 381 GLY A C 1
ATOM 3017 O O . GLY A 1 389 ? 112.850 24.375 20.303 1.00 15.44 381 GLY A O 1
ATOM 3018 N N . GLU A 1 390 ? 113.913 22.528 21.023 1.00 15.62 382 GLU A N 1
ATOM 3019 C CA . GLU A 1 390 ? 114.561 22.315 19.728 1.00 15.10 382 GLU A CA 1
ATOM 3020 C C . GLU A 1 390 ? 113.549 22.039 18.622 1.00 13.79 382 GLU A C 1
ATOM 3021 O O . GLU A 1 390 ? 113.656 22.519 17.538 1.00 15.06 382 GLU A O 1
ATOM 3027 N N . TRP A 1 391 ? 112.606 21.152 18.934 1.00 12.85 383 TRP A N 1
ATOM 3028 C CA . TRP A 1 391 ? 111.618 20.661 17.965 1.00 12.68 383 TRP A CA 1
ATOM 3029 C C . TRP A 1 391 ? 110.244 20.824 18.573 1.00 13.79 383 TRP A C 1
ATOM 3030 O O . TRP A 1 391 ? 109.614 19.862 18.973 1.00 12.53 383 TRP A O 1
ATOM 3041 N N . PRO A 1 392 ? 109.755 22.074 18.727 1.00 11.83 384 PRO A N 1
ATOM 3042 C CA . PRO A 1 392 ? 108.588 22.281 19.570 1.00 11.64 384 PRO A CA 1
ATOM 3043 C C . PRO A 1 392 ? 107.281 21.849 18.931 1.00 11.49 384 PRO A C 1
ATOM 3044 O O . PRO A 1 392 ? 106.253 21.852 19.598 1.00 11.46 384 PRO A O 1
ATOM 3048 N N . TRP A 1 393 ? 107.345 21.461 17.666 1.00 11.05 385 TRP A N 1
ATOM 3049 C CA . TRP A 1 393 ? 106.192 20.855 16.948 1.00 11.52 385 TRP A CA 1
ATOM 3050 C C . TRP A 1 393 ? 106.076 19.349 17.146 1.00 11.20 385 TRP A C 1
ATOM 3051 O O . TRP A 1 393 ? 105.052 18.800 16.751 1.00 11.52 385 TRP A O 1
ATOM 3062 N N . GLN A 1 394 ? 107.078 18.705 17.689 1.00 11.48 386 GLN A N 1
ATOM 3063 C CA . GLN A 1 394 ? 107.000 17.244 17.841 1.00 11.30 386 GLN A CA 1
ATOM 3064 C C . GLN A 1 394 ? 106.005 16.859 18.886 1.00 11.25 386 GLN A C 1
ATOM 3065 O O . GLN A 1 394 ? 106.047 17.330 20.002 1.00 12.20 386 GLN A O 1
ATOM 3071 N N . VAL A 1 395 ? 105.133 15.915 18.539 1.00 11.41 387 VAL A N 1
ATOM 3072 C CA . VAL A 1 395 ? 104.184 15.307 19.497 1.00 12.09 387 VAL A CA 1
ATOM 3073 C C . VAL A 1 395 ? 104.372 13.784 19.518 1.00 12.61 387 VAL A C 1
ATOM 3074 O O . VAL A 1 395 ? 104.899 13.195 18.558 1.00 12.41 387 VAL A O 1
ATOM 3078 N N . SER A 1 396 ? 103.876 13.194 20.592 1.00 13.48 388 SER A N 1
ATOM 3079 C CA . SER A 1 396 ? 103.834 11.733 20.853 1.00 13.04 388 SER A CA 1
ATOM 3080 C C . SER A 1 396 ? 102.393 11.261 20.792 1.00 15.52 388 SER A C 1
ATOM 3081 O O . SER A 1 396 ? 101.575 11.829 21.551 1.00 14.31 388 SER A O 1
ATOM 3084 N N . LEU A 1 397 ? 102.093 10.337 19.877 1.00 14.39 389 LEU A N 1
ATOM 3085 C CA . LEU A 1 397 ? 100.755 9.697 19.770 1.00 14.53 389 LEU A CA 1
ATOM 3086 C C . LEU A 1 397 ? 100.780 8.383 20.536 1.00 16.14 389 LEU A C 1
ATOM 3087 O O . LEU A 1 397 ? 101.570 7.499 20.182 1.00 15.24 389 LEU A O 1
ATOM 3092 N N . GLN A 1 398 ? 99.989 8.285 21.580 1.00 16.51 390 GLN A N 1
ATOM 3093 C CA . GLN A 1 398 ? 99.958 7.118 22.503 1.00 16.95 390 GLN A CA 1
ATOM 3094 C C . GLN A 1 398 ? 98.565 6.523 22.582 1.00 18.54 390 GLN A C 1
ATOM 3095 O O . GLN A 1 398 ? 97.583 7.265 22.412 1.00 19.79 390 GLN A O 1
ATOM 3101 N N . VAL A 1 399 ? 98.496 5.202 22.808 1.00 19.80 391 VAL A N 1
ATOM 3102 C CA . VAL A 1 399 ? 97.184 4.514 23.012 1.00 20.75 391 VAL A CA 1
ATOM 3103 C C . VAL A 1 399 ? 97.148 4.051 24.461 1.00 21.16 391 VAL A C 1
ATOM 3104 O O . VAL A 1 399 ? 98.163 3.581 24.961 1.00 21.93 391 VAL A O 1
ATOM 3108 N N . LYS A 1 400 ? 96.050 4.340 25.135 1.00 22.92 392 LYS A N 1
ATOM 3109 C CA . LYS A 1 400 ? 95.779 3.791 26.481 1.00 26.77 392 LYS A CA 1
ATOM 3110 C C . LYS A 1 400 ? 94.668 2.736 26.341 1.00 25.69 392 LYS A C 1
ATOM 3111 O O . LYS A 1 400 ? 93.573 3.053 25.902 1.00 28.01 392 LYS A O 1
ATOM 3117 N N . LEU A 1 401 ? 95.002 1.486 26.605 1.00 30.30 393 LEU A N 1
ATOM 3118 C CA . LEU A 1 401 ? 93.974 0.439 26.824 1.00 34.58 393 LEU A CA 1
ATOM 3119 C C . LEU A 1 401 ? 93.983 0.049 28.292 1.00 37.75 393 LEU A C 1
ATOM 3120 O O . LEU A 1 401 ? 93.325 0.769 29.067 1.00 44.60 393 LEU A O 1
ATOM 3125 N N . THR A 1 402 ? 94.778 -0.930 28.692 1.00 40.61 394 THR A N 1
ATOM 3126 C CA . THR A 1 402 ? 95.038 -1.127 30.138 1.00 44.22 394 THR A CA 1
ATOM 3127 C C . THR A 1 402 ? 96.394 -0.452 30.366 1.00 41.27 394 THR A C 1
ATOM 3128 O O . THR A 1 402 ? 96.473 0.474 31.199 1.00 48.09 394 THR A O 1
ATOM 3132 N N . ALA A 1 403 ? 97.399 -0.900 29.616 1.00 36.46 395 ALA A N 1
ATOM 3133 C CA . ALA A 1 403 ? 98.719 -0.249 29.486 1.00 33.15 395 ALA A CA 1
ATOM 3134 C C . ALA A 1 403 ? 98.623 0.962 28.546 1.00 29.71 395 ALA A C 1
ATOM 3135 O O . ALA A 1 403 ? 97.688 1.070 27.764 1.00 28.40 395 ALA A O 1
ATOM 3137 N N . GLN A 1 404 ? 99.570 1.864 28.710 1.00 26.04 396 GLN A N 1
ATOM 3138 C CA . GLN A 1 404 ? 99.759 3.008 27.806 1.00 26.90 396 GLN A CA 1
ATOM 3139 C C . GLN A 1 404 ? 101.072 2.855 27.064 1.00 25.86 396 GLN A C 1
ATOM 3140 O O . GLN A 1 404 ? 102.089 2.543 27.687 1.00 30.05 396 GLN A O 1
ATOM 3146 N N . ARG A 1 405 ? 101.056 3.150 25.774 1.00 23.50 397 ARG A N 1
ATOM 3147 C CA . ARG A 1 405 ? 102.346 3.097 25.059 1.00 25.45 397 ARG A CA 1
ATOM 3148 C C . ARG A 1 405 ? 102.390 4.069 23.887 1.00 23.83 397 ARG A C 1
ATOM 3149 O O . ARG A 1 405 ? 101.388 4.320 23.302 1.00 20.33 397 ARG A O 1
ATOM 3157 N N . HIS A 1 406 ? 103.578 4.628 23.692 1.00 21.09 398 HIS A N 1
ATOM 3158 C CA . HIS A 1 406 ? 103.892 5.471 22.521 1.00 19.35 398 HIS A CA 1
ATOM 3159 C C . HIS A 1 406 ? 103.892 4.610 21.265 1.00 19.20 398 HIS A C 1
ATOM 3160 O O . HIS A 1 406 ? 104.628 3.585 21.209 1.00 21.13 398 HIS A O 1
ATOM 3167 N N . LEU A 1 407 ? 103.156 5.039 20.260 1.00 17.42 399 LEU A N 1
ATOM 3168 C CA . LEU A 1 407 ? 103.137 4.334 18.975 1.00 16.96 399 LEU A CA 1
ATOM 3169 C C . LEU A 1 407 ? 103.763 5.145 17.841 1.00 16.91 399 LEU A C 1
ATOM 3170 O O . LEU A 1 407 ? 104.331 4.557 16.916 1.00 18.57 399 LEU A O 1
ATOM 3175 N N . CYS A 1 408 ? 103.489 6.457 17.775 1.00 15.65 400 CYS A N 1
ATOM 3176 C CA . CYS A 1 408 ? 103.821 7.248 16.572 1.00 14.41 400 CYS A CA 1
ATOM 3177 C C . CYS A 1 408 ? 104.167 8.661 16.969 1.00 12.82 400 CYS A C 1
ATOM 3178 O O . CYS A 1 408 ? 103.856 9.074 18.094 1.00 13.20 400 CYS A O 1
ATOM 3181 N N . GLY A 1 409 ? 104.862 9.331 16.079 1.00 11.05 401 GLY A N 1
ATOM 3182 C CA . GLY A 1 409 ? 105.019 10.786 16.174 1.00 11.78 401 GLY A CA 1
ATOM 3183 C C . GLY A 1 409 ? 103.966 11.537 15.419 1.00 11.80 401 GLY A C 1
ATOM 3184 O O . GLY A 1 409 ? 103.140 10.943 14.721 1.00 11.98 401 GLY A O 1
ATOM 3185 N N . GLY A 1 410 ? 104.018 12.864 15.526 1.00 12.23 402 GLY A N 1
ATOM 3186 C CA . GLY A 1 410 ? 103.182 13.764 14.752 1.00 11.71 402 GLY A CA 1
ATOM 3187 C C . GLY A 1 410 ? 103.802 15.143 14.806 1.00 11.82 402 GLY A C 1
ATOM 3188 O O . GLY A 1 410 ? 104.742 15.341 15.612 1.00 10.96 402 GLY A O 1
ATOM 3189 N N . SER A 1 411 ? 103.268 16.013 13.989 1.00 10.57 403 SER A N 1
ATOM 3190 C CA . SER A 1 411 ? 103.742 17.422 13.940 1.00 11.52 403 SER A CA 1
ATOM 3191 C C . SER A 1 411 ? 102.553 18.358 14.217 1.00 11.72 403 SER A C 1
ATOM 3192 O O . SER A 1 411 ? 101.554 18.284 13.505 1.00 11.68 403 SER A O 1
ATOM 3195 N N . LEU A 1 412 ? 102.738 19.258 15.183 1.00 11.42 404 LEU A N 1
ATOM 3196 C CA . LEU A 1 412 ? 101.747 20.343 15.409 1.00 11.28 404 LEU A CA 1
ATOM 3197 C C . LEU A 1 412 ? 101.800 21.288 14.231 1.00 12.28 404 LEU A C 1
ATOM 3198 O O . LEU A 1 412 ? 102.877 21.836 13.974 1.00 11.65 404 LEU A O 1
ATOM 3203 N N . ILE A 1 413 ? 100.667 21.517 13.575 1.00 12.79 405 ILE A N 1
ATOM 3204 C CA . ILE A 1 413 ? 100.627 22.466 12.441 1.00 13.00 405 ILE A CA 1
ATOM 3205 C C . ILE A 1 413 ? 99.657 23.632 12.730 1.00 15.18 405 ILE A C 1
ATOM 3206 O O . ILE A 1 413 ? 99.661 24.557 11.917 1.00 15.69 405 ILE A O 1
ATOM 3211 N N . GLY A 1 414 ? 98.919 23.601 13.830 1.00 13.56 406 GLY A N 1
ATOM 3212 C CA . GLY A 1 414 ? 98.086 24.771 14.207 1.00 16.03 406 GLY A CA 1
ATOM 3213 C C . GLY A 1 414 ? 97.597 24.511 15.596 1.00 15.68 406 GLY A C 1
ATOM 3214 O O . GLY A 1 414 ? 97.832 23.409 16.131 1.00 16.29 406 GLY A O 1
ATOM 3215 N N . HIS A 1 415 ? 96.763 25.390 16.155 1.00 16.08 407 HIS A N 1
ATOM 3216 C CA . HIS A 1 415 ? 96.392 25.192 17.562 1.00 14.79 407 HIS A CA 1
ATOM 3217 C C . HIS A 1 415 ? 95.669 23.860 17.792 1.00 13.98 407 HIS A C 1
ATOM 3218 O O . HIS A 1 415 ? 95.791 23.287 18.845 1.00 15.15 407 HIS A O 1
ATOM 3225 N N . GLN A 1 416 ? 94.898 23.422 16.820 1.00 14.92 408 GLN A N 1
ATOM 3226 C CA . GLN A 1 416 ? 94.051 22.226 16.999 1.00 14.77 408 GLN A CA 1
ATOM 3227 C C . GLN A 1 416 ? 94.337 21.147 15.954 1.00 15.29 408 GLN A C 1
ATOM 3228 O O . GLN A 1 416 ? 93.505 20.248 15.822 1.00 17.05 408 GLN A O 1
ATOM 3234 N N . TRP A 1 417 ? 95.463 21.238 15.265 1.00 14.54 409 TRP A N 1
ATOM 3235 C CA . TRP A 1 417 ? 95.758 20.288 14.155 1.00 13.59 409 TRP A CA 1
ATOM 3236 C C . TRP A 1 417 ? 97.144 19.663 14.306 1.00 13.47 409 TRP A C 1
ATOM 3237 O O . TRP A 1 417 ? 98.140 20.378 14.481 1.00 13.15 409 TRP A O 1
ATOM 3248 N N . VAL A 1 418 ? 97.174 18.354 14.186 1.00 12.76 410 VAL A N 1
ATOM 3249 C CA . VAL A 1 418 ? 98.426 17.573 14.142 1.00 11.71 410 VAL A CA 1
ATOM 3250 C C . VAL A 1 418 ? 98.397 16.829 12.812 1.00 13.30 410 VAL A C 1
ATOM 3251 O O . VAL A 1 418 ? 97.378 16.220 12.447 1.00 14.40 410 VAL A O 1
ATOM 3255 N N . LEU A 1 419 ? 99.544 16.773 12.173 1.00 12.81 411 LEU A N 1
ATOM 3256 C CA . LEU A 1 419 ? 99.749 15.974 10.945 1.00 13.78 411 LEU A CA 1
ATOM 3257 C C . LEU A 1 419 ? 100.566 14.727 11.306 1.00 14.26 411 LEU A C 1
ATOM 3258 O O . LEU A 1 419 ? 101.637 14.867 11.979 1.00 14.22 411 LEU A O 1
ATOM 3263 N N . THR A 1 420 ? 100.125 13.595 10.814 1.00 12.78 412 THR A N 1
ATOM 3264 C CA . THR A 1 420 ? 100.811 12.332 11.105 1.00 13.29 412 THR A CA 1
ATOM 3265 C C . THR A 1 420 ? 100.646 11.384 9.905 1.00 12.61 412 THR A C 1
ATOM 3266 O O . THR A 1 420 ? 100.226 11.800 8.845 1.00 13.95 412 THR A O 1
ATOM 3270 N N . ALA A 1 421 ? 101.049 10.148 10.108 1.00 13.54 413 ALA A N 1
ATOM 3271 C CA . ALA A 1 421 ? 100.904 9.074 9.096 1.00 14.95 413 ALA A CA 1
ATOM 3272 C C . ALA A 1 421 ? 99.560 8.372 9.289 1.00 13.84 413 ALA A C 1
ATOM 3273 O O . ALA A 1 421 ? 99.267 7.944 10.408 1.00 15.78 413 ALA A O 1
ATOM 3275 N N . ALA A 1 422 ? 98.885 8.084 8.185 1.00 14.47 414 ALA A N 1
ATOM 3276 C CA . ALA A 1 422 ? 97.640 7.281 8.216 1.00 15.78 414 ALA A CA 1
ATOM 3277 C C . ALA A 1 422 ? 97.852 5.913 8.827 1.00 16.92 414 ALA A C 1
ATOM 3278 O O . ALA A 1 422 ? 96.964 5.449 9.607 1.00 17.34 414 ALA A O 1
ATOM 3280 N N . HIS A 1 423 ? 98.993 5.265 8.560 1.00 16.40 415 HIS A N 1
ATOM 3281 C CA . HIS A 1 423 ? 99.164 3.872 9.042 1.00 16.69 415 HIS A CA 1
ATOM 3282 C C . HIS A 1 423 ? 99.209 3.774 10.548 1.00 17.43 415 HIS A C 1
ATOM 3283 O O . HIS A 1 423 ? 99.010 2.683 11.072 1.00 19.62 415 HIS A O 1
ATOM 3290 N N . CYS A 1 424 ? 99.468 4.871 11.293 1.00 16.17 416 CYS A N 1
ATOM 3291 C CA . CYS A 1 424 ? 99.438 4.841 12.754 1.00 16.90 416 CYS A CA 1
ATOM 3292 C C . CYS A 1 424 ? 98.074 4.356 13.242 1.00 15.62 416 CYS A C 1
ATOM 3293 O O . CYS A 1 424 ? 98.007 3.850 14.358 1.00 19.01 416 CYS A O 1
ATOM 3296 N N . PHE A 1 425 ? 97.058 4.585 12.443 1.00 17.52 417 PHE A N 1
ATOM 3297 C CA . PHE A 1 425 ? 95.673 4.249 12.869 1.00 18.32 417 PHE A CA 1
ATOM 3298 C C . PHE A 1 425 ? 95.215 2.887 12.358 1.00 21.57 417 PHE A C 1
ATOM 3299 O O . PHE A 1 425 ? 94.024 2.572 12.544 1.00 22.93 417 PHE A O 1
ATOM 3307 N N . ASP A 1 426 ? 96.062 2.098 11.715 1.00 23.35 418 ASP A N 1
ATOM 3308 C CA . ASP A 1 426 ? 95.561 0.823 11.113 1.00 24.82 418 ASP A CA 1
ATOM 3309 C C . ASP A 1 426 ? 94.762 -0.029 12.111 1.00 32.36 418 ASP A C 1
ATOM 3310 O O . ASP A 1 426 ? 93.633 -0.444 11.720 1.00 30.91 418 ASP A O 1
ATOM 3315 N N . GLY A 1 427 ? 95.288 -0.298 13.313 1.00 31.74 419 GLY A N 1
ATOM 3316 C CA . GLY A 1 427 ? 94.641 -1.158 14.333 1.00 31.75 419 GLY A CA 1
ATOM 3317 C C . GLY A 1 427 ? 93.603 -0.450 15.158 1.00 33.79 419 GLY A C 1
ATOM 3318 O O . GLY A 1 427 ? 92.630 -1.087 15.645 1.00 40.94 419 GLY A O 1
ATOM 3319 N N . LEU A 1 428 ? 93.749 0.844 15.355 1.00 31.08 420 LEU A N 1
ATOM 3320 C CA . LEU A 1 428 ? 92.834 1.559 16.259 1.00 30.91 420 LEU A CA 1
ATOM 3321 C C . LEU A 1 428 ? 92.414 2.853 15.591 1.00 31.16 420 LEU A C 1
ATOM 3322 O O . LEU A 1 428 ? 92.831 3.933 16.005 1.00 30.83 420 LEU A O 1
ATOM 3327 N N . PRO A 1 429 ? 91.568 2.795 14.543 1.00 26.81 421 PRO A N 1
ATOM 3328 C CA . PRO A 1 429 ? 91.052 4.026 13.977 1.00 27.00 421 PRO A CA 1
ATOM 3329 C C . PRO A 1 429 ? 90.046 4.687 14.911 1.00 29.73 421 PRO A C 1
ATOM 3330 O O . PRO A 1 429 ? 89.599 5.734 14.586 1.00 37.73 421 PRO A O 1
ATOM 3334 N N . LEU A 1 430 ? 89.688 4.020 16.008 1.00 34.55 422 LEU A N 1
ATOM 3335 C CA . LEU A 1 430 ? 88.777 4.640 16.990 1.00 36.77 422 LEU A CA 1
ATOM 3336 C C . LEU A 1 430 ? 89.532 5.760 17.709 1.00 34.75 422 LEU A C 1
ATOM 3337 O O . LEU A 1 430 ? 90.520 5.488 18.394 1.00 31.70 422 LEU A O 1
ATOM 3342 N N . GLN A 1 431 ? 89.018 6.974 17.656 1.00 37.43 423 GLN A N 1
ATOM 3343 C CA . GLN A 1 431 ? 89.723 8.170 18.211 1.00 41.92 423 GLN A CA 1
ATOM 3344 C C . GLN A 1 431 ? 89.794 8.177 19.752 1.00 38.97 423 GLN A C 1
ATOM 3345 O O . GLN A 1 431 ? 90.750 8.747 20.269 1.00 34.63 423 GLN A O 1
ATOM 3351 N N . ASP A 1 432 ? 88.960 7.399 20.449 1.00 38.69 424 ASP A N 1
ATOM 3352 C CA A ASP A 1 432 ? 88.697 7.497 21.910 0.50 35.72 424 ASP A CA 1
ATOM 3353 C CA B ASP A 1 432 ? 88.687 7.504 21.910 0.50 36.86 424 ASP A CA 1
ATOM 3354 C C . ASP A 1 432 ? 89.847 6.952 22.772 1.00 35.05 424 ASP A C 1
ATOM 3355 O O . ASP A 1 432 ? 89.917 7.328 23.955 1.00 43.16 424 ASP A O 1
ATOM 3364 N N . VAL A 1 433 ? 90.745 6.113 22.240 1.00 26.14 425 VAL A N 1
ATOM 3365 C CA . VAL A 1 433 ? 91.818 5.443 23.037 1.00 24.28 425 VAL A CA 1
ATOM 3366 C C . VAL A 1 433 ? 93.165 6.203 22.931 1.00 20.73 425 VAL A C 1
ATOM 3367 O O . VAL A 1 433 ? 94.140 5.782 23.521 1.00 21.95 425 VAL A O 1
ATOM 3371 N N . TRP A 1 434 ? 93.198 7.269 22.154 1.00 22.43 426 TRP A N 1
ATOM 3372 C CA . TRP A 1 434 ? 94.466 7.985 21.825 1.00 21.56 426 TRP A CA 1
ATOM 3373 C C . TRP A 1 434 ? 94.699 9.126 22.807 1.00 21.46 426 TRP A C 1
ATOM 3374 O O . TRP A 1 434 ? 93.759 9.807 23.181 1.00 22.59 426 TRP A O 1
ATOM 3385 N N . ARG A 1 435 ? 95.950 9.301 23.211 1.00 21.63 427 ARG A N 1
ATOM 3386 C CA . ARG A 1 435 ? 96.431 10.435 24.032 1.00 22.42 427 ARG A CA 1
ATOM 3387 C C . ARG A 1 435 ? 97.608 11.073 23.305 1.00 21.55 427 ARG A C 1
ATOM 3388 O O . ARG A 1 435 ? 98.586 10.389 23.022 1.00 21.55 427 ARG A O 1
ATOM 3396 N N . ILE A 1 436 ? 97.562 12.375 23.120 1.00 18.41 428 ILE A N 1
ATOM 3397 C CA . ILE A 1 436 ? 98.628 13.074 22.366 1.00 17.24 428 ILE A CA 1
ATOM 3398 C C . ILE A 1 436 ? 99.357 13.957 23.352 1.00 16.68 428 ILE A C 1
ATOM 3399 O O . ILE A 1 436 ? 98.705 14.832 23.988 1.00 18.72 428 ILE A O 1
ATOM 3404 N N . TYR A 1 437 ? 100.667 13.807 23.431 1.00 15.18 429 TYR A N 1
ATOM 3405 C CA . TYR A 1 437 ? 101.500 14.581 24.357 1.00 15.10 429 TYR A CA 1
ATOM 3406 C C . TYR A 1 437 ? 102.330 15.559 23.539 1.00 15.33 429 TYR A C 1
ATOM 3407 O O . TYR A 1 437 ? 102.924 15.184 22.504 1.00 15.54 429 TYR A O 1
ATOM 3416 N N . SER A 1 438 ? 102.368 16.819 23.968 1.00 15.89 430 SER A N 1
ATOM 3417 C CA . SER A 1 438 ? 103.127 17.892 23.313 1.00 15.39 430 SER A CA 1
ATOM 3418 C C . SER A 1 438 ? 103.957 18.618 24.353 1.00 15.16 430 SER A C 1
ATOM 3419 O O . SER A 1 438 ? 103.691 18.505 25.509 1.00 15.71 430 SER A O 1
ATOM 3422 N N . GLY A 1 439 ? 104.913 19.406 23.932 1.00 14.24 431 GLY A N 1
ATOM 3423 C CA . GLY A 1 439 ? 105.767 20.124 24.890 1.00 16.12 431 GLY A CA 1
ATOM 3424 C C . GLY A 1 439 ? 106.472 19.202 25.853 1.00 16.77 431 GLY A C 1
ATOM 3425 O O . GLY A 1 439 ? 106.681 19.561 27.018 1.00 18.84 431 GLY A O 1
ATOM 3426 N N . ILE A 1 440 ? 106.907 18.043 25.352 1.00 17.75 432 ILE A N 1
ATOM 3427 C CA A ILE A 1 440 ? 107.575 16.991 26.154 0.50 16.72 432 ILE A CA 1
ATOM 3428 C CA B ILE A 1 440 ? 107.564 16.983 26.164 0.50 19.28 432 ILE A CA 1
ATOM 3429 C C . ILE A 1 440 ? 108.864 16.568 25.449 1.00 17.45 432 ILE A C 1
ATOM 3430 O O . ILE A 1 440 ? 108.895 16.457 24.206 1.00 18.10 432 ILE A O 1
ATOM 3439 N N . LEU A 1 441 ? 109.911 16.390 26.237 1.00 17.18 433 LEU A N 1
ATOM 3440 C CA . LEU A 1 441 ? 111.221 15.919 25.724 1.00 17.67 433 LEU A CA 1
ATOM 3441 C C . LEU A 1 441 ? 111.409 14.444 26.071 1.00 20.75 433 LEU A C 1
ATOM 3442 O O . LEU A 1 441 ? 111.937 13.732 25.189 1.00 19.60 433 LEU A O 1
ATOM 3447 N N . GLN A 1 442 ? 111.008 14.018 27.252 1.00 21.15 434 GLN A N 1
ATOM 3448 C CA . GLN A 1 442 ? 111.325 12.666 27.782 1.00 22.14 434 GLN A CA 1
ATOM 3449 C C . GLN A 1 442 ? 110.057 11.963 28.158 1.00 21.72 434 GLN A C 1
ATOM 3450 O O . GLN A 1 442 ? 109.232 12.501 28.914 1.00 24.94 434 GLN A O 1
ATOM 3456 N N . LEU A 1 443 ? 109.867 10.756 27.649 1.00 21.37 435 LEU A N 1
ATOM 3457 C CA . LEU A 1 443 ? 108.633 9.992 27.908 1.00 20.73 435 LEU A CA 1
ATOM 3458 C C . LEU A 1 443 ? 108.485 9.650 29.391 1.00 23.65 435 LEU A C 1
ATOM 3459 O O . LEU A 1 443 ? 107.327 9.506 29.817 1.00 23.79 435 LEU A O 1
ATOM 3464 N N . SER A 1 444 ? 109.613 9.524 30.099 1.00 26.41 436 SER A N 1
ATOM 3465 C CA . SER A 1 444 ? 109.639 9.190 31.552 1.00 32.45 436 SER A CA 1
ATOM 3466 C C . SER A 1 444 ? 109.010 10.332 32.348 1.00 33.12 436 SER A C 1
ATOM 3467 O O . SER A 1 444 ? 108.553 10.061 33.486 1.00 35.94 436 SER A O 1
ATOM 3470 N N . ASP A 1 445 ? 108.971 11.539 31.785 1.00 30.13 437 ASP A N 1
ATOM 3471 C CA . ASP A 1 445 ? 108.317 12.693 32.475 1.00 34.67 437 ASP A CA 1
ATOM 3472 C C . ASP A 1 445 ? 106.793 12.541 32.509 1.00 35.40 437 ASP A C 1
ATOM 3473 O O . ASP A 1 445 ? 106.184 13.300 33.272 1.00 40.28 437 ASP A O 1
ATOM 3478 N N . ILE A 1 446 ? 106.167 11.630 31.757 1.00 33.61 438 ILE A N 1
ATOM 3479 C CA . ILE A 1 446 ? 104.677 11.524 31.705 1.00 34.94 438 ILE A CA 1
ATOM 3480 C C . ILE A 1 446 ? 104.211 10.712 32.911 1.00 38.39 438 ILE A C 1
ATOM 3481 O O . ILE A 1 446 ? 104.655 9.567 33.071 1.00 35.28 438 ILE A O 1
ATOM 3486 N N . THR A 1 447 ? 103.307 11.288 33.692 1.00 42.52 439 THR A N 1
ATOM 3487 C CA . THR A 1 447 ? 102.660 10.609 34.834 1.00 43.68 439 THR A CA 1
ATOM 3488 C C . THR A 1 447 ? 101.165 10.653 34.591 1.00 47.08 439 THR A C 1
ATOM 3489 O O . THR A 1 447 ? 100.727 11.332 33.628 1.00 38.24 439 THR A O 1
ATOM 3493 N N . LYS A 1 448 ? 100.398 10.009 35.464 1.00 47.96 440 LYS A N 1
ATOM 3494 C CA . LYS A 1 448 ? 98.926 10.001 35.305 1.00 47.66 440 LYS A CA 1
ATOM 3495 C C . LYS A 1 448 ? 98.411 11.444 35.386 1.00 47.80 440 LYS A C 1
ATOM 3496 O O . LYS A 1 448 ? 97.291 11.673 34.907 1.00 52.67 440 LYS A O 1
ATOM 3502 N N . ASP A 1 449 ? 99.224 12.387 35.888 1.00 46.10 441 ASP A N 1
ATOM 3503 C CA . ASP A 1 449 ? 98.865 13.823 36.061 1.00 48.03 441 ASP A CA 1
ATOM 3504 C C . ASP A 1 449 ? 99.212 14.691 34.846 1.00 43.04 441 ASP A C 1
ATOM 3505 O O . ASP A 1 449 ? 98.729 15.827 34.812 1.00 39.78 441 ASP A O 1
ATOM 3510 N N . THR A 1 450 ? 100.087 14.239 33.941 1.00 40.20 442 THR A N 1
ATOM 3511 C CA . THR A 1 450 ? 100.575 15.051 32.789 1.00 37.42 442 THR A CA 1
ATOM 3512 C C . THR A 1 450 ? 99.391 15.305 31.869 1.00 32.26 442 THR A C 1
ATOM 3513 O O . THR A 1 450 ? 98.662 14.372 31.536 1.00 30.97 442 THR A O 1
ATOM 3517 N N . PRO A 1 451 ? 99.102 16.563 31.482 1.00 30.77 443 PRO A N 1
ATOM 3518 C CA . PRO A 1 451 ? 97.986 16.797 30.576 1.00 31.80 443 PRO A CA 1
ATOM 3519 C C . PRO A 1 451 ? 98.264 16.141 29.216 1.00 28.57 443 PRO A C 1
ATOM 3520 O O . PRO A 1 451 ? 99.436 16.037 28.876 1.00 27.51 443 PRO A O 1
ATOM 3524 N N . PHE A 1 452 ? 97.203 15.782 28.497 1.00 26.15 444 PHE A N 1
ATOM 3525 C CA . PHE A 1 452 ? 97.306 15.316 27.094 1.00 26.16 444 PHE A CA 1
ATOM 3526 C C . PHE A 1 452 ? 96.140 15.861 26.287 1.00 25.08 444 PHE A C 1
ATOM 3527 O O . PHE A 1 452 ? 95.065 16.233 26.862 1.00 25.48 444 PHE A O 1
ATOM 3535 N N . SER A 1 453 ? 96.315 15.929 24.979 1.00 21.25 445 SER A N 1
ATOM 3536 C CA . SER A 1 453 ? 95.251 16.276 24.022 1.00 20.10 445 SER A CA 1
ATOM 3537 C C . SER A 1 453 ? 94.503 14.996 23.668 1.00 20.33 445 SER A C 1
ATOM 3538 O O . SER A 1 453 ? 95.088 13.890 23.671 1.00 19.22 445 SER A O 1
ATOM 3541 N N . GLN A 1 454 ? 93.226 15.148 23.383 1.00 19.54 446 GLN A N 1
ATOM 3542 C CA . GLN A 1 454 ? 92.343 14.064 22.958 1.00 20.20 446 GLN A CA 1
ATOM 3543 C C . GLN A 1 454 ? 91.922 14.366 21.535 1.00 19.28 446 GLN A C 1
ATOM 3544 O O . GLN A 1 454 ? 91.968 15.524 21.046 1.00 19.59 446 GLN A O 1
ATOM 3550 N N . ILE A 1 455 ? 91.567 13.331 20.810 1.00 19.80 447 ILE A N 1
ATOM 3551 C CA . ILE A 1 455 ? 91.241 13.490 19.388 1.00 19.31 447 ILE A CA 1
ATOM 3552 C C . ILE A 1 455 ? 89.742 13.760 19.298 1.00 23.84 447 ILE A C 1
ATOM 3553 O O . ILE A 1 455 ? 88.943 13.003 19.952 1.00 25.03 447 ILE A O 1
ATOM 3558 N N . LYS A 1 456 ? 89.401 14.707 18.450 1.00 21.15 448 LYS A N 1
ATOM 3559 C CA . LYS A 1 456 ? 88.019 15.058 18.043 1.00 24.69 448 LYS A CA 1
ATOM 3560 C C . LYS A 1 456 ? 87.705 14.475 16.674 1.00 26.20 448 LYS A C 1
ATOM 3561 O O . LYS A 1 456 ? 86.522 14.109 16.390 1.00 25.69 448 LYS A O 1
ATOM 3567 N N . GLU A 1 457 ? 88.685 14.460 15.782 1.00 23.31 449 GLU A N 1
ATOM 3568 C CA . GLU A 1 457 ? 88.476 13.914 14.431 1.00 24.85 449 GLU A CA 1
ATOM 3569 C C . GLU A 1 457 ? 89.770 13.307 13.919 1.00 21.70 449 GLU A C 1
ATOM 3570 O O . GLU A 1 457 ? 90.815 13.967 14.087 1.00 20.78 449 GLU A O 1
ATOM 3576 N N . ILE A 1 458 ? 89.682 12.176 13.237 1.00 22.86 450 ILE A N 1
ATOM 3577 C CA . ILE A 1 458 ? 90.794 11.631 12.411 1.00 22.05 450 ILE A CA 1
ATOM 3578 C C . ILE A 1 458 ? 90.378 11.754 10.968 1.00 24.03 450 ILE A C 1
ATOM 3579 O O . ILE A 1 458 ? 89.275 11.225 10.595 1.00 24.93 450 ILE A O 1
ATOM 3584 N N . ILE A 1 459 ? 91.196 12.389 10.165 1.00 20.65 451 ILE A N 1
ATOM 3585 C CA . ILE A 1 459 ? 90.978 12.531 8.715 1.00 21.19 451 ILE A CA 1
ATOM 3586 C C . ILE A 1 459 ? 92.097 11.758 8.030 1.00 23.06 451 ILE A C 1
ATOM 3587 O O . ILE A 1 459 ? 93.171 12.339 7.846 1.00 21.46 451 ILE A O 1
ATOM 3592 N N . ILE A 1 460 ? 91.805 10.536 7.598 1.00 22.81 452 ILE A N 1
ATOM 3593 C CA . ILE A 1 460 ? 92.766 9.683 6.841 1.00 24.68 452 ILE A CA 1
ATOM 3594 C C . ILE A 1 460 ? 92.543 10.008 5.373 1.00 26.15 452 ILE A C 1
ATOM 3595 O O . ILE A 1 460 ? 91.367 10.071 4.962 1.00 25.85 452 ILE A O 1
ATOM 3600 N N . HIS A 1 461 ? 93.592 10.208 4.580 1.00 23.94 453 HIS A N 1
ATOM 3601 C CA . HIS A 1 461 ? 93.504 10.481 3.130 1.00 26.12 453 HIS A CA 1
ATOM 3602 C C . HIS A 1 461 ? 92.599 9.465 2.406 1.00 28.28 453 HIS A C 1
ATOM 3603 O O . HIS A 1 461 ? 92.732 8.269 2.668 1.00 25.77 453 HIS A O 1
ATOM 3610 N N . GLN A 1 462 ? 91.708 9.975 1.548 1.00 32.70 454 GLN A N 1
ATOM 3611 C CA . GLN A 1 462 ? 90.623 9.210 0.866 1.00 34.45 454 GLN A CA 1
ATOM 3612 C C . GLN A 1 462 ? 91.212 8.025 0.096 1.00 36.71 454 GLN A C 1
ATOM 3613 O O . GLN A 1 462 ? 90.531 7.000 0.026 1.00 37.30 454 GLN A O 1
ATOM 3619 N N . ASN A 1 463 ? 92.435 8.137 -0.415 1.00 32.80 455 ASN A N 1
ATOM 3620 C CA . ASN A 1 463 ? 93.046 7.101 -1.296 1.00 31.88 455 ASN A CA 1
ATOM 3621 C C . ASN A 1 463 ? 94.026 6.196 -0.531 1.00 31.22 455 ASN A C 1
ATOM 3622 O O . ASN A 1 463 ? 94.695 5.340 -1.187 1.00 29.09 455 ASN A O 1
ATOM 3627 N N . TYR A 1 464 ? 94.129 6.338 0.789 1.00 30.01 456 TYR A N 1
ATOM 3628 C CA . TYR A 1 464 ? 95.022 5.491 1.609 1.00 27.31 456 TYR A CA 1
ATOM 3629 C C . TYR A 1 464 ? 94.385 4.113 1.756 1.00 31.86 456 TYR A C 1
ATOM 3630 O O . TYR A 1 464 ? 93.181 4.021 2.062 1.00 28.69 456 TYR A O 1
ATOM 3639 N N . LYS A 1 465 ? 95.165 3.053 1.614 1.00 28.87 457 LYS A N 1
ATOM 3640 C CA . LYS A 1 465 ? 94.656 1.703 1.930 1.00 31.66 457 LYS A CA 1
ATOM 3641 C C . LYS A 1 465 ? 95.567 1.076 2.968 1.00 31.30 457 LYS A C 1
ATOM 3642 O O . LYS A 1 465 ? 96.808 1.078 2.768 1.00 33.52 457 LYS A O 1
ATOM 3648 N N . VAL A 1 466 ? 94.950 0.549 4.010 1.00 30.02 458 VAL A N 1
ATOM 3649 C CA . VAL A 1 466 ? 95.625 -0.185 5.108 1.00 35.45 458 VAL A CA 1
ATOM 3650 C C . VAL A 1 466 ? 96.621 -1.128 4.452 1.00 39.72 458 VAL A C 1
ATOM 3651 O O . VAL A 1 466 ? 96.259 -1.728 3.425 1.00 44.24 458 VAL A O 1
ATOM 3655 N N . SER A 1 467 ? 97.848 -1.132 4.969 1.00 42.16 459 SER A N 1
ATOM 3656 C CA . SER A 1 467 ? 98.950 -2.061 4.624 1.00 43.00 459 SER A CA 1
ATOM 3657 C C . SER A 1 467 ? 99.690 -1.593 3.369 1.00 43.36 459 SER A C 1
ATOM 3658 O O . SER A 1 467 ? 100.777 -2.115 3.121 1.00 46.17 459 SER A O 1
ATOM 3661 N N . GLU A 1 468 ? 99.165 -0.597 2.651 1.00 35.71 460 GLU A N 1
ATOM 3662 C CA . GLU A 1 468 ? 99.797 -0.050 1.421 1.00 37.67 460 GLU A CA 1
ATOM 3663 C C . GLU A 1 468 ? 100.452 1.288 1.780 1.00 32.03 460 GLU A C 1
ATOM 3664 O O . GLU A 1 468 ? 100.029 1.911 2.775 1.00 33.02 460 GLU A O 1
ATOM 3670 N N . GLY A 1 469 ? 101.465 1.705 1.028 1.00 29.24 461 GLY A N 1
ATOM 3671 C CA . GLY A 1 469 ? 102.283 2.886 1.375 1.00 28.36 461 GLY A CA 1
ATOM 3672 C C . GLY A 1 469 ? 101.816 4.173 0.728 1.00 27.19 461 GLY A C 1
ATOM 3673 O O . GLY A 1 469 ? 102.359 5.259 1.081 1.00 27.81 461 GLY A O 1
ATOM 3674 N N . ASN A 1 470 ? 100.893 4.125 -0.233 1.00 24.61 462 ASN A N 1
ATOM 3675 C CA . ASN A 1 470 ? 100.490 5.373 -0.903 1.00 23.99 462 ASN A CA 1
ATOM 3676 C C . ASN A 1 470 ? 99.604 6.216 0.065 1.00 20.01 462 ASN A C 1
ATOM 3677 O O . ASN A 1 470 ? 98.769 5.703 0.784 1.00 22.99 462 ASN A O 1
ATOM 3682 N N . HIS A 1 471 ? 99.811 7.505 0.022 1.00 22.53 463 HIS A N 1
ATOM 3683 C CA . HIS A 1 471 ? 98.920 8.505 0.682 1.00 22.55 463 HIS A CA 1
ATOM 3684 C C . HIS A 1 471 ? 98.948 8.314 2.198 1.00 21.18 463 HIS A C 1
ATOM 3685 O O . HIS A 1 471 ? 97.908 8.310 2.856 1.00 18.88 463 HIS A O 1
ATOM 3692 N N . ASP A 1 472 ? 100.143 8.044 2.744 1.00 18.57 464 ASP A N 1
ATOM 3693 C CA . ASP A 1 472 ? 100.285 7.739 4.182 1.00 17.25 464 ASP A CA 1
ATOM 3694 C C . ASP A 1 472 ? 100.305 9.048 4.971 1.00 17.55 464 ASP A C 1
ATOM 3695 O O . ASP A 1 472 ? 101.391 9.603 5.285 1.00 17.55 464 ASP A O 1
ATOM 3700 N N . ILE A 1 473 ? 99.104 9.580 5.199 1.00 17.70 465 ILE A N 1
ATOM 3701 C CA . ILE A 1 473 ? 98.952 10.968 5.715 1.00 17.18 465 ILE A CA 1
ATOM 3702 C C . ILE A 1 473 ? 97.573 11.035 6.356 1.00 18.09 465 ILE A C 1
ATOM 3703 O O . ILE A 1 473 ? 96.564 10.483 5.843 1.00 17.79 465 ILE A O 1
ATOM 3708 N N . ALA A 1 474 ? 97.543 11.596 7.542 1.00 17.29 466 ALA A N 1
ATOM 3709 C CA . ALA A 1 474 ? 96.333 11.801 8.346 1.00 14.97 466 ALA A CA 1
ATOM 3710 C C . ALA A 1 474 ? 96.433 13.118 9.090 1.00 18.05 466 ALA A C 1
ATOM 3711 O O . ALA A 1 474 ? 97.510 13.530 9.581 1.00 16.59 466 ALA A O 1
ATOM 3713 N N . LEU A 1 475 ? 95.275 13.754 9.213 1.00 16.83 467 LEU A N 1
ATOM 3714 C CA . LEU A 1 475 ? 95.114 14.963 10.037 1.00 17.76 467 LEU A CA 1
ATOM 3715 C C . LEU A 1 475 ? 94.371 14.568 11.277 1.00 17.76 467 LEU A C 1
ATOM 3716 O O . LEU A 1 475 ? 93.378 13.761 11.234 1.00 19.70 467 LEU A O 1
ATOM 3721 N N . ILE A 1 476 ? 94.814 15.111 12.399 1.00 16.28 468 ILE A N 1
ATOM 3722 C CA . ILE A 1 476 ? 94.172 14.886 13.698 1.00 16.80 468 ILE A CA 1
ATOM 3723 C C . ILE A 1 476 ? 93.679 16.226 14.155 1.00 17.42 468 ILE A C 1
ATOM 3724 O O . ILE A 1 476 ? 94.478 17.157 14.309 1.00 15.80 468 ILE A O 1
ATOM 3729 N N . LYS A 1 477 ? 92.381 16.322 14.450 1.00 16.27 469 LYS A N 1
ATOM 3730 C CA . LYS A 1 477 ? 91.818 17.550 15.041 1.00 16.58 469 LYS A CA 1
ATOM 3731 C C . LYS A 1 477 ? 91.697 17.309 16.510 1.00 16.22 469 LYS A C 1
ATOM 3732 O O . LYS A 1 477 ? 91.161 16.266 16.900 1.00 17.93 469 LYS A O 1
ATOM 3738 N N . LEU A 1 478 ? 92.284 18.195 17.324 1.00 17.53 470 LEU A N 1
ATOM 3739 C CA . LEU A 1 478 ? 92.269 18.030 18.782 1.00 17.73 470 LEU A CA 1
ATOM 3740 C C . LEU A 1 478 ? 90.926 18.531 19.357 1.00 16.22 470 LEU A C 1
ATOM 3741 O O . LEU A 1 478 ? 90.336 19.393 18.804 1.00 19.78 470 LEU A O 1
ATOM 3746 N N . GLN A 1 479 ? 90.557 17.986 20.494 1.00 20.09 471 GLN A N 1
ATOM 3747 C CA . GLN A 1 479 ? 89.283 18.424 21.121 1.00 21.28 471 GLN A CA 1
ATOM 3748 C C . GLN A 1 479 ? 89.442 19.839 21.676 1.00 21.79 471 GLN A C 1
ATOM 3749 O O . GLN A 1 479 ? 88.414 20.582 21.730 1.00 20.59 471 GLN A O 1
ATOM 3755 N N . ALA A 1 480 ? 90.648 20.233 22.090 1.00 18.07 472 ALA A N 1
ATOM 3756 C CA . ALA A 1 480 ? 90.936 21.560 22.651 1.00 17.74 472 ALA A CA 1
ATOM 3757 C C . ALA A 1 480 ? 92.128 22.137 21.910 1.00 18.73 472 ALA A C 1
ATOM 3758 O O . ALA A 1 480 ? 93.117 21.403 21.657 1.00 16.63 472 ALA A O 1
ATOM 3760 N N . PRO A 1 481 ? 92.142 23.451 21.628 1.00 15.03 473 PRO A N 1
ATOM 3761 C CA . PRO A 1 481 ? 93.336 24.056 21.061 1.00 16.84 473 PRO A CA 1
ATOM 3762 C C . PRO A 1 481 ? 94.443 24.007 22.106 1.00 16.54 473 PRO A C 1
ATOM 3763 O O . PRO A 1 481 ? 94.214 24.050 23.318 1.00 19.67 473 PRO A O 1
ATOM 3767 N N . LEU A 1 482 ? 95.661 23.954 21.590 1.00 15.22 474 LEU A N 1
ATOM 3768 C CA . LEU A 1 482 ? 96.891 24.096 22.371 1.00 15.79 474 LEU A CA 1
ATOM 3769 C C . LEU A 1 482 ? 97.329 25.554 22.300 1.00 15.29 474 LEU A C 1
ATOM 3770 O O . LEU A 1 482 ? 97.250 26.185 21.254 1.00 17.47 474 LEU A O 1
ATOM 3775 N N . GLN A 1 483 ? 97.855 26.063 23.414 1.00 15.86 475 GLN A N 1
ATOM 3776 C CA . GLN A 1 483 ? 98.461 27.399 23.450 1.00 17.38 475 GLN A CA 1
ATOM 3777 C C . GLN A 1 483 ? 99.938 27.323 23.102 1.00 16.00 475 GLN A C 1
ATOM 3778 O O . GLN A 1 483 ? 100.607 26.354 23.560 1.00 23.35 475 GLN A O 1
ATOM 3784 N N . TYR A 1 484 ? 100.427 28.258 22.367 1.00 14.34 476 TYR A N 1
ATOM 3785 C CA . TYR A 1 484 ? 101.855 28.207 21.954 1.00 15.42 476 TYR A CA 1
ATOM 3786 C C . TYR A 1 484 ? 102.791 28.691 23.070 1.00 17.56 476 TYR A C 1
ATOM 3787 O O . TYR A 1 484 ? 102.517 29.671 23.779 1.00 17.74 476 TYR A O 1
ATOM 3796 N N . THR A 1 485 ? 103.909 27.998 23.247 1.00 15.01 477 THR A N 1
ATOM 3797 C CA . THR A 1 485 ? 105.035 28.398 24.114 1.00 14.08 477 THR A CA 1
ATOM 3798 C C . THR A 1 485 ? 106.309 28.167 23.306 1.00 13.82 477 THR A C 1
ATOM 3799 O O . THR A 1 485 ? 106.265 27.591 22.196 1.00 13.90 477 THR A O 1
ATOM 3803 N N . GLU A 1 486 ? 107.451 28.555 23.862 1.00 14.51 478 GLU A N 1
ATOM 3804 C CA . GLU A 1 486 ? 108.741 28.240 23.213 1.00 13.91 478 GLU A CA 1
ATOM 3805 C C . GLU A 1 486 ? 108.908 26.720 23.138 1.00 14.08 478 GLU A C 1
ATOM 3806 O O . GLU A 1 486 ? 109.686 26.281 22.286 1.00 14.92 478 GLU A O 1
ATOM 3812 N N . PHE A 1 487 ? 108.262 25.949 23.967 1.00 12.36 479 PHE A N 1
ATOM 3813 C CA . PHE A 1 487 ? 108.446 24.474 23.952 1.00 12.70 479 PHE A CA 1
ATOM 3814 C C . PHE A 1 487 ? 107.338 23.753 23.184 1.00 13.54 479 PHE A C 1
ATOM 3815 O O . PHE A 1 487 ? 107.461 22.511 23.009 1.00 14.44 479 PHE A O 1
ATOM 3823 N N . GLN A 1 488 ? 106.338 24.450 22.657 1.00 13.01 480 GLN A N 1
ATOM 3824 C CA . GLN A 1 488 ? 105.144 23.800 22.053 1.00 12.93 480 GLN A CA 1
ATOM 3825 C C . GLN A 1 488 ? 104.646 24.779 21.028 1.00 11.61 480 GLN A C 1
ATOM 3826 O O . GLN A 1 488 ? 103.927 25.764 21.414 1.00 12.66 480 GLN A O 1
ATOM 3832 N N . LYS A 1 489 ? 104.937 24.644 19.776 1.00 11.79 481 LYS A N 1
ATOM 3833 C CA . LYS A 1 489 ? 104.481 25.568 18.749 1.00 12.98 481 LYS A CA 1
ATOM 3834 C C . LYS A 1 489 ? 104.562 24.922 17.387 1.00 12.99 481 LYS A C 1
ATOM 3835 O O . LYS A 1 489 ? 105.237 23.885 17.268 1.00 12.56 481 LYS A O 1
ATOM 3841 N N . PRO A 1 490 ? 103.896 25.420 16.356 1.00 11.80 482 PRO A N 1
ATOM 3842 C CA . PRO A 1 490 ? 103.766 24.680 15.126 1.00 13.65 482 PRO A CA 1
ATOM 3843 C C . PRO A 1 490 ? 104.963 24.782 14.199 1.00 13.10 482 PRO A C 1
ATOM 3844 O O . PRO A 1 490 ? 105.824 25.624 14.357 1.00 13.39 482 PRO A O 1
ATOM 3848 N N . ILE A 1 491 ? 104.983 23.861 13.245 1.00 12.51 483 ILE A N 1
ATOM 3849 C CA . ILE A 1 491 ? 105.920 23.872 12.094 1.00 13.31 483 ILE A CA 1
ATOM 3850 C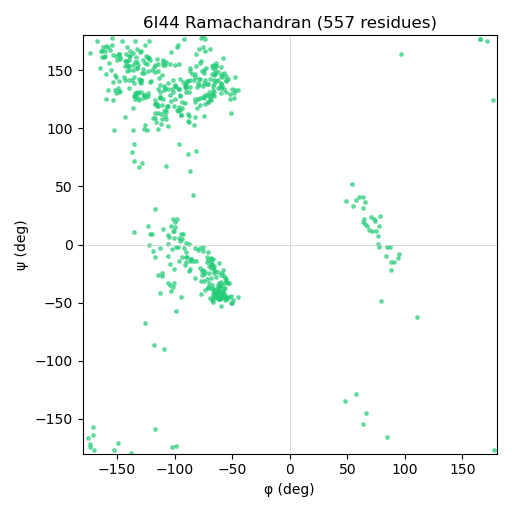 C . ILE A 1 491 ? 105.213 24.431 10.878 1.00 12.98 483 ILE A C 1
ATOM 3851 O O . ILE A 1 491 ? 104.067 24.120 10.658 1.00 15.37 483 ILE A O 1
ATOM 3856 N N . CYS A 1 492 ? 105.862 25.282 10.108 1.00 14.58 484 CYS A N 1
ATOM 3857 C CA . CYS A 1 492 ? 105.283 25.820 8.880 1.00 16.37 484 CYS A CA 1
ATOM 3858 C C . CYS A 1 492 ? 105.296 24.761 7.779 1.00 16.98 484 CYS A C 1
ATOM 3859 O O . CYS A 1 492 ? 106.250 23.950 7.743 1.00 15.44 484 CYS A O 1
ATOM 3862 N N . LEU A 1 493 ? 104.342 24.817 6.874 1.00 19.62 485 LEU A N 1
ATOM 3863 C CA . LEU A 1 493 ? 104.245 23.872 5.751 1.00 19.41 485 LEU A CA 1
ATOM 3864 C C . LEU A 1 493 ? 104.898 24.479 4.527 1.00 23.90 485 LEU A C 1
ATOM 3865 O O . LEU A 1 493 ? 105.023 25.690 4.380 1.00 24.43 485 LEU A O 1
ATOM 3870 N N . PRO A 1 494 ? 105.365 23.651 3.589 1.00 23.37 486 PRO A N 1
ATOM 3871 C CA . PRO A 1 494 ? 105.951 24.176 2.360 1.00 29.84 486 PRO A CA 1
ATOM 3872 C C . PRO A 1 494 ? 104.844 24.819 1.505 1.00 36.23 486 PRO A C 1
ATOM 3873 O O . PRO A 1 494 ? 103.675 24.667 1.807 1.00 38.68 486 PRO A O 1
ATOM 3877 N N . SER A 1 495 ? 105.215 25.553 0.465 1.00 45.85 487 SER A N 1
ATOM 3878 C CA . SER A 1 495 ? 104.274 26.362 -0.357 1.00 52.55 487 SER A CA 1
ATOM 3879 C C . SER A 1 495 ? 103.179 25.484 -0.998 1.00 50.93 487 SER A C 1
ATOM 3880 O O . SER A 1 495 ? 103.517 24.473 -1.667 1.00 53.69 487 SER A O 1
ATOM 3883 N N . ILE A 1 502 ? 117.286 20.492 -3.908 1.00 55.64 494 ILE A N 1
ATOM 3884 C CA . ILE A 1 502 ? 116.808 21.778 -3.315 1.00 48.70 494 ILE A CA 1
ATOM 3885 C C . ILE A 1 502 ? 117.180 21.828 -1.812 1.00 45.24 494 ILE A C 1
ATOM 3886 O O . ILE A 1 502 ? 118.059 22.662 -1.505 1.00 47.76 494 ILE A O 1
ATOM 3891 N N . TYR A 1 503 ? 116.710 20.953 -0.899 1.00 32.77 495 TYR A N 1
ATOM 3892 C CA . TYR A 1 503 ? 117.036 21.125 0.551 1.00 30.91 495 TYR A CA 1
ATOM 3893 C C . TYR A 1 503 ? 118.308 20.411 0.983 1.00 29.35 495 TYR A C 1
ATOM 3894 O O . TYR A 1 503 ? 118.420 19.212 0.698 1.00 28.64 495 TYR A O 1
ATOM 3903 N N . THR A 1 504 ? 119.158 21.052 1.773 1.00 28.51 496 THR A N 1
ATOM 3904 C CA . THR A 1 504 ? 120.487 20.478 2.130 1.00 27.69 496 THR A CA 1
ATOM 3905 C C . THR A 1 504 ? 120.696 20.333 3.634 1.00 25.71 496 THR A C 1
ATOM 3906 O O . THR A 1 504 ? 121.795 19.845 4.065 1.00 26.45 496 THR A O 1
ATOM 3910 N N . ASN A 1 505 ? 119.720 20.732 4.460 1.00 23.05 497 ASN A N 1
ATOM 3911 C CA . ASN A 1 505 ? 119.890 20.664 5.931 1.00 22.19 497 ASN A CA 1
ATOM 3912 C C . ASN A 1 505 ? 118.596 20.130 6.541 1.00 25.12 497 ASN A C 1
ATOM 3913 O O . ASN A 1 505 ? 117.762 20.897 7.090 1.00 21.93 497 ASN A O 1
ATOM 3918 N N . CYS A 1 506 ? 118.441 18.819 6.474 1.00 21.41 498 CYS A N 1
ATOM 3919 C CA . CYS A 1 506 ? 117.195 18.123 6.873 1.00 19.81 498 CYS A CA 1
ATOM 3920 C C . CYS A 1 506 ? 117.446 17.264 8.098 1.00 17.71 498 CYS A C 1
ATOM 3921 O O . CYS A 1 506 ? 118.487 16.607 8.224 1.00 19.07 498 CYS A O 1
ATOM 3924 N N . TRP A 1 507 ? 116.448 17.200 8.978 1.00 16.40 499 TRP A N 1
ATOM 3925 C CA . TRP A 1 507 ? 116.502 16.515 10.263 1.00 15.73 499 TRP A CA 1
ATOM 3926 C C . TRP A 1 507 ? 115.217 15.713 10.466 1.00 14.21 499 TRP A C 1
ATOM 3927 O O . TRP A 1 507 ? 114.158 16.143 10.042 1.00 15.32 499 TRP A O 1
ATOM 3938 N N . VAL A 1 508 ? 115.383 14.569 11.090 1.00 13.85 500 VAL A N 1
ATOM 3939 C CA A VAL A 1 508 ? 114.227 13.686 11.465 0.50 12.78 500 VAL A CA 1
ATOM 3940 C CA B VAL A 1 508 ? 114.267 13.660 11.463 0.50 14.11 500 VAL A CA 1
ATOM 3941 C C . VAL A 1 508 ? 114.305 13.416 12.958 1.00 13.13 500 VAL A C 1
ATOM 3942 O O . VAL A 1 508 ? 115.396 13.219 13.499 1.00 13.46 500 VAL A O 1
ATOM 3949 N N . THR A 1 509 ? 113.162 13.415 13.644 1.00 13.31 501 THR A N 1
ATOM 3950 C CA . THR A 1 509 ? 113.127 13.318 15.101 1.00 12.63 501 THR A CA 1
ATOM 3951 C C . THR A 1 509 ? 112.106 12.276 15.550 1.00 12.00 501 THR A C 1
ATOM 3952 O O . THR A 1 509 ? 111.118 12.043 14.829 1.00 12.14 501 THR A O 1
ATOM 3956 N N . GLY A 1 510 ? 112.269 11.750 16.730 1.00 11.36 502 GLY A N 1
ATOM 3957 C CA . GLY A 1 510 ? 111.249 10.876 17.315 1.00 11.72 502 GLY A CA 1
ATOM 3958 C C . GLY A 1 510 ? 111.757 10.087 18.492 1.00 11.39 502 GLY A C 1
ATOM 3959 O O . GLY A 1 510 ? 112.982 10.106 18.813 1.00 13.73 502 GLY A O 1
ATOM 3960 N N . TRP A 1 511 ? 110.870 9.334 19.094 1.00 12.41 503 TRP A N 1
ATOM 3961 C CA . TRP A 1 511 ? 111.150 8.429 20.236 1.00 13.90 503 TRP A CA 1
ATOM 3962 C C . TRP A 1 511 ? 111.219 6.952 19.756 1.00 13.20 503 TRP A C 1
ATOM 3963 O O . TRP A 1 511 ? 111.172 6.085 20.610 1.00 16.31 503 TRP A O 1
ATOM 3974 N N . GLY A 1 512 ? 111.349 6.743 18.476 1.00 13.14 504 GLY A N 1
ATOM 3975 C CA . GLY A 1 512 ? 111.343 5.364 17.939 1.00 14.44 504 GLY A CA 1
ATOM 3976 C C . GLY A 1 512 ? 112.621 4.624 18.231 1.00 14.84 504 GLY A C 1
ATOM 3977 O O . GLY A 1 512 ? 113.587 5.119 18.847 1.00 14.97 504 GLY A O 1
ATOM 3978 N N . PHE A 1 513 ? 112.604 3.364 17.813 1.00 14.91 505 PHE A N 1
ATOM 3979 C CA . PHE A 1 513 ? 113.772 2.471 18.002 1.00 15.37 505 PHE A CA 1
ATOM 3980 C C . PHE A 1 513 ? 115.073 3.101 17.586 1.00 13.64 505 PHE A C 1
ATOM 3981 O O . PHE A 1 513 ? 115.160 3.706 16.542 1.00 15.24 505 PHE A O 1
ATOM 3989 N N . SER A 1 514 ? 116.153 2.789 18.326 1.00 15.98 506 SER A N 1
ATOM 3990 C CA . SER A 1 514 ? 117.496 3.234 17.946 1.00 16.98 506 SER A CA 1
ATOM 3991 C C . SER A 1 514 ? 118.277 2.104 17.254 1.00 15.17 506 SER A C 1
ATOM 3992 O O . SER A 1 514 ? 119.455 2.318 16.893 1.00 17.42 506 SER A O 1
ATOM 3995 N N . ALA A 1 515 ? 117.569 1.024 16.903 1.00 14.88 507 ALA A N 1
ATOM 3996 C CA . ALA A 1 515 ? 118.135 -0.071 16.080 1.00 15.36 507 ALA A CA 1
ATOM 3997 C C . ALA A 1 515 ? 116.945 -0.754 15.444 1.00 14.97 507 ALA A C 1
ATOM 3998 O O . ALA A 1 515 ? 115.860 -0.704 16.012 1.00 14.71 507 ALA A O 1
ATOM 4000 N N . GLU A 1 516 ? 117.151 -1.425 14.330 1.00 16.16 508 GLU A N 1
ATOM 4001 C CA . GLU A 1 516 ? 116.033 -2.083 13.654 1.00 15.84 508 GLU A CA 1
ATOM 4002 C C . GLU A 1 516 ? 115.303 -3.037 14.593 1.00 17.25 508 GLU A C 1
ATOM 4003 O O . GLU A 1 516 ? 114.048 -3.037 14.607 1.00 18.21 508 GLU A O 1
ATOM 4009 N N . ALA A 1 517 ? 115.989 -3.822 15.352 1.00 17.11 509 ALA A N 1
ATOM 4010 C CA . ALA A 1 517 ? 115.359 -4.663 16.391 1.00 16.17 509 ALA A CA 1
ATOM 4011 C C . ALA A 1 517 ? 115.720 -4.030 17.719 1.00 18.51 509 ALA A C 1
ATOM 4012 O O . ALA A 1 517 ? 116.613 -4.486 18.479 1.00 17.26 509 ALA A O 1
ATOM 4014 N N . GLY A 1 518 ? 115.138 -2.835 17.896 1.00 19.55 510 GLY A N 1
ATOM 4015 C CA . GLY A 1 518 ? 115.537 -1.946 18.991 1.00 18.84 510 GLY A CA 1
ATOM 4016 C C . GLY A 1 518 ? 114.376 -1.711 19.947 1.00 19.81 510 GLY A C 1
ATOM 4017 O O . GLY A 1 518 ? 113.423 -2.505 20.018 1.00 19.15 510 GLY A O 1
ATOM 4018 N N . GLU A 1 519 ? 114.490 -0.613 20.695 1.00 18.13 511 GLU A N 1
ATOM 4019 C CA . GLU A 1 519 ? 113.536 -0.231 21.732 1.00 20.04 511 GLU A CA 1
ATOM 4020 C C . GLU A 1 519 ? 113.201 1.251 21.595 1.00 18.68 511 GLU A C 1
ATOM 4021 O O . GLU A 1 519 ? 114.076 2.009 21.232 1.00 17.99 511 GLU A O 1
ATOM 4027 N N . ILE A 1 520 ? 112.032 1.621 22.125 1.00 18.99 512 ILE A N 1
ATOM 4028 C CA . ILE A 1 520 ? 111.590 3.047 22.234 1.00 19.66 512 ILE A CA 1
ATOM 4029 C C . ILE A 1 520 ? 112.615 3.810 23.090 1.00 20.53 512 ILE A C 1
ATOM 4030 O O . ILE A 1 520 ? 113.144 3.289 24.096 1.00 20.57 512 ILE A O 1
ATOM 4035 N N . GLN A 1 521 ? 112.945 5.043 22.678 1.00 17.68 513 GLN A N 1
ATOM 4036 C CA . GLN A 1 521 ? 113.937 5.911 23.352 1.00 18.64 513 GLN A CA 1
ATOM 4037 C C . GLN A 1 521 ? 113.218 6.870 24.291 1.00 20.76 513 GLN A C 1
ATOM 4038 O O . GLN A 1 521 ? 112.156 7.394 23.947 1.00 20.95 513 GLN A O 1
ATOM 4044 N N . ASN A 1 522 ? 113.719 7.012 25.497 1.00 19.45 514 ASN A N 1
ATOM 4045 C CA . ASN A 1 522 ? 113.129 7.922 26.492 1.00 21.43 514 ASN A CA 1
ATOM 4046 C C . ASN A 1 522 ? 113.284 9.365 26.025 1.00 19.99 514 ASN A C 1
ATOM 4047 O O . ASN A 1 522 ? 112.281 10.114 26.062 1.00 22.77 514 ASN A O 1
ATOM 4052 N N . ILE A 1 523 ? 114.464 9.782 25.616 1.00 20.24 515 ILE A N 1
ATOM 4053 C CA . ILE A 1 523 ? 114.720 11.197 25.244 1.00 20.81 515 ILE A CA 1
ATOM 4054 C C . ILE A 1 523 ? 114.561 11.355 23.743 1.00 18.91 515 ILE A C 1
ATOM 4055 O O . ILE A 1 523 ? 115.148 10.594 22.935 1.00 18.45 515 ILE A O 1
ATOM 4060 N N . LEU A 1 524 ? 113.756 12.344 23.355 1.00 15.19 516 LEU A N 1
ATOM 4061 C CA . LEU A 1 524 ? 113.528 12.610 21.926 1.00 14.64 516 LEU A CA 1
ATOM 4062 C C . LEU A 1 524 ? 114.847 12.668 21.177 1.00 16.98 516 LEU A C 1
ATOM 4063 O O . LEU A 1 524 ? 115.766 13.436 21.542 1.00 17.53 516 LEU A O 1
ATOM 4068 N N . GLN A 1 525 ? 114.987 11.895 20.135 1.00 14.36 517 GLN A N 1
ATOM 4069 C CA . GLN A 1 525 ? 116.203 11.812 19.333 1.00 13.95 517 GLN A CA 1
ATOM 4070 C C . GLN A 1 525 ? 116.111 12.630 18.079 1.00 15.34 517 GLN A C 1
ATOM 4071 O O . GLN A 1 525 ? 115.025 12.873 17.519 1.00 13.77 517 GLN A O 1
ATOM 4077 N N . LYS A 1 526 ? 117.247 13.056 17.564 1.00 14.59 518 LYS A N 1
ATOM 4078 C CA . LYS A 1 526 ? 117.373 13.771 16.336 1.00 13.67 518 LYS A CA 1
ATOM 4079 C C . LYS A 1 526 ? 118.485 13.172 15.473 1.00 14.51 518 LYS A C 1
ATOM 4080 O O . LYS A 1 526 ? 119.507 12.703 16.034 1.00 16.77 518 LYS A O 1
ATOM 4086 N N . VAL A 1 527 ? 118.353 13.307 14.214 1.00 15.20 519 VAL A N 1
ATOM 4087 C CA . VAL A 1 527 ? 119.449 12.952 13.278 1.00 16.14 519 VAL A CA 1
ATOM 4088 C C . VAL A 1 527 ? 119.371 13.767 12.025 1.00 16.90 519 VAL A C 1
ATOM 4089 O O . VAL A 1 527 ? 118.293 14.094 11.497 1.00 17.45 519 VAL A O 1
ATOM 4093 N N . ASN A 1 528 ? 120.548 14.096 11.471 1.00 18.42 520 ASN A N 1
ATOM 4094 C CA . ASN A 1 528 ? 120.658 14.859 10.224 1.00 18.46 520 ASN A CA 1
ATOM 4095 C C . ASN A 1 528 ? 120.809 13.871 9.070 1.00 18.11 520 ASN A C 1
ATOM 4096 O O . ASN A 1 528 ? 121.733 13.008 9.178 1.00 21.70 520 ASN A O 1
ATOM 4101 N N . ILE A 1 529 ? 120.012 13.963 8.032 1.00 19.40 521 ILE A N 1
ATOM 4102 C CA . ILE A 1 529 ? 120.007 12.955 6.945 1.00 21.98 521 ILE A CA 1
ATOM 4103 C C . ILE A 1 529 ? 119.867 13.704 5.646 1.00 23.91 521 ILE A C 1
ATOM 4104 O O . ILE A 1 529 ? 119.044 14.615 5.518 1.00 23.04 521 ILE A O 1
ATOM 4109 N N . PRO A 1 530 ? 120.668 13.362 4.612 1.00 22.42 522 PRO A N 1
ATOM 4110 C CA . PRO A 1 530 ? 120.494 13.953 3.311 1.00 21.88 522 PRO A CA 1
ATOM 4111 C C . PRO A 1 530 ? 119.331 13.348 2.547 1.00 22.18 522 PRO A C 1
ATOM 4112 O O . PRO A 1 530 ? 119.165 12.150 2.602 1.00 22.04 522 PRO A O 1
ATOM 4116 N N . LEU A 1 531 ? 118.602 14.167 1.813 1.00 20.93 523 LEU A N 1
ATOM 4117 C CA . LEU A 1 531 ? 117.579 13.764 0.847 1.00 23.86 523 LEU A CA 1
ATOM 4118 C C . LEU A 1 531 ? 118.275 13.029 -0.310 1.00 24.18 523 LEU A C 1
ATOM 4119 O O . LEU A 1 531 ? 119.444 13.342 -0.640 1.00 27.10 523 LEU A O 1
ATOM 4124 N N . VAL A 1 532 ? 117.518 12.165 -0.960 1.00 28.23 524 VAL A N 1
ATOM 4125 C CA . VAL A 1 532 ? 117.989 11.316 -2.073 1.00 28.26 524 VAL A CA 1
ATOM 4126 C C . VAL A 1 532 ? 116.979 11.520 -3.179 1.00 29.82 524 VAL A C 1
ATOM 4127 O O . VAL A 1 532 ? 115.786 11.664 -2.888 1.00 29.50 524 VAL A O 1
ATOM 4131 N N . THR A 1 533 ? 117.418 11.581 -4.424 1.00 27.05 525 THR A N 1
ATOM 4132 C CA . THR A 1 533 ? 116.470 11.827 -5.515 1.00 27.91 525 THR A CA 1
ATOM 4133 C C . THR A 1 533 ? 115.506 10.652 -5.587 1.00 25.07 525 THR A C 1
ATOM 4134 O O . THR A 1 533 ? 115.880 9.534 -5.121 1.00 29.27 525 THR A O 1
ATOM 4138 N N . ASN A 1 534 ? 114.333 10.872 -6.140 1.00 24.70 526 ASN A N 1
ATOM 4139 C CA A ASN A 1 534 ? 113.349 9.784 -6.340 0.50 27.39 526 ASN A CA 1
ATOM 4140 C CA B ASN A 1 534 ? 113.320 9.823 -6.410 0.50 27.57 526 ASN A CA 1
ATOM 4141 C C . ASN A 1 534 ? 113.989 8.712 -7.235 1.00 32.27 526 ASN A C 1
ATOM 4142 O O . ASN A 1 534 ? 113.796 7.523 -6.917 1.00 31.06 526 ASN A O 1
ATOM 4151 N N . GLU A 1 535 ? 114.736 9.113 -8.261 1.00 34.38 527 GLU A N 1
ATOM 4152 C CA A GLU A 1 535 ? 115.417 8.196 -9.234 0.50 34.60 527 GLU A CA 1
ATOM 4153 C CA B GLU A 1 535 ? 115.314 8.140 -9.226 0.50 34.95 527 GLU A CA 1
ATOM 4154 C C . GLU A 1 535 ? 116.197 7.153 -8.445 1.00 32.94 527 GLU A C 1
ATOM 4155 O O . GLU A 1 535 ? 116.017 5.922 -8.631 1.00 35.93 527 GLU A O 1
ATOM 4166 N N . GLU A 1 536 ? 117.034 7.656 -7.577 1.00 30.88 528 GLU A N 1
ATOM 4167 C CA . GLU A 1 536 ? 117.909 6.835 -6.735 1.00 31.77 528 GLU A CA 1
ATOM 4168 C C . GLU A 1 536 ? 117.060 6.005 -5.767 1.00 30.08 528 GLU A C 1
ATOM 4169 O O . GLU A 1 536 ? 117.334 4.830 -5.581 1.00 30.40 528 GLU A O 1
ATOM 4175 N N . CYS A 1 537 ? 116.041 6.602 -5.180 1.00 27.34 529 CYS A N 1
ATOM 4176 C CA . CYS A 1 537 ? 115.288 5.853 -4.155 1.00 23.87 529 CYS A CA 1
ATOM 4177 C C . CYS A 1 537 ? 114.620 4.675 -4.855 1.00 22.36 529 CYS A C 1
ATOM 4178 O O . CYS A 1 537 ? 114.555 3.569 -4.269 1.00 23.37 529 CYS A O 1
ATOM 4181 N N . GLN A 1 538 ? 114.091 4.914 -6.046 1.00 22.65 530 GLN A N 1
ATOM 4182 C CA . GLN A 1 538 ? 113.331 3.914 -6.820 1.00 24.10 530 GLN A CA 1
ATOM 4183 C C . GLN A 1 538 ? 114.241 2.737 -7.200 1.00 25.80 530 GLN A C 1
ATOM 4184 O O . GLN A 1 538 ? 113.755 1.602 -7.146 1.00 27.05 530 GLN A O 1
ATOM 4190 N N . LYS A 1 539 ? 115.491 3.016 -7.530 1.00 26.97 531 LYS A N 1
ATOM 4191 C CA . LYS A 1 539 ? 116.513 1.968 -7.806 1.00 27.47 531 LYS A CA 1
ATOM 4192 C C . LYS A 1 539 ? 116.739 1.069 -6.595 1.00 29.92 531 LYS A C 1
ATOM 4193 O O . LYS A 1 539 ? 116.904 -0.162 -6.796 1.00 29.26 531 LYS A O 1
ATOM 4199 N N . ARG A 1 540 ? 116.678 1.630 -5.385 1.00 27.82 532 ARG A N 1
ATOM 4200 C CA . ARG A 1 540 ? 116.924 0.888 -4.118 1.00 24.96 532 ARG A CA 1
ATOM 4201 C C . ARG A 1 540 ? 115.707 0.043 -3.735 1.00 24.04 532 ARG A C 1
ATOM 4202 O O . ARG A 1 540 ? 115.892 -0.849 -2.892 1.00 24.85 532 ARG A O 1
ATOM 4210 N N . TYR A 1 541 ? 114.525 0.345 -4.260 1.00 21.49 533 TYR A N 1
ATOM 4211 C CA . TYR A 1 541 ? 113.250 -0.278 -3.858 1.00 20.00 533 TYR A CA 1
ATOM 4212 C C . TYR A 1 541 ? 112.540 -0.713 -5.121 1.00 23.73 533 TYR A C 1
ATOM 4213 O O . TYR A 1 541 ? 111.445 -0.305 -5.389 1.00 22.35 533 TYR A O 1
ATOM 4222 N N . GLN A 1 542 ? 113.129 -1.701 -5.799 1.00 24.68 534 GLN A N 1
ATOM 4223 C CA . GLN A 1 542 ? 112.576 -2.176 -7.101 1.00 29.78 534 GLN A CA 1
ATOM 4224 C C . GLN A 1 542 ? 111.233 -2.871 -6.919 1.00 25.84 534 GLN A C 1
ATOM 4225 O O . GLN A 1 542 ? 110.461 -3.006 -7.884 1.00 27.25 534 GLN A O 1
ATOM 4231 N N . ASP A 1 543 ? 110.864 -3.284 -5.724 1.00 24.55 535 ASP A N 1
ATOM 4232 C CA . ASP A 1 543 ? 109.565 -3.959 -5.570 1.00 24.70 535 ASP A CA 1
ATOM 4233 C C . ASP A 1 543 ? 108.417 -2.988 -5.275 1.00 26.77 535 ASP A C 1
ATOM 4234 O O . ASP A 1 543 ? 107.301 -3.429 -5.242 1.00 27.62 535 ASP A O 1
ATOM 4239 N N . TYR A 1 544 ? 108.702 -1.712 -5.056 1.00 25.90 536 TYR A N 1
ATOM 4240 C CA . TYR A 1 544 ? 107.654 -0.731 -4.701 1.00 25.95 536 TYR A CA 1
ATOM 4241 C C . TYR A 1 544 ? 107.761 0.439 -5.663 1.00 26.39 536 TYR A C 1
ATOM 4242 O O . TYR A 1 544 ? 108.871 0.746 -6.132 1.00 29.19 536 TYR A O 1
ATOM 4251 N N . LYS A 1 545 ? 106.635 1.096 -5.925 1.00 25.59 537 LYS A N 1
ATOM 4252 C CA . LYS A 1 545 ? 106.638 2.300 -6.766 1.00 26.68 537 LYS A CA 1
ATOM 4253 C C . LYS A 1 545 ? 106.874 3.519 -5.873 1.00 23.11 537 LYS A C 1
ATOM 4254 O O . LYS A 1 545 ? 106.036 3.784 -5.003 1.00 24.72 537 LYS A O 1
ATOM 4260 N N . ILE A 1 546 ? 108.018 4.144 -6.044 1.00 24.23 538 ILE A N 1
ATOM 4261 C CA . ILE A 1 546 ? 108.357 5.406 -5.352 1.00 24.97 538 ILE A CA 1
ATOM 4262 C C . ILE A 1 546 ? 107.820 6.542 -6.213 1.00 27.65 538 ILE A C 1
ATOM 4263 O O . ILE A 1 546 ? 108.320 6.774 -7.329 1.00 28.98 538 ILE A O 1
ATOM 4268 N N . THR A 1 547 ? 106.780 7.219 -5.722 1.00 25.57 539 THR A N 1
ATOM 4269 C CA . THR A 1 547 ? 106.029 8.218 -6.496 1.00 26.18 539 THR A CA 1
ATOM 4270 C C . THR A 1 547 ? 106.531 9.617 -6.190 1.00 25.90 539 THR A C 1
ATOM 4271 O O . THR A 1 547 ? 107.365 9.794 -5.284 1.00 24.05 539 THR A O 1
ATOM 4275 N N . GLN A 1 548 ? 106.030 10.577 -6.964 1.00 28.88 540 GLN A N 1
ATOM 4276 C CA . GLN A 1 548 ? 106.381 12.006 -6.780 1.00 28.57 540 GLN A CA 1
ATOM 4277 C C . GLN A 1 548 ? 105.779 12.512 -5.457 1.00 24.65 540 GLN A C 1
ATOM 4278 O O . GLN A 1 548 ? 106.186 13.592 -5.042 1.00 27.27 540 GLN A O 1
ATOM 4284 N N . ARG A 1 549 ? 104.901 11.752 -4.831 1.00 22.30 541 ARG A N 1
ATOM 4285 C CA . ARG A 1 549 ? 104.255 12.140 -3.544 1.00 21.49 541 ARG A CA 1
ATOM 4286 C C . ARG A 1 5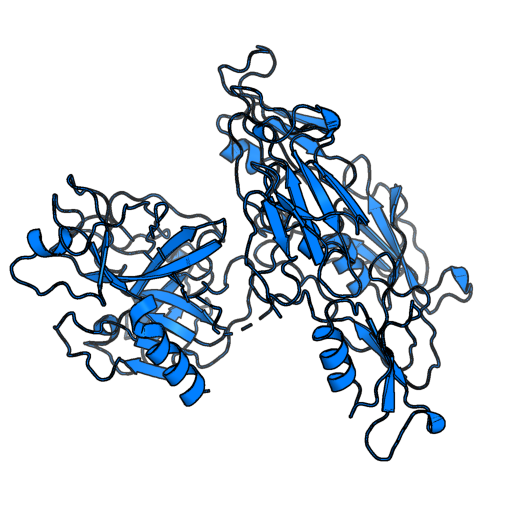49 ? 105.029 11.541 -2.370 1.00 21.43 541 ARG A C 1
ATOM 4287 O O . ARG A 1 549 ? 104.562 11.682 -1.221 1.00 21.46 541 ARG A O 1
ATOM 4295 N N . MET A 1 550 ? 106.196 10.970 -2.638 1.00 21.42 542 MET A N 1
ATOM 4296 C CA . MET A 1 550 ? 107.120 10.490 -1.610 1.00 21.09 542 MET A CA 1
ATOM 4297 C C . MET A 1 550 ? 108.409 11.260 -1.718 1.00 20.42 542 MET A C 1
ATOM 4298 O O . MET A 1 550 ? 108.746 11.736 -2.817 1.00 23.30 542 MET A O 1
ATOM 4303 N N . VAL A 1 551 ? 109.112 11.388 -0.604 1.00 19.28 543 VAL A N 1
ATOM 4304 C CA . VAL A 1 551 ? 110.464 11.964 -0.566 1.00 21.07 543 VAL A CA 1
ATOM 4305 C C . VAL A 1 551 ? 111.316 10.988 0.230 1.00 20.22 543 VAL A C 1
ATOM 4306 O O . VAL A 1 551 ? 110.865 10.466 1.250 1.00 18.85 543 VAL A O 1
ATOM 4310 N N . CYS A 1 552 ? 112.560 10.798 -0.173 1.00 20.75 544 CYS A N 1
ATOM 4311 C CA . CYS A 1 552 ? 113.431 9.764 0.431 1.00 19.32 544 CYS A CA 1
ATOM 4312 C C . CYS A 1 552 ? 114.654 10.426 1.045 1.00 19.66 544 CYS A C 1
ATOM 4313 O O . CYS A 1 552 ? 115.148 11.495 0.545 1.00 21.42 544 CYS A O 1
ATOM 4316 N N . ALA A 1 553 ? 115.197 9.831 2.096 1.00 16.91 545 ALA A N 1
ATOM 4317 C CA . ALA A 1 553 ? 116.377 10.356 2.764 1.00 18.21 545 ALA A CA 1
ATOM 4318 C C . ALA A 1 553 ? 117.201 9.227 3.348 1.00 20.52 545 ALA A C 1
ATOM 4319 O O . ALA A 1 553 ? 116.651 8.320 4.000 1.00 18.31 545 ALA A O 1
ATOM 4321 N N . GLY A 1 554 ? 118.511 9.280 3.150 1.00 21.97 546 GLY A N 1
ATOM 4322 C CA . GLY A 1 554 ? 119.406 8.333 3.822 1.00 20.88 546 GLY A CA 1
ATOM 4323 C C . GLY A 1 554 ? 120.827 8.449 3.288 1.00 22.39 546 GLY A C 1
ATOM 4324 O O . GLY A 1 554 ? 121.009 9.095 2.242 1.00 22.55 546 GLY A O 1
ATOM 4325 N N . TYR A 1 555 ? 121.707 7.697 3.915 1.00 21.06 547 TYR A N 1
ATOM 4326 C CA . TYR A 1 555 ? 123.144 7.591 3.545 1.00 23.50 547 TYR A CA 1
ATOM 4327 C C . TYR A 1 555 ? 123.354 6.293 2.765 1.00 26.02 547 TYR A C 1
ATOM 4328 O O . TYR A 1 555 ? 122.824 5.255 3.205 1.00 23.47 547 TYR A O 1
ATOM 4337 N N . LYS A 1 556 ? 124.205 6.304 1.732 1.00 25.28 548 LYS A N 1
ATOM 4338 C CA . LYS A 1 556 ? 124.660 5.062 1.029 1.00 24.03 548 LYS A CA 1
ATOM 4339 C C . LYS A 1 556 ? 125.050 3.960 2.023 1.00 24.26 548 LYS A C 1
ATOM 4340 O O . LYS A 1 556 ? 124.598 2.786 1.827 1.00 24.27 548 LYS A O 1
ATOM 4346 N N . GLU A 1 557 ? 125.805 4.278 3.071 1.00 21.81 549 GLU A N 1
ATOM 4347 C CA . GLU A 1 557 ? 126.305 3.324 4.077 1.00 23.31 549 GLU A CA 1
ATOM 4348 C C . GLU A 1 557 ? 125.261 2.965 5.120 1.00 22.81 549 GLU A C 1
ATOM 4349 O O . GLU A 1 557 ? 125.574 2.185 6.022 1.00 24.45 549 GLU A O 1
ATOM 4355 N N . GLY A 1 558 ? 124.084 3.591 5.074 1.00 22.16 550 GLY A N 1
ATOM 4356 C CA . GLY A 1 558 ? 123.094 3.436 6.141 1.00 22.75 550 GLY A CA 1
ATOM 4357 C C . GLY A 1 558 ? 123.575 3.975 7.478 1.00 20.57 550 GLY A C 1
ATOM 4358 O O . GLY A 1 558 ? 124.445 4.890 7.525 1.00 23.42 550 GLY A O 1
ATOM 4359 N N . GLY A 1 559 ? 123.026 3.452 8.568 1.00 19.25 551 GLY A N 1
ATOM 4360 C CA . GLY A 1 559 ? 123.423 3.768 9.935 1.00 17.31 551 GLY A CA 1
ATOM 4361 C C . GLY A 1 559 ? 122.654 4.943 10.560 1.00 15.41 551 GLY A C 1
ATOM 4362 O O . GLY A 1 559 ? 122.753 5.069 11.766 1.00 16.76 551 GLY A O 1
ATOM 4363 N N . LYS A 1 560 ? 121.957 5.736 9.764 1.00 17.33 552 LYS A N 1
ATOM 4364 C CA . LYS A 1 560 ? 121.156 6.888 10.270 1.00 18.26 552 LYS A CA 1
ATOM 4365 C C . LYS A 1 560 ? 119.815 6.820 9.567 1.00 15.67 552 LYS A C 1
ATOM 4366 O O . LYS A 1 560 ? 119.757 6.915 8.354 1.00 17.76 552 LYS A O 1
ATOM 4372 N N . ASP A 1 561 ? 118.738 6.791 10.360 1.00 14.85 553 ASP A N 1
ATOM 4373 C CA . ASP A 1 561 ? 117.387 6.616 9.770 1.00 15.49 553 ASP A CA 1
ATOM 4374 C C . ASP A 1 561 ? 116.361 6.774 10.858 1.00 12.68 553 ASP A C 1
ATOM 4375 O O . ASP A 1 561 ? 116.659 6.689 12.017 1.00 13.25 553 ASP A O 1
ATOM 4380 N N . ALA A 1 562 ? 115.114 6.956 10.437 1.00 14.01 554 ALA A N 1
ATOM 4381 C CA . ALA A 1 562 ? 113.959 6.738 11.312 1.00 14.37 554 ALA A CA 1
ATOM 4382 C C . ALA A 1 562 ? 113.726 5.249 11.539 1.00 14.20 554 ALA A C 1
ATOM 4383 O O . ALA A 1 562 ? 114.299 4.389 10.768 1.00 16.13 554 ALA A O 1
ATOM 4385 N N . CYS A 1 563 ? 112.905 4.902 12.504 1.00 14.26 555 CYS A N 1
ATOM 4386 C CA . CYS A 1 563 ? 112.571 3.472 12.745 1.00 14.03 555 CYS A CA 1
ATOM 4387 C C . CYS A 1 563 ? 111.208 3.350 13.370 1.00 15.59 555 CYS A C 1
ATOM 4388 O O . CYS A 1 563 ? 110.516 4.362 13.549 1.00 14.38 555 CYS A O 1
ATOM 4391 N N . LYS A 1 564 ? 110.774 2.137 13.708 1.00 14.80 556 LYS A N 1
ATOM 4392 C CA . LYS A 1 564 ? 109.507 1.876 14.384 1.00 15.65 556 LYS A CA 1
ATOM 4393 C C . LYS A 1 564 ? 109.352 2.797 15.592 1.00 14.95 556 LYS A C 1
ATOM 4394 O O . LYS A 1 564 ? 110.262 2.877 16.423 1.00 15.82 556 LYS A O 1
ATOM 4400 N N . GLY A 1 565 ? 108.198 3.449 15.670 1.00 14.10 557 GLY A N 1
ATOM 4401 C CA . GLY A 1 565 ? 107.862 4.409 16.712 1.00 14.98 557 GLY A CA 1
ATOM 4402 C C . GLY A 1 565 ? 108.166 5.835 16.276 1.00 13.89 557 GLY A C 1
ATOM 4403 O O . GLY A 1 565 ? 107.657 6.720 16.994 1.00 14.97 557 GLY A O 1
ATOM 4404 N N . ASP A 1 566 ? 108.807 6.051 15.165 1.00 12.42 558 ASP A N 1
ATOM 4405 C CA . ASP A 1 566 ? 109.044 7.413 14.620 1.00 12.32 558 ASP A CA 1
ATOM 4406 C C . ASP A 1 566 ? 107.995 7.746 13.595 1.00 12.40 558 ASP A C 1
ATOM 4407 O O . ASP A 1 566 ? 107.911 8.929 13.195 1.00 12.02 558 ASP A O 1
ATOM 4412 N N . ALA A 1 567 ? 107.223 6.758 13.100 1.00 12.44 559 ALA A N 1
ATOM 4413 C CA . ALA A 1 567 ? 106.320 7.086 12.003 1.00 11.78 559 ALA A CA 1
ATOM 4414 C C . ALA A 1 567 ? 105.304 8.176 12.379 1.00 10.89 559 ALA A C 1
ATOM 4415 O O . ALA A 1 567 ? 104.875 8.220 13.474 1.00 12.30 559 ALA A O 1
ATOM 4417 N N . GLY A 1 568 ? 105.017 8.973 11.402 1.00 11.48 560 GLY A N 1
ATOM 4418 C CA . GLY A 1 568 ? 104.111 10.113 11.554 1.00 12.74 560 GLY A CA 1
ATOM 4419 C C . GLY A 1 568 ? 104.800 11.374 12.011 1.00 12.25 560 GLY A C 1
ATOM 4420 O O . GLY A 1 568 ? 104.168 12.416 11.913 1.00 13.45 560 GLY A O 1
ATOM 4421 N N . GLY A 1 569 ? 106.023 11.268 12.518 1.00 11.52 561 GLY A N 1
ATOM 4422 C CA . GLY A 1 569 ? 106.781 12.456 12.928 1.00 12.01 561 GLY A CA 1
ATOM 4423 C C . GLY A 1 569 ? 107.363 13.207 11.755 1.00 11.40 561 GLY A C 1
ATOM 4424 O O . GLY A 1 569 ? 107.189 12.868 10.602 1.00 11.68 561 GLY A O 1
ATOM 4425 N N . PRO A 1 570 ? 108.025 14.334 12.044 1.00 12.97 562 PRO A N 1
ATOM 4426 C CA . PRO A 1 570 ? 108.508 15.217 11.024 1.00 12.40 562 PRO A CA 1
ATOM 4427 C C . PRO A 1 570 ? 109.846 14.856 10.364 1.00 12.40 562 PRO A C 1
ATOM 4428 O O . PRO A 1 570 ? 110.728 14.345 11.045 1.00 13.34 562 PRO A O 1
ATOM 4432 N N . LEU A 1 571 ? 109.925 15.188 9.107 1.00 13.31 563 LEU A N 1
ATOM 4433 C CA . LEU A 1 571 ? 111.184 15.454 8.393 1.00 13.25 563 LEU A CA 1
ATOM 4434 C C . LEU A 1 571 ? 111.148 16.955 8.093 1.00 14.13 563 LEU A C 1
ATOM 4435 O O . LEU A 1 571 ? 110.347 17.383 7.308 1.00 14.81 563 LEU A O 1
ATOM 4440 N N . VAL A 1 572 ? 112.020 17.686 8.724 1.00 14.58 564 VAL A N 1
ATOM 4441 C CA . VAL A 1 572 ? 112.015 19.169 8.575 1.00 14.62 564 VAL A CA 1
ATOM 4442 C C . VAL A 1 572 ? 113.330 19.600 7.932 1.00 15.73 564 VAL A C 1
ATOM 4443 O O . VAL A 1 572 ? 114.386 19.006 8.242 1.00 16.42 564 VAL A O 1
ATOM 4447 N N . CYS A 1 573 ? 113.301 20.663 7.169 1.00 15.97 565 CYS A N 1
ATOM 4448 C CA . CYS A 1 573 ? 114.547 21.180 6.579 1.00 19.01 565 CYS A CA 1
ATOM 4449 C C . CYS A 1 573 ? 114.591 22.666 6.886 1.00 21.10 565 CYS A C 1
ATOM 4450 O O . CYS A 1 573 ? 113.536 23.300 6.805 1.00 19.48 565 CYS A O 1
ATOM 4453 N N . LYS A 1 574 ? 115.776 23.131 7.210 1.00 21.50 566 LYS A N 1
ATOM 4454 C CA . LYS A 1 574 ? 116.033 24.584 7.442 1.00 21.52 566 LYS A CA 1
ATOM 4455 C C . LYS A 1 574 ? 116.607 25.196 6.182 1.00 23.12 566 LYS A C 1
ATOM 4456 O O . LYS A 1 574 ? 117.691 24.770 5.781 1.00 23.33 566 LYS A O 1
ATOM 4462 N N . HIS A 1 575 ? 115.877 26.110 5.568 1.00 24.63 567 HIS A N 1
ATOM 4463 C CA . HIS A 1 575 ? 116.227 26.780 4.302 1.00 30.89 567 HIS A CA 1
ATOM 4464 C C . HIS A 1 575 ? 116.017 28.285 4.492 1.00 32.84 567 HIS A C 1
ATOM 4465 O O . HIS A 1 575 ? 114.991 28.686 5.102 1.00 27.23 567 HIS A O 1
ATOM 4472 N N . ASN A 1 576 ? 117.028 29.076 4.126 1.00 35.87 568 ASN A N 1
ATOM 4473 C CA . ASN A 1 576 ? 117.027 30.548 4.348 1.00 37.86 568 ASN A CA 1
ATOM 4474 C C . ASN A 1 576 ? 116.647 30.887 5.791 1.00 35.71 568 ASN A C 1
ATOM 4475 O O . ASN A 1 576 ? 115.914 31.873 5.972 1.00 33.88 568 ASN A O 1
ATOM 4480 N N . GLY A 1 577 ? 117.095 30.085 6.761 1.00 30.56 569 GLY A N 1
ATOM 4481 C CA . GLY A 1 577 ? 116.922 30.316 8.205 1.00 29.36 569 GLY A CA 1
ATOM 4482 C C . GLY A 1 577 ? 115.580 29.823 8.753 1.00 22.70 569 GLY A C 1
ATOM 4483 O O . GLY A 1 577 ? 115.421 29.879 9.960 1.00 25.73 569 GLY A O 1
ATOM 4484 N N . MET A 1 578 ? 114.708 29.292 7.897 1.00 23.25 570 MET A N 1
ATOM 4485 C CA . MET A 1 578 ? 113.317 28.919 8.245 1.00 24.01 570 MET A CA 1
ATOM 4486 C C . MET A 1 578 ? 113.169 27.389 8.186 1.00 19.22 570 MET A C 1
ATOM 4487 O O . MET A 1 578 ? 113.337 26.838 7.103 1.00 22.10 570 MET A O 1
ATOM 4492 N N . TRP A 1 579 ? 112.669 26.815 9.282 1.00 20.31 571 TRP A N 1
ATOM 4493 C CA . TRP A 1 579 ? 112.257 25.385 9.289 1.00 19.27 571 TRP A CA 1
ATOM 4494 C C . TRP A 1 579 ? 110.957 25.221 8.532 1.00 20.51 571 TRP A C 1
ATOM 4495 O O . TRP A 1 579 ? 110.001 26.030 8.724 1.00 20.70 571 TRP A O 1
ATOM 4506 N N . ARG A 1 580 ? 110.846 24.160 7.748 1.00 18.18 572 ARG A N 1
ATOM 4507 C CA . ARG A 1 580 ? 109.535 23.793 7.167 1.00 18.75 572 ARG A CA 1
ATOM 4508 C C . ARG A 1 580 ? 109.397 22.271 7.139 1.00 16.33 572 ARG A C 1
ATOM 4509 O O . ARG A 1 580 ? 110.421 21.555 7.126 1.00 17.69 572 ARG A O 1
ATOM 4517 N N . LEU A 1 581 ? 108.166 21.815 7.182 1.00 15.53 573 LEU A N 1
ATOM 4518 C CA . LEU A 1 581 ? 107.852 20.376 7.207 1.00 16.12 573 LEU A CA 1
ATOM 4519 C C . LEU A 1 581 ? 107.881 19.831 5.785 1.00 15.92 573 LEU A C 1
ATOM 4520 O O . LEU A 1 581 ? 106.936 20.053 5.017 1.00 19.62 573 LEU A O 1
ATOM 4525 N N . VAL A 1 582 ? 108.888 19.014 5.502 1.00 15.66 574 VAL A N 1
ATOM 4526 C CA . VAL A 1 582 ? 109.078 18.536 4.105 1.00 17.09 574 VAL A CA 1
ATOM 4527 C C . VAL A 1 582 ? 108.517 17.117 3.965 1.00 14.65 574 VAL A C 1
ATOM 4528 O O . VAL A 1 582 ? 107.912 16.808 2.901 1.00 17.42 574 VAL A O 1
ATOM 4532 N N . GLY A 1 583 ? 108.624 16.341 5.032 1.00 14.43 575 GLY A N 1
ATOM 4533 C CA . GLY A 1 583 ? 108.097 14.971 4.981 1.00 14.86 575 GLY A CA 1
ATOM 4534 C C . GLY A 1 583 ? 107.458 14.536 6.262 1.00 13.06 575 GLY A C 1
ATOM 4535 O O . GLY A 1 583 ? 107.719 15.108 7.322 1.00 14.46 575 GLY A O 1
ATOM 4536 N N . ILE A 1 584 ? 106.701 13.467 6.144 1.00 13.57 576 ILE A N 1
ATOM 4537 C CA . ILE A 1 584 ? 106.124 12.721 7.272 1.00 13.61 576 ILE A CA 1
ATOM 4538 C C . ILE A 1 584 ? 106.746 11.318 7.278 1.00 12.65 576 ILE A C 1
ATOM 4539 O O . ILE A 1 584 ? 106.635 10.596 6.248 1.00 14.19 576 ILE A O 1
ATOM 4544 N N . THR A 1 585 ? 107.382 10.962 8.345 1.00 11.83 577 THR A N 1
ATOM 4545 C CA . THR A 1 585 ? 108.034 9.620 8.467 1.00 12.45 577 THR A CA 1
ATOM 4546 C C . THR A 1 585 ? 107.018 8.528 8.123 1.00 12.63 577 THR A C 1
ATOM 4547 O O . THR A 1 585 ? 105.960 8.461 8.754 1.00 13.24 577 THR A O 1
ATOM 4551 N N . SER A 1 586 ? 107.347 7.642 7.162 1.00 13.38 578 SER A N 1
ATOM 4552 C CA . SER A 1 586 ? 106.370 6.649 6.637 1.00 15.05 578 SER A CA 1
ATOM 4553 C C . SER A 1 586 ? 106.923 5.217 6.738 1.00 14.43 578 SER A C 1
ATOM 4554 O O . SER A 1 586 ? 106.371 4.434 7.508 1.00 15.41 578 SER A O 1
ATOM 4557 N N . TRP A 1 587 ? 107.963 4.881 5.976 1.00 14.62 579 TRP A N 1
ATOM 4558 C CA . TRP A 1 587 ? 108.443 3.483 5.969 1.00 14.37 579 TRP A CA 1
ATOM 4559 C C . TRP A 1 587 ? 109.880 3.372 5.511 1.00 15.28 579 TRP A C 1
ATOM 4560 O O . TRP A 1 587 ? 110.435 4.319 5.003 1.00 15.39 579 TRP A O 1
ATOM 4571 N N . GLY A 1 588 ? 110.430 2.176 5.686 1.00 16.11 580 GLY A N 1
ATOM 4572 C CA . GLY A 1 588 ? 111.693 1.798 5.054 1.00 15.59 580 GLY A CA 1
ATOM 4573 C C . GLY A 1 588 ? 111.723 0.281 5.085 1.00 16.56 580 GLY A C 1
ATOM 4574 O O . GLY A 1 588 ? 110.906 -0.331 5.843 1.00 17.51 580 GLY A O 1
ATOM 4575 N N . GLU A 1 589 ? 112.652 -0.313 4.320 1.00 15.84 581 GLU A N 1
ATOM 4576 C CA . GLU A 1 589 ? 112.877 -1.781 4.486 1.00 18.01 581 GLU A CA 1
ATOM 4577 C C . GLU A 1 589 ? 113.820 -1.982 5.662 1.00 16.49 581 GLU A C 1
ATOM 4578 O O . GLU A 1 589 ? 114.989 -1.696 5.500 1.00 18.82 581 GLU A O 1
ATOM 4584 N N . GLY A 1 590 ? 113.295 -2.386 6.806 1.00 17.24 582 GLY A N 1
ATOM 4585 C CA . GLY A 1 590 ? 114.034 -2.418 8.060 1.00 17.87 582 GLY A CA 1
ATOM 4586 C C . GLY A 1 590 ? 114.371 -0.976 8.459 1.00 17.77 582 GLY A C 1
ATOM 4587 O O . GLY A 1 590 ? 113.539 -0.083 8.203 1.00 19.15 582 GLY A O 1
ATOM 4588 N N . CYS A 1 591 ? 115.508 -0.746 9.060 1.00 16.80 583 CYS A N 1
ATOM 4589 C CA . CYS A 1 591 ? 115.872 0.627 9.466 1.00 15.91 583 CYS A CA 1
ATOM 4590 C C . CYS A 1 591 ? 117.381 0.771 9.357 1.00 17.65 583 CYS A C 1
ATOM 4591 O O . CYS A 1 591 ? 118.103 -0.141 9.832 1.00 18.85 583 CYS A O 1
ATOM 4594 N N . ALA A 1 592 ? 117.844 1.847 8.729 1.00 15.34 584 ALA A N 1
ATOM 4595 C CA . ALA A 1 592 ? 11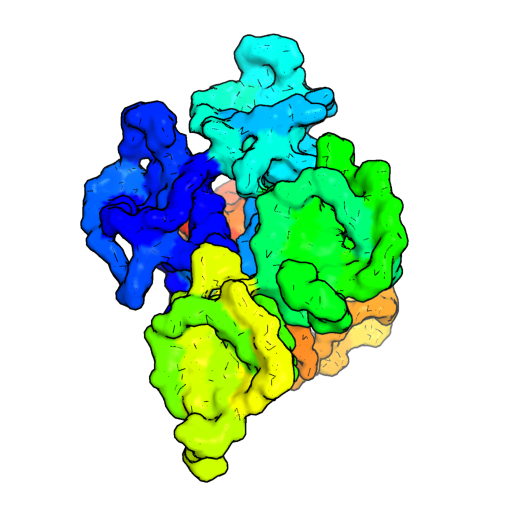9.274 2.231 8.687 1.00 16.82 584 ALA A CA 1
ATOM 4596 C C . ALA A 1 592 ? 120.103 1.189 7.930 1.00 17.61 584 ALA A C 1
ATOM 4597 O O . ALA A 1 592 ? 121.298 1.176 8.100 1.00 18.42 584 ALA A O 1
ATOM 4599 N N . ARG A 1 593 ? 119.481 0.396 7.071 1.00 17.89 585 ARG A N 1
ATOM 4600 C CA . ARG A 1 593 ? 120.285 -0.540 6.240 1.00 17.77 585 ARG A CA 1
ATOM 4601 C C . ARG A 1 593 ? 121.028 0.223 5.168 1.00 20.49 585 ARG A C 1
ATOM 4602 O O . ARG A 1 593 ? 120.570 1.247 4.671 1.00 20.33 585 ARG A O 1
ATOM 4610 N N . ARG A 1 594 ? 122.155 -0.323 4.756 1.00 19.98 586 ARG A N 1
ATOM 4611 C CA . ARG A 1 594 ? 122.929 0.268 3.653 1.00 22.13 586 ARG A CA 1
ATOM 4612 C C . ARG A 1 594 ? 122.082 0.320 2.372 1.00 19.89 586 ARG A C 1
ATOM 4613 O O . ARG A 1 594 ? 121.364 -0.611 2.113 1.00 22.25 586 ARG A O 1
ATOM 4621 N N . GLU A 1 595 ? 122.152 1.420 1.628 1.00 19.57 587 GLU A N 1
ATOM 4622 C CA . GLU A 1 595 ? 121.457 1.610 0.340 1.00 20.90 587 GLU A CA 1
ATOM 4623 C C . GLU A 1 595 ? 119.943 1.389 0.428 1.00 19.64 587 GLU A C 1
ATOM 4624 O O . GLU A 1 595 ? 119.335 1.004 -0.571 1.00 21.58 587 GLU A O 1
ATOM 4630 N N . GLN A 1 596 ? 119.341 1.722 1.574 1.00 18.91 588 GLN A N 1
ATOM 4631 C CA . GLN A 1 596 ? 117.873 1.587 1.750 1.00 19.13 588 GLN A CA 1
ATOM 4632 C C . GLN A 1 596 ? 117.363 2.865 2.436 1.00 16.13 588 GLN A C 1
ATOM 4633 O O . GLN A 1 596 ? 117.286 2.876 3.659 1.00 18.63 588 GLN A O 1
ATOM 4639 N N . PRO A 1 597 ? 117.052 3.915 1.670 1.00 18.40 589 PRO A N 1
ATOM 4640 C CA . PRO A 1 597 ? 116.697 5.212 2.285 1.00 17.47 589 PRO A CA 1
ATOM 4641 C C . PRO A 1 597 ? 115.358 5.085 3.017 1.00 18.77 589 PRO A C 1
ATOM 4642 O O . PRO A 1 597 ? 114.538 4.240 2.686 1.00 17.56 589 PRO A O 1
ATOM 4646 N N . GLY A 1 598 ? 115.177 5.929 4.019 1.00 16.66 590 GLY A N 1
ATOM 4647 C CA . GLY A 1 598 ? 113.821 6.143 4.563 1.00 15.10 590 GLY A CA 1
ATOM 4648 C C . GLY A 1 598 ? 112.922 6.792 3.580 1.00 14.31 590 GLY A C 1
ATOM 4649 O O . GLY A 1 598 ? 113.371 7.643 2.786 1.00 15.40 590 GLY A O 1
ATOM 4650 N N . VAL A 1 599 ? 111.652 6.431 3.607 1.00 14.32 591 VAL A N 1
ATOM 4651 C CA . VAL A 1 599 ? 110.659 7.008 2.692 1.00 15.33 591 VAL A CA 1
ATOM 4652 C C . VAL A 1 599 ? 109.669 7.804 3.539 1.00 15.34 591 VAL A C 1
ATOM 4653 O O . VAL A 1 599 ? 109.246 7.359 4.609 1.00 14.70 591 VAL A O 1
ATOM 4657 N N . TYR A 1 600 ? 109.386 8.998 3.079 1.00 14.73 592 TYR A N 1
ATOM 4658 C CA . TYR A 1 600 ? 108.531 9.965 3.810 1.00 15.32 592 TYR A CA 1
ATOM 4659 C C . TYR A 1 600 ? 107.429 10.405 2.873 1.00 15.99 592 TYR A C 1
ATOM 4660 O O . TYR A 1 600 ? 107.634 10.529 1.665 1.00 16.50 592 TYR A O 1
ATOM 4669 N N . THR A 1 601 ? 106.236 10.696 3.408 1.00 15.01 593 THR A N 1
ATOM 4670 C CA . THR A 1 601 ? 105.178 11.368 2.608 1.00 16.18 593 THR A CA 1
ATOM 4671 C C . THR A 1 601 ? 105.615 12.792 2.291 1.00 16.86 593 THR A C 1
ATOM 4672 O O . THR A 1 601 ? 106.071 13.494 3.257 1.00 17.53 593 THR A O 1
ATOM 4676 N N . LYS A 1 602 ? 105.547 13.200 1.038 1.00 16.95 594 LYS A N 1
ATOM 4677 C CA . LYS A 1 602 ? 106.071 14.519 0.640 1.00 17.20 594 LYS A CA 1
ATOM 4678 C C . LYS A 1 602 ? 104.948 15.542 0.824 1.00 17.28 594 LYS A C 1
ATOM 4679 O O . LYS A 1 602 ? 103.963 15.552 0.099 1.00 18.57 594 LYS A O 1
ATOM 4685 N N . VAL A 1 603 ? 105.096 16.345 1.875 1.00 18.17 595 VAL A N 1
ATOM 4686 C CA . VAL A 1 603 ? 104.001 17.231 2.349 1.00 19.00 595 VAL A CA 1
ATOM 4687 C C . VAL A 1 603 ? 103.588 18.241 1.276 1.00 18.69 595 VAL A C 1
ATOM 4688 O O . VAL A 1 603 ? 102.382 18.460 1.146 1.00 18.44 595 VAL A O 1
ATOM 4692 N N . ALA A 1 604 ? 104.548 18.749 0.507 1.00 18.42 596 ALA A N 1
ATOM 4693 C CA . ALA A 1 604 ? 104.210 19.736 -0.558 1.00 21.44 596 ALA A CA 1
ATOM 4694 C C . ALA A 1 604 ? 103.119 19.199 -1.493 1.00 24.82 596 ALA A C 1
ATOM 4695 O O . ALA A 1 604 ? 102.274 20.013 -2.007 1.00 23.41 596 ALA A O 1
ATOM 4697 N N . GLU A 1 605 ? 103.094 17.892 -1.736 1.00 24.30 597 GLU A N 1
ATOM 4698 C CA . GLU A 1 605 ? 102.180 17.281 -2.721 1.00 24.68 597 GLU A CA 1
ATOM 4699 C C . GLU A 1 605 ? 100.807 17.063 -2.106 1.00 24.89 597 GLU A C 1
ATOM 4700 O O . GLU A 1 605 ? 99.951 16.544 -2.810 1.00 28.48 597 GLU A O 1
ATOM 4706 N N . TYR A 1 606 ? 100.611 17.359 -0.812 1.00 21.87 598 TYR A N 1
ATOM 4707 C CA . TYR A 1 606 ? 99.312 17.167 -0.110 1.00 22.02 598 TYR A CA 1
ATOM 4708 C C . TYR A 1 606 ? 98.770 18.499 0.448 1.00 22.64 598 TYR A C 1
ATOM 4709 O O . TYR A 1 606 ? 97.784 18.485 1.180 1.00 23.05 598 TYR A O 1
ATOM 4718 N N . MET A 1 607 ? 99.398 19.596 0.082 1.00 23.17 599 MET A N 1
ATOM 4719 C CA . MET A 1 607 ? 98.986 20.948 0.563 1.00 25.53 599 MET A CA 1
ATOM 4720 C C . ME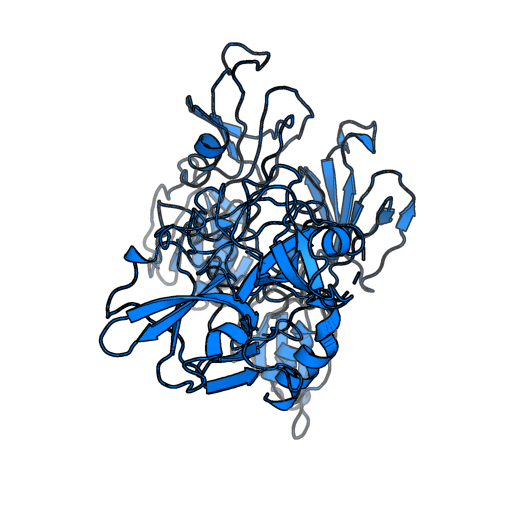T A 1 607 ? 97.545 21.263 0.177 1.00 28.85 599 MET A C 1
ATOM 4721 O O . MET A 1 607 ? 96.810 21.753 1.036 1.00 25.35 599 MET A O 1
ATOM 4726 N N . ASP A 1 608 ? 97.098 20.939 -1.031 1.00 29.46 600 ASP A N 1
ATOM 4727 C CA . ASP A 1 608 ? 95.675 21.193 -1.377 1.00 28.98 600 ASP A CA 1
ATOM 4728 C C . ASP A 1 608 ? 94.761 20.392 -0.444 1.00 25.54 600 ASP A C 1
ATOM 4729 O O . ASP A 1 608 ? 93.732 20.897 -0.015 1.00 25.34 600 ASP A O 1
ATOM 4734 N N . TRP A 1 609 ? 95.121 19.150 -0.146 1.00 22.28 601 TRP A N 1
ATOM 4735 C CA . TRP A 1 609 ? 94.345 18.257 0.732 1.00 23.93 601 TRP A CA 1
ATOM 4736 C C . TRP A 1 609 ? 94.358 18.814 2.161 1.00 21.67 601 TRP A C 1
ATOM 4737 O O . TRP A 1 609 ? 93.301 18.868 2.810 1.00 21.61 601 TRP A O 1
ATOM 4748 N N . ILE A 1 610 ? 95.528 19.227 2.634 1.00 19.17 602 ILE A N 1
ATOM 4749 C CA . ILE A 1 610 ? 95.634 19.773 4.020 1.00 19.78 602 ILE A CA 1
ATOM 4750 C C . ILE A 1 610 ? 94.751 21.019 4.152 1.00 21.82 602 ILE A C 1
ATOM 4751 O O . ILE A 1 610 ? 94.043 21.114 5.132 1.00 21.04 602 ILE A O 1
ATOM 4756 N N . LEU A 1 611 ? 94.803 21.931 3.192 1.00 23.15 603 LEU A N 1
ATOM 4757 C CA . LEU A 1 611 ? 94.065 23.214 3.336 1.00 24.71 603 LEU A CA 1
ATOM 4758 C C . LEU A 1 611 ? 92.576 22.919 3.200 1.00 27.62 603 LEU A C 1
ATOM 4759 O O . LEU A 1 611 ? 91.784 23.527 3.917 1.00 29.67 603 LEU A O 1
ATOM 4764 N N . GLU A 1 612 ? 92.205 22.004 2.323 1.00 27.90 604 GLU A N 1
ATOM 4765 C CA . GLU A 1 612 ? 90.764 21.762 2.120 1.00 28.97 604 GLU A CA 1
ATOM 4766 C C . GLU A 1 612 ? 90.236 21.105 3.392 1.00 30.92 604 GLU A C 1
ATOM 4767 O O . GLU A 1 612 ? 89.241 21.586 3.919 1.00 31.10 604 GLU A O 1
ATOM 4773 N N . LYS A 1 613 ? 90.941 20.105 3.924 1.00 29.93 605 LYS A N 1
ATOM 4774 C CA . LYS A 1 613 ? 90.422 19.285 5.033 1.00 30.13 605 LYS A CA 1
ATOM 4775 C C . LYS A 1 613 ? 90.339 20.153 6.271 1.00 29.60 605 LYS A C 1
ATOM 4776 O O . LYS A 1 613 ? 89.352 20.013 7.008 1.00 32.66 605 LYS A O 1
ATOM 4782 N N . THR A 1 614 ? 91.304 21.048 6.462 1.00 28.12 606 THR A N 1
ATOM 4783 C CA . THR A 1 614 ? 91.337 21.873 7.689 1.00 29.14 606 THR A CA 1
ATOM 4784 C C . THR A 1 614 ? 90.288 22.970 7.508 1.00 31.30 606 THR A C 1
ATOM 4785 O O . THR A 1 614 ? 89.511 23.144 8.441 1.00 30.64 606 THR A O 1
ATOM 4789 N N . GLN A 1 615 ? 90.193 23.583 6.330 1.00 32.13 607 GLN A N 1
ATOM 4790 C CA . GLN A 1 615 ? 89.146 24.616 6.119 1.00 36.31 607 GLN A CA 1
ATOM 4791 C C . GLN A 1 615 ? 87.759 23.965 6.198 1.00 41.38 607 GLN A C 1
ATOM 4792 O O . GLN A 1 615 ? 86.900 24.549 6.795 1.00 39.16 607 GLN A O 1
ATOM 4798 N N . SER A 1 616 ? 87.566 22.785 5.609 1.00 38.09 608 SER A N 1
ATOM 4799 C CA . SER A 1 616 ? 86.228 22.124 5.577 1.00 38.90 608 SER A CA 1
ATOM 4800 C C . SER A 1 616 ? 85.797 21.720 6.995 1.00 39.83 608 SER A C 1
ATOM 4801 O O . SER A 1 616 ? 84.641 22.008 7.377 1.00 35.95 608 SER A O 1
ATOM 4804 N N . SER A 1 617 ? 86.687 21.099 7.769 1.00 34.21 609 SER A N 1
ATOM 4805 C CA . SER A 1 617 ? 86.404 20.716 9.169 0.50 36.81 609 SER A CA 1
ATOM 4806 C C . SER A 1 617 ? 86.166 21.974 10.020 1.00 39.85 609 SER A C 1
ATOM 4807 O O . SER A 1 617 ? 85.198 21.958 10.821 1.00 40.21 609 SER A O 1
ATOM 4810 N N . ASP A 1 618 ? 86.974 23.035 9.844 1.00 40.39 610 ASP A N 1
ATOM 4811 C CA . ASP A 1 618 ? 86.865 24.285 10.655 1.00 44.14 610 ASP A CA 1
ATOM 4812 C C . ASP A 1 618 ? 85.629 25.088 10.206 1.00 49.59 610 ASP A C 1
ATOM 4813 O O . ASP A 1 618 ? 85.017 24.821 9.150 1.00 47.25 610 ASP A O 1
#